Protein AF-A0A9D4TCF1-F1 (afdb_monomer)

pLDDT: mean 75.02, std 16.44, range [30.17, 95.12]

Organism: Rhipicephalus sanguineus (NCBI:txid34632)

Sequence (375 aa):
MTIYSMIVPYLGSAVRVVVVMHNGASGPFVGMFLLAFLFPWANSKGVVAGTLLTTALQFWQMFGKIYYGIRAPMMPVSTDYCPANSTMTIDAMRTSSSAAHSNADVFPLYRFSSNWGVLASAGLTILIGLVVSLLTVLMALGVAQGIYVSCRKRHGHDVSREAFLGDRSLGVLPLAVSVLVSTASPLGLVALTAHFYAYGLHLAWNVLITVAAVRLVVYCVVPVFYRLGVTSVFEASNVKGFPRPAGPTRIFVLINSAVTGPFVGLLVLAILFPFANSKGAGAATCLTIAFQLWHMIGRLRSGILPHRMPVTLDYCPDNTTAGFDTTEYPSNTTDSAGSEDVFMLYRLSSFWSSFFSVIVTIAVGVVISLLTGIP

Radius of gyration: 33.6 Å; Cα contacts (8 Å, |Δi|>4): 240; chains: 1; bounding box: 92×65×85 Å

InterPro domains:
  IPR001734 Sodium/solute symporter [PF00474] (164-231)
  IPR001734 Sodium/solute symporter [PS50283] (128-235)
  IPR038377 Sodium/glucose symporter superfamily [G3DSA:1.20.1730.10] (1-152)
  IPR038377 Sodium/glucose symporter superfamily [G3DSA:1.20.1730.10] (157-237)
  IPR038377 Sodium/glucose symporter superfamily [G3DSA:1.20.1730.10] (242-375)
  IPR051163 Sodium:Solute Symporter (SSF) [PTHR42985] (137-235)

Structure (mmCIF, N/CA/C/O backbone):
data_AF-A0A9D4TCF1-F1
#
_entry.id   AF-A0A9D4TCF1-F1
#
loop_
_atom_site.group_PDB
_atom_site.id
_atom_site.type_symbol
_atom_site.label_atom_id
_atom_site.label_alt_id
_atom_site.label_comp_id
_atom_site.label_asym_id
_atom_site.label_entity_id
_atom_site.label_seq_id
_atom_site.pdbx_PDB_ins_code
_atom_site.Cartn_x
_atom_site.Cartn_y
_atom_site.Cartn_z
_atom_site.occupancy
_atom_site.B_iso_or_equiv
_atom_site.auth_seq_id
_atom_site.auth_comp_id
_atom_site.auth_asym_id
_atom_site.auth_atom_id
_atom_site.pdbx_PDB_model_num
ATOM 1 N N . MET A 1 1 ? 23.920 -36.101 -27.771 1.00 52.91 1 MET A N 1
ATOM 2 C CA . MET A 1 1 ? 24.819 -34.938 -27.573 1.00 52.91 1 MET A CA 1
ATOM 3 C C . MET A 1 1 ? 25.843 -34.773 -28.699 1.00 52.91 1 MET A C 1
ATOM 5 O O . MET A 1 1 ? 26.143 -33.641 -29.042 1.00 52.91 1 MET A O 1
ATOM 9 N N . THR A 1 2 ? 26.315 -35.852 -29.334 1.00 55.84 2 THR A N 1
ATOM 10 C CA . THR A 1 2 ? 27.349 -35.826 -30.393 1.00 55.84 2 THR A CA 1
ATOM 11 C C . THR A 1 2 ? 26.882 -35.285 -31.754 1.00 55.84 2 THR A C 1
ATOM 13 O O . THR A 1 2 ? 27.617 -34.554 -32.406 1.00 55.84 2 THR A O 1
ATOM 16 N N . ILE A 1 3 ? 25.644 -35.569 -32.176 1.00 69.19 3 ILE A N 1
ATOM 17 C CA . ILE A 1 3 ? 25.080 -34.997 -33.419 1.00 69.19 3 ILE A CA 1
ATOM 18 C C . ILE A 1 3 ? 24.843 -33.486 -33.266 1.00 69.19 3 ILE A C 1
ATOM 20 O O . ILE A 1 3 ? 25.121 -32.709 -34.171 1.00 69.19 3 ILE A O 1
ATOM 24 N N . TYR A 1 4 ? 24.395 -33.050 -32.083 1.00 66.38 4 TYR A N 1
ATOM 25 C CA . TYR A 1 4 ? 24.134 -31.639 -31.791 1.00 66.38 4 TYR A CA 1
ATOM 26 C C . TYR A 1 4 ? 25.411 -30.794 -31.898 1.00 66.38 4 TYR A C 1
ATOM 28 O O . TYR A 1 4 ? 25.401 -29.762 -32.561 1.00 66.38 4 TYR A O 1
ATOM 36 N N . SER A 1 5 ? 26.537 -31.262 -31.344 1.00 59.66 5 SER A N 1
ATOM 37 C CA . SER A 1 5 ? 27.819 -30.546 -31.433 1.00 59.66 5 SER A CA 1
ATOM 38 C C . SER A 1 5 ? 28.342 -30.384 -32.864 1.00 59.66 5 SER A C 1
ATOM 40 O O . SER A 1 5 ? 29.052 -29.420 -33.126 1.00 59.66 5 SER A O 1
ATOM 42 N N . MET A 1 6 ? 27.975 -31.277 -33.792 1.00 66.25 6 MET A N 1
ATOM 43 C CA . MET A 1 6 ? 28.372 -31.163 -35.202 1.00 66.25 6 MET A CA 1
ATOM 44 C C . MET A 1 6 ? 27.511 -30.178 -36.003 1.00 66.25 6 MET A C 1
ATOM 46 O O . MET A 1 6 ? 28.000 -29.591 -36.963 1.00 66.25 6 MET A O 1
ATOM 50 N N . ILE A 1 7 ? 26.254 -29.955 -35.604 1.00 69.12 7 ILE A N 1
ATOM 51 C CA . ILE A 1 7 ? 25.318 -29.058 -36.308 1.00 69.12 7 ILE A CA 1
ATOM 52 C C . ILE A 1 7 ? 25.405 -27.614 -35.770 1.00 69.12 7 ILE A C 1
ATOM 54 O O . ILE A 1 7 ? 25.230 -26.657 -36.522 1.00 69.12 7 ILE A O 1
ATOM 58 N N . VAL A 1 8 ? 25.736 -27.433 -34.485 1.00 67.00 8 VAL A N 1
ATOM 59 C CA . VAL A 1 8 ? 25.892 -26.120 -33.821 1.00 67.00 8 VAL A CA 1
ATOM 60 C C . VAL A 1 8 ? 26.743 -25.093 -34.596 1.00 67.00 8 VAL A C 1
ATOM 62 O O . VAL A 1 8 ? 26.286 -23.951 -34.693 1.00 67.00 8 VAL A O 1
ATOM 65 N N . PRO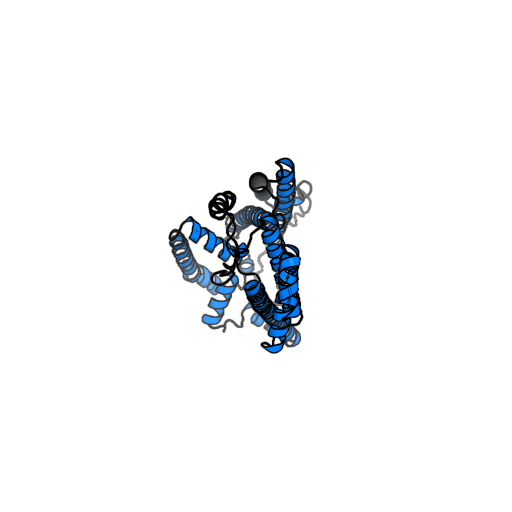 A 1 9 ? 27.913 -25.426 -35.183 1.00 62.22 9 PRO A N 1
ATOM 66 C CA . PRO A 1 9 ? 28.699 -24.445 -35.939 1.00 62.22 9 PRO A CA 1
ATOM 67 C C . PRO A 1 9 ? 28.007 -23.940 -37.219 1.00 62.22 9 PRO A C 1
ATOM 69 O O . PRO A 1 9 ? 28.259 -22.808 -37.624 1.00 62.22 9 PRO A O 1
ATOM 72 N N . TYR A 1 10 ? 27.091 -24.713 -37.816 1.00 63.66 10 TYR A N 1
ATOM 73 C CA . TYR A 1 10 ? 26.345 -24.314 -39.020 1.00 63.66 10 TYR A CA 1
ATOM 74 C C . TYR A 1 10 ? 25.129 -23.427 -38.717 1.00 63.66 10 TYR A C 1
ATOM 76 O O . TYR A 1 10 ? 24.671 -22.683 -39.580 1.00 63.66 10 TYR A O 1
ATOM 84 N N . LEU A 1 11 ? 24.601 -23.487 -37.491 1.00 65.31 11 LEU A N 1
ATOM 85 C CA . LEU A 1 11 ? 23.388 -22.765 -37.089 1.00 65.31 11 LEU A CA 1
ATOM 86 C C . LEU A 1 11 ? 23.661 -21.359 -36.514 1.00 65.31 11 LEU A C 1
ATOM 88 O O . LEU A 1 11 ? 22.718 -20.593 -36.299 1.00 65.31 11 LEU A O 1
ATOM 92 N N . GLY A 1 12 ? 24.924 -21.001 -36.258 1.00 68.25 12 GLY A N 1
ATOM 93 C CA . GLY A 1 12 ? 25.353 -19.638 -35.920 1.00 68.25 12 GLY A CA 1
ATOM 94 C C . GLY A 1 12 ? 24.509 -18.944 -34.837 1.00 68.25 12 GLY A C 1
ATOM 95 O O . GLY A 1 12 ? 24.405 -19.403 -33.698 1.00 68.25 12 GLY A O 1
ATOM 96 N N . SER A 1 13 ? 23.901 -17.804 -35.183 1.00 67.56 13 SER A N 1
ATOM 97 C CA . SER A 1 13 ? 23.072 -16.987 -34.281 1.00 67.56 13 SER A CA 1
ATOM 98 C C . SER A 1 13 ? 21.701 -17.597 -33.954 1.00 67.56 13 SER A C 1
ATOM 100 O O . SER A 1 13 ? 21.123 -17.244 -32.923 1.00 67.56 13 SER A O 1
ATOM 102 N N . ALA A 1 14 ? 21.188 -18.528 -34.766 1.00 68.56 14 ALA A N 1
ATOM 103 C CA . ALA A 1 14 ? 19.855 -19.108 -34.589 1.00 68.56 14 ALA A CA 1
ATOM 104 C C . ALA A 1 14 ? 19.781 -20.026 -33.359 1.00 68.56 14 ALA A C 1
ATOM 106 O O . ALA A 1 14 ? 18.861 -19.898 -32.550 1.00 68.56 14 ALA A O 1
ATOM 107 N N . VAL A 1 15 ? 20.792 -20.880 -33.142 1.00 74.06 15 VAL A N 1
ATOM 108 C CA . VAL A 1 15 ? 20.882 -21.743 -31.941 1.00 74.06 15 VAL A CA 1
ATOM 109 C C . VAL A 1 15 ? 20.832 -20.922 -30.666 1.00 74.06 15 VAL A C 1
ATOM 111 O O . VAL A 1 15 ? 20.203 -21.311 -29.688 1.00 74.06 15 VAL A O 1
ATOM 114 N N . ARG A 1 16 ? 21.461 -19.750 -30.678 1.00 68.50 16 ARG A N 1
ATOM 115 C CA . ARG A 1 16 ? 21.486 -18.870 -29.520 1.00 68.50 16 ARG A CA 1
ATOM 116 C C . ARG A 1 16 ? 20.100 -18.353 -29.159 1.00 68.50 16 ARG A C 1
ATOM 118 O O . ARG A 1 16 ? 19.735 -18.408 -27.990 1.00 68.50 16 ARG A O 1
ATOM 125 N N . VAL A 1 17 ? 19.339 -17.878 -30.145 1.00 74.81 17 VAL A N 1
ATOM 126 C CA . VAL A 1 17 ? 17.960 -17.411 -29.934 1.00 74.81 17 VAL A CA 1
ATOM 127 C C . VAL A 1 17 ? 17.088 -18.563 -29.437 1.00 74.81 17 VAL A C 1
ATOM 129 O O . VAL A 1 17 ? 16.361 -18.393 -28.462 1.00 74.81 17 VAL A O 1
ATOM 132 N N . VAL A 1 18 ? 17.235 -19.754 -30.024 1.00 79.19 18 VAL A N 1
ATOM 133 C CA . VAL A 1 18 ? 16.489 -20.956 -29.624 1.00 79.19 18 VAL A CA 1
ATOM 134 C C . VAL A 1 18 ? 16.809 -21.380 -28.189 1.00 79.19 18 VAL A C 1
ATOM 136 O O . VAL A 1 18 ? 15.891 -21.614 -27.410 1.00 79.19 18 VAL A O 1
ATOM 139 N N . VAL A 1 19 ? 18.086 -21.436 -27.799 1.00 75.94 19 VAL A N 1
ATOM 140 C CA . VAL A 1 19 ? 18.501 -21.803 -26.431 1.00 75.94 19 VAL A CA 1
ATOM 141 C C . VAL A 1 19 ? 18.015 -20.770 -25.417 1.00 75.94 19 VAL A C 1
ATOM 143 O O . VAL A 1 19 ? 17.548 -21.131 -24.340 1.00 75.94 19 VAL A O 1
ATOM 146 N N . VAL A 1 20 ? 18.082 -19.484 -25.764 1.00 75.56 20 VAL A N 1
ATOM 147 C CA . VAL A 1 20 ? 17.571 -18.394 -24.928 1.00 75.56 20 VAL A CA 1
ATOM 148 C C . VAL A 1 20 ? 16.056 -18.532 -24.751 1.00 75.56 20 VAL A C 1
ATOM 150 O O . VAL A 1 20 ? 15.594 -18.559 -23.616 1.00 75.56 20 VAL A O 1
ATOM 153 N N . MET A 1 21 ? 15.290 -18.735 -25.825 1.00 79.25 21 MET A N 1
ATOM 154 C CA . MET A 1 21 ? 13.839 -18.951 -25.752 1.00 79.25 21 MET A CA 1
ATOM 155 C C . MET A 1 21 ? 13.463 -20.210 -24.960 1.00 79.25 21 MET A C 1
ATOM 157 O O . MET A 1 21 ? 12.585 -20.153 -24.099 1.00 79.25 21 MET A O 1
ATOM 161 N N . HIS A 1 22 ? 14.152 -21.326 -25.199 1.00 82.31 22 HIS A N 1
ATOM 162 C CA . HIS A 1 22 ? 13.901 -22.592 -24.513 1.00 82.31 22 HIS A CA 1
ATOM 163 C C . HIS A 1 22 ? 14.157 -22.484 -23.004 1.00 82.31 22 HIS A C 1
ATOM 165 O O . HIS A 1 22 ? 13.301 -22.861 -22.205 1.00 82.31 22 HIS A O 1
ATOM 171 N N . ASN A 1 23 ? 15.292 -21.899 -22.610 1.00 79.44 23 ASN A N 1
ATOM 172 C CA . ASN A 1 23 ? 15.631 -21.648 -21.206 1.00 79.44 23 ASN A CA 1
ATOM 173 C C . ASN A 1 23 ? 14.698 -20.611 -20.552 1.00 79.44 23 ASN A C 1
ATOM 175 O O . ASN A 1 23 ? 14.501 -20.622 -19.338 1.00 79.44 23 ASN A O 1
ATOM 179 N N . GLY A 1 24 ? 14.116 -19.708 -21.345 1.00 76.06 24 GLY A N 1
ATOM 180 C CA . GLY A 1 24 ? 13.077 -18.782 -20.895 1.00 76.06 24 GLY A CA 1
ATOM 181 C C . GLY A 1 24 ? 11.790 -19.476 -20.513 1.00 76.06 24 GLY A C 1
ATOM 182 O O . GLY A 1 24 ? 11.250 -19.231 -19.440 1.00 76.06 24 GLY A O 1
ATOM 183 N N . ALA A 1 25 ? 11.317 -20.361 -21.382 1.00 82.00 25 ALA A N 1
ATOM 184 C CA . ALA A 1 25 ? 10.098 -21.101 -21.124 1.00 82.00 25 ALA A CA 1
ATOM 185 C C . ALA A 1 25 ? 10.283 -22.097 -19.969 1.00 82.00 25 ALA A C 1
ATOM 187 O O . ALA A 1 25 ? 9.449 -22.135 -19.073 1.00 82.00 25 ALA A O 1
ATOM 188 N N . SER A 1 26 ? 11.372 -22.874 -19.948 1.00 87.69 26 SER A N 1
ATOM 189 C CA . SER A 1 26 ? 11.531 -23.996 -19.008 1.00 87.69 26 SER A CA 1
ATOM 190 C C . SER A 1 26 ? 11.717 -23.587 -17.541 1.00 87.69 26 SER A C 1
ATOM 192 O O . SER A 1 26 ? 11.259 -24.307 -16.655 1.00 87.69 26 SER A O 1
ATOM 194 N N . GLY A 1 27 ? 12.328 -22.434 -17.258 1.00 89.75 27 GLY A N 1
ATOM 195 C CA . GLY A 1 27 ? 12.658 -22.001 -15.894 1.00 89.75 27 GLY A CA 1
ATOM 196 C C . GLY A 1 27 ? 11.465 -21.915 -14.928 1.00 89.75 27 GLY A C 1
ATOM 197 O O . GLY A 1 27 ? 11.470 -22.599 -13.900 1.00 89.75 27 GLY A O 1
ATOM 198 N N . PRO A 1 28 ? 10.406 -21.148 -15.248 1.00 92.44 28 PRO A N 1
ATOM 199 C CA . PRO A 1 28 ? 9.201 -21.073 -14.421 1.00 92.44 28 PRO A CA 1
ATOM 200 C C . PRO A 1 28 ? 8.481 -22.415 -14.240 1.00 92.44 28 PRO A C 1
ATOM 202 O O . PRO A 1 28 ? 7.983 -22.688 -13.151 1.00 92.44 28 PRO A O 1
ATOM 205 N N . PHE A 1 29 ? 8.464 -23.285 -15.258 1.00 91.31 29 PHE A N 1
ATOM 206 C CA . PHE A 1 29 ? 7.851 -24.617 -15.143 1.00 91.31 29 PHE A CA 1
ATOM 207 C C . PHE A 1 29 ? 8.647 -25.542 -14.220 1.00 91.31 29 PHE A C 1
ATOM 209 O O . PHE A 1 29 ? 8.057 -26.243 -13.398 1.00 91.31 29 PHE A O 1
ATOM 216 N N . VAL A 1 30 ? 9.981 -25.504 -14.297 1.00 92.69 30 VAL A N 1
ATOM 217 C CA . VAL A 1 30 ? 10.845 -26.217 -13.345 1.00 92.69 30 VAL A CA 1
ATOM 218 C C . VAL A 1 30 ? 10.606 -25.692 -11.927 1.00 92.69 30 VAL A C 1
ATOM 220 O O . VAL A 1 30 ? 10.451 -26.485 -11.003 1.00 92.69 30 VAL A O 1
ATOM 223 N N . GLY A 1 31 ? 10.492 -24.372 -11.753 1.00 92.75 31 GLY A N 1
ATOM 224 C CA . GLY A 1 31 ? 10.141 -23.758 -10.469 1.00 92.75 31 GLY A CA 1
ATOM 225 C C . GLY A 1 31 ? 8.774 -24.193 -9.938 1.00 92.75 31 GLY A C 1
ATOM 226 O O . GLY A 1 31 ? 8.647 -24.483 -8.752 1.00 92.75 31 GLY A O 1
ATOM 227 N N . MET A 1 32 ? 7.769 -24.297 -10.812 1.00 93.38 32 MET A N 1
ATOM 228 C CA . MET A 1 32 ? 6.428 -24.788 -10.480 1.00 93.38 32 MET A CA 1
ATOM 229 C C . MET A 1 32 ? 6.463 -26.223 -9.949 1.00 93.38 32 MET A C 1
ATOM 231 O O . MET A 1 32 ? 5.878 -26.517 -8.907 1.00 93.38 32 MET A O 1
ATOM 235 N N . PHE A 1 33 ? 7.172 -27.105 -10.657 1.00 93.19 33 PHE A N 1
ATOM 236 C CA . PHE A 1 33 ? 7.303 -28.513 -10.295 1.00 93.19 33 PHE A CA 1
ATOM 237 C C . PHE A 1 33 ? 8.084 -28.690 -8.988 1.00 93.19 33 PHE A C 1
ATOM 239 O O . PHE A 1 33 ? 7.652 -29.422 -8.099 1.00 93.19 33 PHE A O 1
ATOM 246 N N . LEU A 1 34 ? 9.202 -27.974 -8.838 1.00 94.50 34 LEU A N 1
ATOM 247 C CA . LEU A 1 34 ? 9.999 -28.001 -7.612 1.00 94.50 34 LEU A CA 1
ATOM 248 C C . LEU A 1 34 ? 9.221 -27.461 -6.415 1.00 94.50 34 LEU A C 1
ATOM 250 O O . LEU A 1 34 ? 9.299 -28.045 -5.341 1.00 94.50 34 LEU A O 1
ATOM 254 N N . LEU A 1 35 ? 8.448 -26.388 -6.585 1.00 92.50 35 LEU A N 1
ATOM 255 C CA . LEU A 1 35 ? 7.600 -25.865 -5.519 1.00 92.50 35 LEU A CA 1
ATOM 256 C C . LEU A 1 35 ? 6.550 -26.898 -5.091 1.00 92.50 35 LEU A C 1
ATOM 258 O O . LEU A 1 35 ? 6.365 -27.094 -3.893 1.00 92.50 35 LEU A O 1
ATOM 262 N N . ALA A 1 36 ? 5.912 -27.583 -6.046 1.00 89.62 36 ALA A N 1
ATOM 263 C CA . ALA A 1 36 ? 4.925 -28.620 -5.748 1.00 89.62 36 ALA A CA 1
ATOM 264 C C . ALA A 1 36 ? 5.537 -29.825 -5.012 1.00 89.62 36 ALA A C 1
ATOM 266 O O . ALA A 1 36 ? 4.902 -30.390 -4.126 1.00 89.62 36 ALA A O 1
ATOM 267 N N . PHE A 1 37 ? 6.771 -30.203 -5.356 1.00 92.19 37 PHE A N 1
ATOM 268 C CA . PHE A 1 37 ? 7.467 -31.321 -4.720 1.00 92.19 37 PHE A CA 1
ATOM 269 C C . PHE A 1 37 ? 8.032 -30.968 -3.335 1.00 92.19 37 PHE A C 1
ATOM 271 O O . PHE A 1 37 ? 7.904 -31.749 -2.396 1.00 92.19 37 PHE A O 1
ATOM 278 N N . LEU A 1 38 ? 8.668 -29.801 -3.201 1.00 92.44 38 LEU A N 1
ATOM 279 C CA . LEU A 1 38 ? 9.378 -29.398 -1.982 1.00 92.44 38 LEU A CA 1
ATOM 280 C C . LEU A 1 38 ? 8.438 -28.858 -0.898 1.00 92.44 38 LEU A C 1
ATOM 282 O O . LEU A 1 38 ? 8.739 -28.992 0.287 1.00 92.44 38 LEU A O 1
ATOM 286 N N . PHE A 1 39 ? 7.319 -28.239 -1.284 1.00 91.44 39 PHE A N 1
ATOM 287 C CA . PHE A 1 39 ? 6.428 -27.539 -0.360 1.00 91.44 39 PHE A CA 1
ATOM 288 C C . PHE A 1 39 ? 4.972 -27.988 -0.546 1.00 91.44 39 PHE A C 1
ATOM 290 O O . PHE A 1 39 ? 4.196 -27.312 -1.225 1.00 91.44 39 PHE A O 1
ATOM 297 N N . PRO A 1 40 ? 4.551 -29.083 0.117 1.00 83.88 40 PRO A N 1
ATOM 298 C CA . PRO A 1 40 ? 3.185 -29.608 0.006 1.00 83.88 40 PRO A CA 1
ATOM 299 C C . PRO A 1 40 ? 2.114 -28.657 0.570 1.00 83.88 40 PRO A C 1
ATOM 301 O O . PRO A 1 40 ? 0.923 -28.885 0.390 1.00 83.88 40 PRO A O 1
ATOM 304 N N . TRP A 1 41 ? 2.524 -27.591 1.262 1.00 83.25 41 TRP A N 1
ATOM 305 C CA . TRP A 1 41 ? 1.639 -26.570 1.830 1.00 83.25 41 TRP A CA 1
ATOM 306 C C . TRP A 1 41 ? 1.368 -25.409 0.865 1.00 83.25 41 TRP A C 1
ATOM 308 O O . TRP A 1 41 ? 0.674 -24.456 1.223 1.00 83.25 41 TRP A O 1
ATOM 318 N N . ALA A 1 42 ? 1.951 -25.440 -0.335 1.00 87.31 42 ALA A N 1
ATOM 319 C CA . ALA A 1 42 ? 1.755 -24.387 -1.313 1.00 87.31 42 ALA A CA 1
ATOM 320 C C . ALA A 1 42 ? 0.377 -24.493 -1.986 1.00 87.31 42 ALA A C 1
ATOM 322 O O . ALA A 1 42 ? -0.052 -25.554 -2.436 1.00 87.31 42 ALA A O 1
ATOM 323 N N . ASN A 1 43 ? -0.310 -23.357 -2.086 1.00 91.50 43 ASN A N 1
ATOM 324 C CA . ASN A 1 43 ? -1.653 -23.277 -2.646 1.00 91.50 43 ASN A CA 1
ATOM 325 C C . ASN A 1 43 ? -1.610 -23.141 -4.168 1.00 91.50 43 ASN A C 1
ATOM 327 O O . ASN A 1 43 ? -0.784 -22.403 -4.709 1.00 91.50 43 ASN A O 1
ATOM 331 N N . SER A 1 44 ? -2.596 -23.726 -4.856 1.00 90.81 44 SER A N 1
ATOM 332 C CA . SER A 1 44 ? -2.746 -23.631 -6.319 1.00 90.81 44 SER A CA 1
ATOM 333 C C . SER A 1 44 ? -2.732 -22.184 -6.826 1.00 90.81 44 SER A C 1
ATOM 335 O O . SER A 1 44 ? -2.061 -21.873 -7.808 1.00 90.81 44 SER A O 1
ATOM 337 N N . LYS A 1 45 ? -3.395 -21.268 -6.107 1.00 90.06 45 LYS A N 1
ATOM 338 C CA . LYS A 1 45 ? -3.407 -19.829 -6.418 1.00 90.06 45 LYS A CA 1
ATOM 339 C C . LYS A 1 45 ? -2.011 -19.201 -6.353 1.00 90.06 45 LYS A C 1
ATOM 341 O O . LYS A 1 45 ? -1.669 -18.401 -7.219 1.00 90.06 45 LYS A O 1
ATOM 346 N N . GLY A 1 46 ? -1.209 -19.570 -5.352 1.00 91.50 46 GLY A N 1
ATOM 347 C CA . GLY A 1 46 ? 0.159 -19.075 -5.202 1.00 91.50 46 GLY A CA 1
ATOM 348 C C . GLY A 1 46 ? 1.079 -19.603 -6.294 1.00 91.50 46 GLY A C 1
ATOM 349 O O . GLY A 1 46 ? 1.845 -18.834 -6.868 1.00 91.50 46 GLY A O 1
ATOM 350 N N . VAL A 1 47 ? 0.934 -20.878 -6.657 1.00 93.69 47 VAL A N 1
ATOM 351 C CA . VAL A 1 47 ? 1.696 -21.498 -7.751 1.00 93.69 47 VAL A CA 1
ATOM 352 C C . VAL A 1 47 ? 1.400 -20.818 -9.095 1.00 93.69 47 VAL A C 1
ATOM 354 O O . VAL A 1 47 ? 2.322 -20.477 -9.838 1.00 93.69 47 VAL A O 1
ATOM 357 N N . VAL A 1 48 ? 0.124 -20.569 -9.402 1.00 93.31 48 VAL A N 1
ATOM 358 C CA . VAL A 1 48 ? -0.288 -19.895 -10.646 1.00 93.31 48 VAL A CA 1
ATOM 359 C C . VAL A 1 48 ? 0.184 -18.439 -10.672 1.00 93.31 48 VAL A C 1
ATOM 361 O O . VAL A 1 48 ? 0.746 -17.991 -11.667 1.00 93.31 48 VAL A O 1
ATOM 364 N N . ALA A 1 49 ? 0.028 -17.698 -9.573 1.00 92.62 49 ALA A N 1
ATOM 365 C CA . ALA A 1 49 ? 0.502 -16.315 -9.499 1.00 92.62 49 ALA A CA 1
ATOM 366 C C . ALA A 1 49 ? 2.033 -16.222 -9.628 1.00 92.62 49 ALA A C 1
ATOM 368 O O . ALA A 1 49 ? 2.542 -15.378 -10.366 1.00 92.62 49 ALA A O 1
ATOM 369 N N . GLY A 1 50 ? 2.761 -17.117 -8.950 1.00 92.88 50 GLY A N 1
ATOM 370 C CA . GLY A 1 50 ? 4.217 -17.199 -9.019 1.00 92.88 50 GLY A CA 1
ATOM 371 C C . GLY A 1 50 ? 4.708 -17.475 -10.433 1.00 92.88 50 GLY A C 1
ATOM 372 O O . GLY A 1 50 ? 5.561 -16.746 -10.926 1.00 92.88 50 GLY A O 1
ATOM 373 N N . THR A 1 51 ? 4.126 -18.465 -11.110 1.00 93.00 51 THR A N 1
ATOM 374 C CA . THR A 1 51 ? 4.499 -18.820 -12.491 1.00 93.00 51 THR A CA 1
ATOM 375 C C . THR A 1 51 ? 4.170 -17.724 -13.504 1.00 93.00 51 THR A C 1
ATOM 377 O O . THR A 1 51 ? 4.988 -17.437 -14.377 1.00 93.00 51 THR A O 1
ATOM 380 N N . LEU A 1 52 ? 3.018 -17.058 -13.395 1.00 93.69 52 LEU A N 1
ATOM 381 C CA . LEU A 1 52 ? 2.659 -15.950 -14.290 1.00 93.69 52 LEU A CA 1
ATOM 382 C C . LEU A 1 52 ? 3.576 -14.731 -14.106 1.00 93.69 52 LEU A C 1
ATOM 384 O O . LEU A 1 52 ? 4.023 -14.133 -15.085 1.00 93.69 52 LEU A O 1
ATOM 388 N N . LEU A 1 53 ? 3.902 -14.373 -12.861 1.00 93.44 53 LEU A N 1
ATOM 389 C CA . LEU A 1 53 ? 4.764 -13.222 -12.592 1.00 93.44 53 LEU A CA 1
ATOM 390 C C . LEU A 1 53 ? 6.211 -13.487 -13.028 1.00 93.44 53 LEU A C 1
ATOM 392 O O . LEU A 1 53 ? 6.851 -12.613 -13.617 1.00 93.44 53 LEU A O 1
ATOM 396 N N . THR A 1 54 ? 6.728 -14.697 -12.799 1.00 93.06 54 THR A N 1
ATOM 397 C CA . THR A 1 54 ? 8.085 -15.048 -13.239 1.00 93.06 54 THR A CA 1
ATOM 398 C C . THR A 1 54 ? 8.200 -15.232 -14.740 1.00 93.06 54 THR A C 1
ATOM 400 O O . THR A 1 54 ? 9.206 -14.810 -15.304 1.00 93.06 54 THR A O 1
ATOM 403 N N . THR A 1 55 ? 7.189 -15.788 -15.412 1.00 90.25 55 THR A N 1
ATOM 404 C CA . THR A 1 55 ? 7.180 -15.851 -16.884 1.00 90.25 55 THR A CA 1
ATOM 405 C C . THR A 1 55 ? 7.186 -14.453 -17.496 1.00 90.25 55 THR A C 1
ATOM 407 O O . THR A 1 55 ? 7.992 -14.204 -18.389 1.00 90.25 55 THR A O 1
ATOM 410 N N . ALA A 1 56 ? 6.386 -13.511 -16.985 1.00 91.25 56 ALA A N 1
ATOM 411 C CA . ALA A 1 56 ? 6.395 -12.122 -17.454 1.00 91.25 56 ALA A CA 1
ATOM 412 C C . ALA A 1 56 ? 7.775 -11.455 -17.287 1.00 91.25 56 ALA A C 1
ATOM 414 O O . ALA A 1 56 ? 8.297 -10.848 -18.227 1.00 91.25 56 ALA A O 1
ATOM 415 N N . LEU A 1 57 ? 8.408 -11.629 -16.121 1.00 88.38 57 LEU A N 1
ATOM 416 C CA . LEU A 1 57 ? 9.766 -11.133 -15.870 1.00 88.38 57 LEU A CA 1
ATOM 417 C C . LEU A 1 57 ? 10.806 -11.799 -16.782 1.00 88.38 57 LEU A C 1
ATOM 419 O O . LEU A 1 57 ? 11.738 -11.139 -17.244 1.00 88.38 57 LEU A O 1
ATOM 423 N N . GLN A 1 58 ? 10.637 -13.083 -17.089 1.00 87.06 58 GLN A N 1
ATOM 424 C CA . GLN A 1 58 ? 11.523 -13.807 -17.994 1.00 87.06 58 GLN A CA 1
ATOM 425 C C . GLN A 1 58 ? 11.373 -13.311 -19.436 1.00 87.06 58 GLN A C 1
ATOM 427 O O . GLN A 1 58 ? 12.379 -13.072 -20.101 1.00 87.06 58 GLN A O 1
ATOM 432 N N . PHE A 1 59 ? 10.144 -13.084 -19.908 1.00 86.25 59 PHE A N 1
ATOM 433 C CA . PHE A 1 59 ? 9.890 -12.487 -21.222 1.00 86.25 59 PHE A CA 1
ATOM 434 C C . PHE A 1 59 ? 10.523 -11.098 -21.344 1.00 86.25 59 PHE A C 1
ATOM 436 O O . PHE A 1 59 ? 11.193 -10.823 -22.342 1.00 86.25 59 PHE A O 1
ATOM 443 N N . TRP A 1 60 ? 10.399 -10.265 -20.306 1.00 87.62 60 TRP A N 1
ATOM 444 C CA . TRP A 1 60 ? 11.075 -8.968 -20.237 1.00 87.62 60 TRP A CA 1
ATOM 445 C C . TRP A 1 60 ? 12.600 -9.104 -20.371 1.00 87.62 60 TRP A C 1
ATOM 447 O O . TRP A 1 60 ? 13.227 -8.425 -21.188 1.00 87.62 60 TRP A O 1
ATOM 457 N N . GLN A 1 61 ? 13.211 -10.035 -19.630 1.00 84.25 61 GLN A N 1
ATOM 458 C CA . GLN A 1 61 ? 14.653 -10.287 -19.708 1.00 84.25 61 GLN A CA 1
ATOM 459 C C . GLN A 1 61 ? 15.104 -10.789 -21.085 1.00 84.25 61 GLN A C 1
ATOM 461 O O . GLN A 1 61 ? 16.174 -10.390 -21.556 1.00 84.25 61 GLN A O 1
ATOM 466 N N . MET A 1 62 ? 14.309 -11.640 -21.740 1.00 81.12 62 MET A N 1
ATOM 467 C CA . MET A 1 62 ? 14.611 -12.132 -23.088 1.00 81.12 62 MET A CA 1
ATOM 468 C C . MET A 1 62 ? 14.600 -11.012 -24.114 1.00 81.12 62 MET A C 1
ATOM 470 O O . MET A 1 62 ? 15.540 -10.898 -24.904 1.00 81.12 62 MET A O 1
ATOM 474 N N . PHE A 1 63 ? 13.574 -10.165 -24.068 1.00 83.56 63 PHE A N 1
ATOM 475 C CA . PHE A 1 63 ? 13.463 -9.034 -24.977 1.00 83.56 63 PHE A CA 1
ATOM 476 C C . PHE A 1 63 ? 14.638 -8.066 -24.797 1.00 83.56 63 PHE A C 1
ATOM 478 O O . PHE A 1 63 ? 15.270 -7.683 -25.778 1.00 83.56 63 PHE A O 1
ATOM 485 N N . GLY A 1 64 ? 15.023 -7.777 -23.548 1.00 81.19 64 GLY A N 1
ATOM 486 C CA . GLY A 1 64 ? 16.199 -6.956 -23.248 1.00 81.19 64 GLY A CA 1
ATOM 487 C C . GLY A 1 64 ? 17.504 -7.534 -23.813 1.00 81.19 64 GLY A C 1
ATOM 488 O O . GLY A 1 64 ? 18.272 -6.817 -24.452 1.00 81.19 64 GLY A O 1
ATOM 489 N N . LYS A 1 65 ? 17.754 -8.843 -23.663 1.00 76.56 65 LYS A N 1
ATOM 490 C CA . LYS A 1 65 ? 18.976 -9.480 -24.203 1.00 76.56 65 LYS A CA 1
ATOM 491 C C . LYS A 1 65 ? 19.052 -9.432 -25.732 1.00 76.56 65 LYS A C 1
ATOM 493 O O . LYS A 1 65 ? 20.152 -9.298 -26.271 1.00 76.56 65 LYS A O 1
ATOM 498 N N . ILE A 1 66 ? 17.910 -9.551 -26.412 1.00 77.69 66 ILE A N 1
ATOM 499 C CA . ILE A 1 66 ? 17.816 -9.461 -27.875 1.00 77.69 66 ILE A CA 1
ATOM 500 C C . ILE A 1 66 ? 18.013 -8.010 -28.329 1.00 77.69 66 ILE A C 1
ATOM 502 O O . ILE A 1 66 ? 18.828 -7.769 -29.217 1.00 77.69 66 ILE A O 1
ATOM 506 N N . TYR A 1 67 ? 17.336 -7.056 -27.684 1.00 81.81 67 TYR A N 1
ATOM 507 C CA . TYR A 1 67 ? 17.387 -5.633 -28.030 1.00 81.81 67 TYR A CA 1
ATOM 508 C C . TYR A 1 67 ? 18.800 -5.046 -27.907 1.00 81.81 67 TYR A C 1
ATOM 510 O O . TYR A 1 67 ? 19.278 -4.385 -28.824 1.00 81.81 67 TYR A O 1
ATOM 518 N N . TYR A 1 68 ? 19.511 -5.348 -26.814 1.00 77.62 68 TYR A N 1
ATOM 519 C CA . TYR A 1 68 ? 20.883 -4.867 -26.593 1.00 77.62 68 TYR A CA 1
ATOM 520 C C . TYR A 1 68 ? 21.964 -5.709 -27.297 1.00 77.62 68 TYR A C 1
ATOM 522 O O . TYR A 1 68 ? 23.151 -5.419 -27.162 1.00 77.62 68 TYR A O 1
ATOM 530 N N . GLY A 1 69 ? 21.594 -6.769 -28.027 1.00 71.62 69 GLY A N 1
ATOM 531 C CA . GLY A 1 69 ? 22.523 -7.533 -28.867 1.00 71.62 69 GLY A CA 1
ATOM 532 C C . GLY A 1 69 ? 23.705 -8.180 -28.129 1.00 71.62 69 GLY A C 1
ATOM 533 O O . GLY A 1 69 ? 24.741 -8.429 -28.745 1.00 71.62 69 GLY A O 1
ATOM 534 N N . ILE A 1 70 ? 23.578 -8.469 -26.829 1.00 70.00 70 ILE A N 1
ATOM 535 C CA . ILE A 1 70 ? 24.685 -8.923 -25.967 1.00 70.00 70 ILE A CA 1
ATOM 536 C C . ILE A 1 70 ? 25.253 -10.230 -26.514 1.00 70.00 70 ILE A C 1
ATOM 538 O O . ILE A 1 70 ? 24.542 -11.233 -26.518 1.00 70.00 70 ILE A O 1
ATOM 542 N N . ARG A 1 71 ? 26.518 -10.269 -26.956 1.00 66.12 71 ARG A N 1
ATOM 543 C CA . ARG A 1 71 ? 27.211 -11.476 -27.457 1.00 66.12 71 ARG A CA 1
ATOM 544 C C . ARG A 1 71 ? 28.083 -12.101 -26.371 1.00 66.12 71 ARG A C 1
ATOM 546 O O . ARG A 1 71 ? 28.839 -11.404 -25.710 1.00 66.12 71 ARG A O 1
ATOM 553 N N . ALA A 1 72 ? 27.946 -13.411 -26.169 1.00 64.38 72 ALA A N 1
ATOM 554 C CA . ALA A 1 72 ? 28.814 -14.145 -25.260 1.00 64.38 72 ALA A CA 1
ATOM 555 C C . ALA A 1 72 ? 30.188 -14.281 -25.932 1.00 64.38 72 ALA A C 1
ATOM 557 O O . ALA A 1 72 ? 30.223 -14.605 -27.124 1.00 64.38 72 ALA A O 1
ATOM 558 N N . PRO A 1 73 ? 31.292 -14.017 -25.213 1.00 64.94 73 PRO A N 1
ATOM 559 C CA . PRO A 1 73 ? 32.625 -14.214 -25.759 1.00 64.94 73 PRO A CA 1
ATOM 560 C C . PRO A 1 73 ? 32.797 -15.689 -26.132 1.00 64.94 73 PRO A C 1
ATOM 562 O O . PRO A 1 73 ? 32.446 -16.583 -25.360 1.00 64.94 73 PRO A O 1
ATOM 565 N N . MET A 1 74 ? 33.279 -15.936 -27.347 1.00 59.50 74 MET A N 1
ATOM 566 C CA . MET A 1 74 ? 33.577 -17.288 -27.812 1.00 59.50 74 MET A CA 1
ATOM 567 C C . MET A 1 74 ? 34.810 -17.798 -27.061 1.00 59.50 74 MET A C 1
ATOM 569 O O . MET A 1 74 ? 35.747 -17.035 -26.823 1.00 59.50 74 MET A O 1
ATOM 573 N N . MET A 1 75 ? 34.810 -19.072 -26.670 1.00 53.72 75 MET A N 1
ATOM 574 C CA . MET A 1 75 ? 36.000 -19.694 -26.086 1.00 53.72 75 MET A CA 1
ATOM 575 C C . MET A 1 75 ? 37.070 -19.840 -27.179 1.00 53.72 75 MET A C 1
ATOM 577 O O . MET A 1 75 ? 36.718 -20.224 -28.298 1.00 53.72 75 MET A O 1
ATOM 581 N N . PRO A 1 76 ? 38.349 -19.532 -26.898 1.00 59.00 76 PRO A N 1
ATOM 582 C CA . PRO A 1 76 ? 39.412 -19.712 -27.876 1.00 59.00 76 PRO A CA 1
ATOM 583 C C . PRO A 1 76 ? 39.567 -21.202 -28.191 1.00 59.00 76 PRO A C 1
ATOM 585 O O . PRO A 1 76 ? 39.693 -22.030 -27.289 1.00 59.00 76 PRO A O 1
ATOM 588 N N . VAL A 1 77 ? 39.536 -21.544 -29.476 1.00 65.44 77 VAL A N 1
ATOM 589 C CA . VAL A 1 77 ? 39.803 -22.905 -29.949 1.00 65.44 77 VAL A CA 1
ATOM 590 C C . VAL A 1 77 ? 41.312 -23.018 -30.150 1.00 65.44 77 VAL A C 1
ATOM 592 O O . VAL A 1 77 ? 41.873 -22.257 -30.934 1.00 65.44 77 VAL A O 1
ATOM 595 N N . SER A 1 78 ? 41.978 -23.922 -29.422 1.00 61.22 78 SER A N 1
ATOM 596 C CA . SER A 1 78 ? 43.405 -24.199 -29.635 1.00 61.22 78 SER A CA 1
ATOM 597 C C . SER A 1 78 ? 43.585 -24.907 -30.978 1.00 61.22 78 SER A C 1
ATOM 599 O O . SER A 1 78 ? 42.944 -25.923 -31.253 1.00 61.22 78 SER A O 1
ATOM 601 N N . THR A 1 79 ? 44.448 -24.346 -31.821 1.00 58.56 79 THR A N 1
ATOM 602 C CA . THR A 1 79 ? 44.847 -24.905 -33.120 1.00 58.56 79 THR A CA 1
ATOM 603 C C . THR A 1 79 ? 46.288 -25.414 -33.098 1.00 58.56 79 THR A C 1
ATOM 605 O O . THR A 1 79 ? 46.891 -25.566 -34.158 1.00 58.56 79 THR A O 1
ATOM 608 N N . ASP A 1 80 ? 46.843 -25.698 -31.913 1.00 61.56 80 ASP A N 1
ATOM 609 C CA . ASP A 1 80 ? 48.282 -25.944 -31.702 1.00 61.56 80 ASP A CA 1
ATOM 610 C C . ASP A 1 80 ? 48.825 -27.217 -32.389 1.00 61.56 80 ASP A C 1
ATOM 612 O O . ASP A 1 80 ? 50.026 -27.459 -32.381 1.00 61.56 80 ASP A O 1
ATOM 616 N N . TYR A 1 81 ? 47.962 -28.009 -33.037 1.00 60.22 81 TYR A N 1
ATOM 617 C CA . TYR A 1 81 ? 48.329 -29.216 -33.788 1.00 60.22 81 TYR A CA 1
ATOM 618 C C . TYR A 1 81 ? 47.648 -29.344 -35.165 1.00 60.22 81 TYR A C 1
ATOM 620 O O . TYR A 1 81 ? 47.618 -30.433 -35.739 1.00 60.22 81 TYR A O 1
ATOM 628 N N . CYS A 1 82 ? 47.109 -28.260 -35.735 1.00 67.31 82 CYS A N 1
ATOM 629 C CA . CYS A 1 82 ? 46.590 -28.297 -37.107 1.00 67.31 82 CYS A CA 1
ATOM 630 C C . CYS A 1 82 ? 47.713 -28.013 -38.124 1.00 67.31 82 CYS A C 1
ATOM 632 O O . CYS A 1 82 ? 48.262 -26.910 -38.111 1.00 67.31 82 CYS A O 1
ATOM 634 N N . PRO A 1 83 ? 48.043 -28.940 -39.045 1.00 65.94 83 PRO A N 1
ATOM 635 C CA . PRO A 1 83 ? 48.968 -28.647 -40.134 1.00 65.94 83 PRO A CA 1
ATOM 636 C C . PRO A 1 83 ? 48.291 -27.690 -41.128 1.00 65.94 83 PRO A C 1
ATOM 638 O O . PRO A 1 83 ? 47.469 -28.108 -41.941 1.00 65.94 83 PRO A O 1
ATOM 641 N N . ALA A 1 84 ? 48.610 -26.396 -41.057 1.00 61.31 84 ALA A N 1
ATOM 642 C CA . ALA A 1 84 ? 48.176 -25.398 -42.032 1.00 61.31 84 ALA A CA 1
ATOM 643 C C . ALA A 1 84 ? 49.382 -24.849 -42.809 1.00 61.31 84 ALA A C 1
ATOM 645 O O . ALA A 1 84 ? 50.385 -24.448 -42.225 1.00 61.31 84 ALA A O 1
ATOM 646 N N . ASN A 1 85 ? 49.263 -24.828 -44.138 1.00 52.44 85 ASN A N 1
ATOM 647 C CA . ASN A 1 85 ? 50.208 -24.196 -45.052 1.00 52.44 85 ASN A CA 1
ATOM 648 C C . ASN A 1 85 ? 50.002 -22.671 -44.963 1.00 52.44 85 ASN A C 1
ATOM 650 O O . ASN A 1 85 ? 48.941 -22.163 -45.329 1.00 52.44 85 ASN A O 1
ATOM 654 N N . SER A 1 86 ? 50.962 -21.944 -44.398 1.00 54.47 86 SER A N 1
ATOM 655 C CA . SER A 1 86 ? 50.800 -20.538 -44.022 1.00 54.47 86 SER A CA 1
ATOM 656 C C . SER A 1 86 ? 50.775 -19.615 -45.244 1.00 54.47 86 SER A C 1
ATOM 658 O O . SER A 1 86 ? 51.805 -19.353 -45.857 1.00 54.47 86 SER A O 1
ATOM 660 N N . THR A 1 87 ? 49.620 -19.030 -45.559 1.00 51.62 87 THR A N 1
ATOM 661 C CA . THR A 1 87 ? 49.560 -17.722 -46.232 1.00 51.62 87 THR A CA 1
ATOM 662 C C . THR A 1 87 ? 48.936 -16.742 -45.242 1.00 51.62 87 THR A C 1
ATOM 664 O O . THR A 1 87 ? 47.732 -16.764 -45.006 1.00 51.62 87 THR A O 1
ATOM 667 N N . MET A 1 88 ? 49.764 -15.929 -44.578 1.00 52.03 88 MET A N 1
ATOM 668 C CA . MET A 1 88 ? 49.284 -14.881 -43.674 1.00 52.03 88 MET A CA 1
ATOM 669 C C . MET A 1 88 ? 48.626 -13.768 -44.495 1.00 52.03 88 MET A C 1
ATOM 671 O O . MET A 1 88 ? 49.312 -12.938 -45.089 1.00 52.03 88 MET A O 1
ATOM 675 N N . THR A 1 89 ? 47.297 -13.714 -44.511 1.00 46.56 89 THR A N 1
ATOM 676 C CA . THR A 1 89 ? 46.571 -12.501 -44.898 1.00 46.56 89 THR A CA 1
ATOM 677 C C . THR A 1 89 ? 46.518 -11.555 -43.698 1.00 46.56 89 THR A C 1
ATOM 679 O O . THR A 1 89 ? 46.017 -11.914 -42.632 1.00 46.56 89 THR A O 1
ATOM 682 N N . ILE A 1 90 ? 47.031 -10.337 -43.884 1.00 51.59 90 ILE A N 1
ATOM 683 C CA . ILE A 1 90 ? 47.193 -9.250 -42.893 1.00 51.59 90 ILE A CA 1
ATOM 684 C C . ILE A 1 90 ? 45.858 -8.778 -42.258 1.00 51.59 90 ILE A C 1
ATOM 686 O O . ILE A 1 90 ? 45.851 -7.984 -41.319 1.00 51.59 90 ILE A O 1
ATOM 690 N N . ASP A 1 91 ? 44.711 -9.308 -42.681 1.00 47.25 91 ASP A N 1
ATOM 691 C CA . ASP A 1 91 ? 43.395 -8.901 -42.176 1.00 47.25 91 ASP A CA 1
ATOM 692 C C . ASP A 1 91 ? 43.047 -9.416 -40.768 1.00 47.25 91 ASP A C 1
ATOM 694 O O . ASP A 1 91 ? 42.138 -8.883 -40.132 1.00 47.25 91 ASP A O 1
ATOM 698 N N . ALA A 1 92 ? 43.803 -10.369 -40.211 1.00 48.09 92 ALA A N 1
ATOM 699 C CA . ALA A 1 92 ? 43.566 -10.862 -38.848 1.00 48.09 92 ALA A CA 1
ATOM 700 C C . ALA A 1 92 ? 43.967 -9.862 -37.740 1.00 48.09 92 ALA A C 1
ATOM 702 O O . ALA A 1 92 ? 43.598 -10.052 -36.581 1.00 48.09 92 ALA A O 1
ATOM 703 N N . MET A 1 93 ? 44.686 -8.780 -38.070 1.00 42.31 93 MET A N 1
ATOM 704 C CA . MET A 1 93 ? 45.141 -7.793 -37.080 1.00 42.31 93 MET A CA 1
ATOM 705 C C . MET A 1 93 ? 44.128 -6.662 -36.814 1.00 42.31 93 MET A C 1
ATOM 707 O O . MET A 1 93 ? 44.305 -5.904 -35.862 1.00 42.31 93 MET A O 1
ATOM 711 N N . ARG A 1 94 ? 43.043 -6.539 -37.601 1.00 39.56 94 ARG A N 1
ATOM 712 C CA . ARG A 1 94 ? 42.045 -5.454 -37.434 1.00 39.56 94 ARG A CA 1
ATOM 713 C C . ARG A 1 94 ? 40.848 -5.777 -36.534 1.00 39.56 94 ARG A C 1
ATOM 715 O O . ARG A 1 94 ? 40.082 -4.871 -36.223 1.00 39.56 94 ARG A O 1
ATOM 722 N N . THR A 1 95 ? 40.674 -7.011 -36.067 1.00 37.78 95 THR A N 1
ATOM 723 C CA . THR A 1 95 ? 39.450 -7.430 -35.342 1.00 37.78 95 THR A CA 1
ATOM 724 C C . THR A 1 95 ? 39.600 -7.585 -33.827 1.00 37.78 95 THR A C 1
ATOM 726 O O . THR A 1 95 ? 38.735 -8.174 -33.185 1.00 37.78 95 THR A O 1
ATOM 729 N N . SER A 1 96 ? 40.653 -7.023 -33.229 1.00 39.66 96 SER A N 1
ATOM 730 C CA . SER A 1 96 ? 40.959 -7.213 -31.799 1.00 39.66 96 SER A CA 1
ATOM 731 C C . SER A 1 96 ? 40.784 -5.965 -30.929 1.00 39.66 96 SER A C 1
ATOM 733 O O . SER A 1 96 ? 41.259 -5.958 -29.797 1.00 39.66 96 SER A O 1
ATOM 735 N N . SER A 1 97 ? 40.135 -4.900 -31.411 1.00 37.97 97 SER A N 1
ATOM 736 C CA . SER A 1 97 ? 40.045 -3.639 -30.648 1.00 37.97 97 SER A CA 1
ATOM 737 C C . SER A 1 97 ? 38.659 -2.991 -30.554 1.00 37.97 97 SER A C 1
ATOM 739 O O . SER A 1 97 ? 38.535 -1.959 -29.904 1.00 37.97 97 SER A O 1
ATOM 741 N N . SER A 1 98 ? 37.589 -3.592 -31.089 1.00 36.53 98 SER A N 1
ATOM 742 C CA . SER A 1 98 ? 36.240 -2.986 -31.051 1.00 36.53 98 SER A CA 1
ATOM 743 C C . SER A 1 98 ? 35.190 -3.715 -30.197 1.00 36.53 98 SER A C 1
ATOM 745 O O . SER A 1 98 ? 34.071 -3.227 -30.080 1.00 36.53 9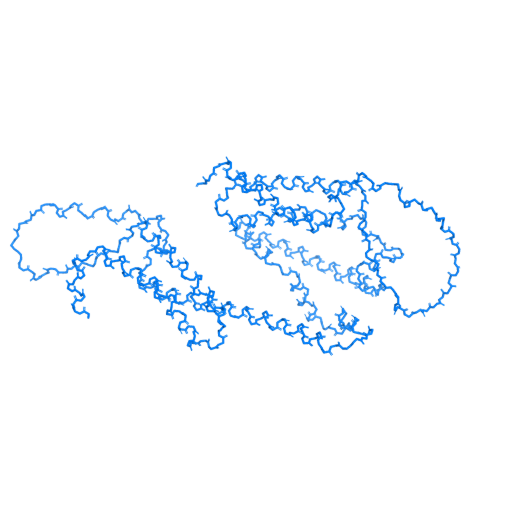8 SER A O 1
ATOM 747 N N . ALA A 1 99 ? 35.515 -4.826 -29.523 1.00 41.19 99 ALA A N 1
ATOM 748 C CA . ALA A 1 99 ? 34.539 -5.571 -28.703 1.00 41.19 99 ALA A CA 1
ATOM 749 C C . ALA A 1 99 ? 34.605 -5.295 -27.183 1.00 41.19 99 ALA A C 1
ATOM 751 O O . ALA A 1 99 ? 33.840 -5.884 -26.420 1.00 41.19 99 ALA A O 1
ATOM 752 N N . ALA A 1 100 ? 35.505 -4.418 -26.721 1.00 38.50 100 ALA A N 1
ATOM 753 C CA . ALA A 1 100 ? 35.762 -4.203 -25.291 1.00 38.50 100 ALA A CA 1
ATOM 754 C C . ALA A 1 100 ? 35.294 -2.840 -24.736 1.00 38.50 100 ALA A C 1
ATOM 756 O O . ALA A 1 100 ? 35.452 -2.591 -23.542 1.00 38.50 100 ALA A O 1
ATOM 757 N N . HIS A 1 101 ? 34.694 -1.960 -25.545 1.00 39.25 101 HIS A N 1
ATOM 758 C CA . HIS A 1 101 ? 34.283 -0.607 -25.127 1.00 39.25 101 HIS A CA 1
ATOM 759 C C . HIS A 1 101 ? 32.847 -0.256 -25.561 1.00 39.25 101 HIS A C 1
ATOM 761 O O . HIS A 1 101 ? 32.635 0.641 -26.365 1.00 39.25 101 HIS A O 1
ATOM 767 N N . SER A 1 102 ? 31.831 -0.947 -25.026 1.00 43.12 102 SER A N 1
ATOM 768 C CA . SER A 1 102 ? 30.452 -0.403 -25.001 1.00 43.12 102 SER A CA 1
ATOM 769 C C . SER A 1 102 ? 29.531 -1.054 -23.957 1.00 43.12 102 SER A C 1
ATOM 771 O O . SER A 1 102 ? 28.317 -1.094 -24.131 1.00 43.12 102 SER A O 1
ATOM 773 N N . ASN A 1 103 ? 30.070 -1.646 -22.888 1.00 51.59 103 ASN A N 1
ATOM 774 C CA . ASN A 1 103 ? 29.219 -2.389 -21.956 1.00 51.59 103 ASN A CA 1
ATOM 775 C C . ASN A 1 103 ? 28.747 -1.557 -20.755 1.00 51.59 103 ASN A C 1
ATOM 777 O O . ASN A 1 103 ? 27.786 -1.973 -20.120 1.00 51.59 103 ASN A O 1
ATOM 781 N N . ALA A 1 104 ? 29.362 -0.410 -20.442 1.00 54.66 104 ALA A N 1
ATOM 782 C CA . ALA A 1 104 ? 29.162 0.309 -19.175 1.00 54.66 104 ALA A CA 1
ATOM 783 C C . ALA A 1 104 ? 27.691 0.637 -18.826 1.00 54.66 104 ALA A C 1
ATOM 785 O O . ALA A 1 104 ? 27.349 0.581 -17.648 1.00 54.66 104 ALA A O 1
ATOM 786 N N . ASP A 1 105 ? 26.815 0.827 -19.819 1.00 60.75 105 ASP A N 1
ATOM 787 C CA . ASP A 1 105 ? 25.436 1.301 -19.601 1.00 60.75 105 ASP A CA 1
ATOM 788 C C . ASP A 1 105 ? 24.358 0.200 -19.652 1.00 60.75 105 ASP A C 1
ATOM 790 O O . ASP A 1 105 ? 23.164 0.469 -19.520 1.00 60.75 105 ASP A O 1
ATOM 794 N N . VAL A 1 106 ? 24.742 -1.067 -19.842 1.00 68.69 106 VAL A N 1
ATOM 795 C CA . VAL A 1 106 ? 23.782 -2.182 -19.918 1.00 68.69 106 VAL A CA 1
ATOM 796 C C . VAL A 1 106 ? 23.532 -2.757 -18.527 1.00 68.69 106 VAL A C 1
ATOM 798 O O . VAL A 1 106 ? 24.472 -3.213 -17.870 1.00 68.69 106 VAL A O 1
ATOM 801 N N . PHE A 1 107 ? 22.259 -2.807 -18.107 1.00 75.31 107 PHE A N 1
ATOM 802 C CA . PHE A 1 107 ? 21.865 -3.366 -16.810 1.00 75.31 107 PHE A CA 1
ATOM 803 C C . PHE A 1 107 ? 22.513 -4.746 -16.569 1.00 75.31 107 PHE A C 1
ATOM 805 O O . PHE A 1 107 ? 22.408 -5.641 -17.419 1.00 75.31 107 PHE A O 1
ATOM 812 N N . PRO A 1 108 ? 23.144 -4.968 -15.400 1.00 73.62 108 PRO A N 1
ATOM 813 C CA . PRO A 1 108 ? 23.950 -6.161 -15.132 1.00 73.62 108 PRO A CA 1
ATOM 814 C C . PRO A 1 108 ? 23.148 -7.470 -15.202 1.00 73.62 108 PRO A C 1
ATOM 816 O O . PRO A 1 108 ? 23.704 -8.508 -15.561 1.00 73.62 108 PRO A O 1
ATOM 819 N N . LEU A 1 109 ? 21.832 -7.421 -14.961 1.00 72.62 109 LEU A N 1
ATOM 820 C CA . LEU A 1 109 ? 20.923 -8.563 -15.125 1.00 72.62 109 LEU A CA 1
ATOM 821 C C . LEU A 1 109 ? 20.926 -9.145 -16.548 1.00 72.62 109 LEU A C 1
ATOM 823 O O . LEU A 1 109 ? 20.767 -10.355 -16.717 1.00 72.62 109 LEU A O 1
ATOM 827 N N . TYR A 1 110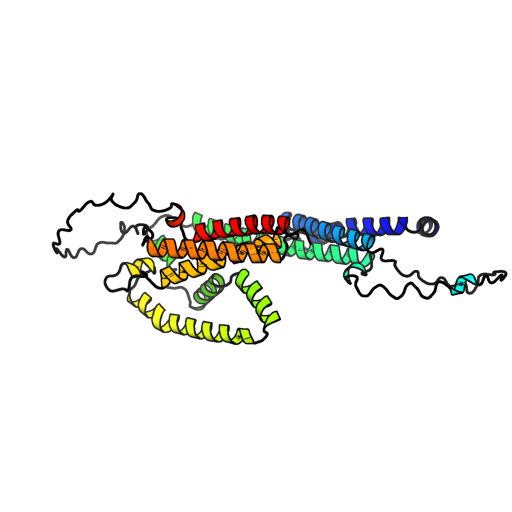 ? 21.152 -8.327 -17.579 1.00 71.75 110 TYR A N 1
ATOM 828 C CA . TYR A 1 110 ? 21.172 -8.816 -18.960 1.00 71.75 110 TYR A CA 1
ATOM 829 C C . TYR A 1 110 ? 22.471 -9.548 -19.319 1.00 71.75 110 TYR A C 1
ATOM 831 O O . TYR A 1 110 ? 22.471 -10.376 -20.231 1.00 71.75 110 TYR A O 1
ATOM 839 N N . ARG A 1 111 ? 23.561 -9.315 -18.576 1.00 67.25 111 ARG A N 1
ATOM 840 C CA . ARG A 1 111 ? 24.853 -9.999 -18.775 1.00 67.25 111 ARG A CA 1
ATOM 841 C C . ARG A 1 111 ? 24.909 -11.390 -18.145 1.00 67.25 111 ARG A C 1
ATOM 843 O O . ARG A 1 111 ? 25.849 -12.143 -18.385 1.00 67.25 111 ARG A O 1
ATOM 850 N N . PHE A 1 112 ? 23.911 -11.736 -17.340 1.00 74.62 112 PHE A N 1
ATOM 851 C CA . PHE A 1 112 ? 23.854 -13.009 -16.642 1.00 74.62 112 PHE A CA 1
ATOM 852 C C . PHE A 1 112 ? 23.710 -14.183 -17.624 1.00 74.62 112 PHE A C 1
ATOM 854 O O . PHE A 1 112 ? 22.908 -14.126 -18.568 1.00 74.62 112 PHE A O 1
ATOM 861 N N . SER A 1 113 ? 24.487 -15.251 -17.401 1.00 74.81 113 SER A N 1
ATOM 862 C CA . SER A 1 113 ? 24.497 -16.449 -18.254 1.00 74.81 113 SER A CA 1
ATOM 863 C C . SER A 1 113 ? 23.085 -17.008 -18.449 1.00 74.81 113 SER A C 1
ATOM 865 O O . SER A 1 113 ? 22.293 -17.074 -17.507 1.00 74.81 113 SER A O 1
ATOM 867 N N . SER A 1 114 ? 22.757 -17.435 -19.674 1.00 70.25 114 SER A N 1
ATOM 868 C CA . SER A 1 114 ? 21.430 -17.976 -20.002 1.00 70.25 114 SER A CA 1
ATOM 869 C C . SER A 1 114 ? 21.065 -19.201 -19.166 1.00 70.25 114 SER A C 1
ATOM 871 O O . SER A 1 114 ? 19.890 -19.399 -18.876 1.00 70.25 114 SER A O 1
ATOM 873 N N . ASN A 1 115 ? 22.055 -19.994 -18.748 1.00 75.44 115 ASN A N 1
ATOM 874 C CA . ASN A 1 115 ? 21.823 -21.223 -17.986 1.00 75.44 115 ASN A CA 1
ATOM 875 C C . ASN A 1 115 ? 21.483 -20.922 -16.523 1.00 75.44 115 ASN A C 1
ATOM 877 O O . ASN A 1 115 ? 20.596 -21.546 -15.949 1.00 75.44 115 ASN A O 1
ATOM 881 N N . TRP A 1 116 ? 22.123 -19.909 -15.935 1.00 80.94 116 TRP A N 1
ATOM 882 C CA . TRP A 1 116 ? 21.773 -19.458 -14.588 1.00 80.94 116 TRP A CA 1
ATOM 883 C C . TRP A 1 116 ? 20.417 -18.740 -14.553 1.00 80.94 116 TRP A C 1
ATOM 885 O O . TRP A 1 116 ? 19.777 -18.703 -13.507 1.00 80.94 116 TRP A O 1
ATOM 895 N N . GLY A 1 117 ? 19.936 -18.229 -15.692 1.00 81.62 117 GLY A N 1
ATOM 896 C CA . GLY A 1 117 ? 18.580 -17.691 -15.822 1.00 81.62 117 GLY A CA 1
ATOM 897 C C . GLY A 1 117 ? 17.481 -18.722 -15.533 1.00 81.62 117 GLY A C 1
ATOM 898 O O . GLY A 1 117 ? 16.452 -18.364 -14.964 1.00 81.62 117 GLY A O 1
ATOM 899 N N . VAL A 1 118 ? 17.705 -20.003 -15.852 1.00 86.50 118 VAL A N 1
ATOM 900 C CA . VAL A 1 118 ? 16.764 -21.097 -15.534 1.00 86.50 118 VAL A CA 1
ATOM 901 C C . VAL A 1 118 ? 16.689 -21.309 -14.021 1.00 86.50 118 VAL A C 1
ATOM 903 O O . VAL A 1 118 ? 15.604 -21.359 -13.453 1.00 86.50 118 VAL A O 1
ATOM 906 N N . LEU A 1 119 ? 17.844 -21.360 -13.350 1.00 89.31 119 LEU A N 1
ATOM 907 C CA . LEU A 1 119 ? 17.912 -21.527 -11.898 1.00 89.31 119 LEU A CA 1
ATOM 908 C C . LEU A 1 119 ? 17.327 -20.316 -11.155 1.00 89.31 119 LEU A C 1
ATOM 910 O O . LEU A 1 119 ? 16.565 -20.479 -10.205 1.00 89.31 119 LEU A O 1
ATOM 914 N N . ALA A 1 120 ? 17.645 -19.102 -11.611 1.00 88.75 120 ALA A N 1
ATOM 915 C CA . ALA A 1 120 ? 17.141 -17.867 -11.019 1.00 88.75 120 ALA A CA 1
ATOM 916 C C . ALA A 1 120 ? 15.615 -17.745 -11.158 1.00 88.75 120 ALA A C 1
ATOM 918 O O . ALA A 1 120 ? 14.939 -17.412 -10.189 1.00 88.75 120 ALA A O 1
ATOM 919 N N . SER A 1 121 ? 15.059 -18.056 -12.333 1.00 89.81 121 SER A N 1
ATOM 920 C CA . SER A 1 121 ? 13.605 -18.031 -12.556 1.00 89.81 121 SER A CA 1
ATOM 921 C C . SER A 1 121 ? 12.874 -19.144 -11.800 1.00 89.81 121 SER A C 1
ATOM 923 O O . SER A 1 121 ? 11.797 -18.893 -11.255 1.00 89.81 121 SER A O 1
ATOM 925 N N . ALA A 1 122 ? 13.466 -20.336 -11.677 1.00 92.38 122 ALA A N 1
ATOM 926 C CA . ALA A 1 122 ? 12.929 -21.399 -10.831 1.00 92.38 122 ALA A CA 1
ATOM 927 C C . ALA A 1 122 ? 12.893 -20.975 -9.352 1.00 92.38 122 ALA A C 1
ATOM 929 O O . ALA A 1 122 ? 11.844 -21.059 -8.714 1.00 92.38 122 ALA A O 1
ATOM 930 N N . GLY A 1 123 ? 13.999 -20.432 -8.830 1.00 93.75 123 GLY A N 1
ATOM 931 C CA . GLY A 1 123 ? 14.078 -19.913 -7.461 1.00 93.75 123 GLY A CA 1
ATOM 932 C C . GLY A 1 123 ? 13.105 -18.761 -7.201 1.00 93.75 123 GLY A C 1
ATOM 933 O O . GLY A 1 123 ? 12.428 -18.739 -6.174 1.00 93.75 123 GLY A O 1
ATOM 934 N N . LEU A 1 124 ? 12.960 -17.844 -8.160 1.00 92.69 124 LEU A N 1
ATOM 935 C CA . LEU A 1 124 ? 12.008 -16.737 -8.076 1.00 92.69 124 LEU A CA 1
ATOM 936 C C . LEU A 1 124 ? 10.554 -17.236 -8.064 1.00 92.69 124 LEU A C 1
ATOM 938 O O . LEU A 1 124 ? 9.731 -16.713 -7.316 1.00 92.69 124 LEU A O 1
ATOM 942 N N . THR A 1 125 ? 10.246 -18.277 -8.843 1.00 94.44 125 THR A N 1
ATOM 943 C CA . THR A 1 125 ? 8.907 -18.888 -8.881 1.00 94.44 125 THR A CA 1
ATOM 944 C C . THR A 1 125 ? 8.584 -19.549 -7.547 1.00 94.44 125 THR A C 1
ATOM 946 O O . THR A 1 125 ? 7.475 -19.384 -7.040 1.00 94.44 125 THR A O 1
ATOM 949 N N . ILE A 1 126 ? 9.566 -20.232 -6.946 1.00 95.12 126 ILE A N 1
ATOM 950 C CA . ILE A 1 126 ? 9.429 -20.827 -5.613 1.00 95.12 126 ILE A CA 1
ATOM 951 C C . ILE A 1 126 ? 9.172 -19.734 -4.569 1.00 95.12 126 ILE A C 1
ATOM 953 O O . ILE A 1 126 ? 8.222 -19.829 -3.794 1.00 95.12 126 ILE A O 1
ATOM 957 N N . LEU A 1 127 ? 9.973 -18.665 -4.578 1.00 94.94 127 LEU A N 1
ATOM 958 C CA . LEU A 1 127 ? 9.854 -17.568 -3.619 1.00 94.94 127 LEU A CA 1
ATOM 959 C C . LEU A 1 127 ? 8.485 -16.881 -3.702 1.00 94.94 127 LEU A C 1
ATOM 961 O O . LEU A 1 127 ? 7.778 -16.787 -2.700 1.00 94.94 127 LEU A O 1
ATOM 965 N N . ILE A 1 128 ? 8.092 -16.427 -4.895 1.00 94.75 128 ILE A N 1
ATOM 966 C CA . ILE A 1 128 ? 6.814 -15.731 -5.095 1.00 94.75 128 ILE A CA 1
ATOM 967 C C . ILE A 1 128 ? 5.649 -16.677 -4.788 1.00 94.75 128 ILE A C 1
ATOM 969 O O . ILE A 1 128 ? 4.702 -16.286 -4.105 1.00 94.75 128 ILE A O 1
ATOM 973 N N . GLY A 1 129 ? 5.729 -17.932 -5.239 1.00 93.75 129 GLY A N 1
ATOM 974 C CA . GLY A 1 129 ? 4.684 -18.923 -5.006 1.00 93.75 129 GLY A CA 1
ATOM 975 C C . GLY A 1 129 ? 4.467 -19.233 -3.524 1.00 93.75 129 GLY A C 1
ATOM 976 O O . GLY A 1 129 ? 3.315 -19.329 -3.087 1.00 93.75 129 GLY A O 1
ATOM 977 N N . LEU A 1 130 ? 5.539 -19.318 -2.730 1.00 93.81 130 LEU A N 1
ATOM 978 C CA . LEU A 1 130 ? 5.457 -19.492 -1.277 1.00 93.81 130 LEU A CA 1
ATOM 979 C C . LEU A 1 130 ? 4.880 -18.265 -0.575 1.00 93.81 130 LEU A C 1
ATOM 981 O O . LEU A 1 130 ? 3.991 -18.413 0.262 1.00 93.81 130 LEU A O 1
ATOM 985 N N . VAL A 1 131 ? 5.328 -17.061 -0.941 1.00 94.50 131 VAL A N 1
ATOM 986 C CA . VAL A 1 131 ? 4.826 -15.810 -0.352 1.00 94.50 131 VAL A CA 1
ATOM 987 C C . VAL A 1 131 ? 3.326 -15.661 -0.601 1.00 94.50 131 VAL A C 1
ATOM 989 O O . VAL A 1 131 ? 2.564 -15.442 0.340 1.00 94.50 131 VAL A O 1
ATOM 992 N N . VAL A 1 132 ? 2.872 -15.840 -1.846 1.00 93.31 132 VAL A N 1
ATOM 993 C CA . VAL A 1 132 ? 1.443 -15.733 -2.178 1.00 93.31 132 VAL A CA 1
ATOM 994 C C . VAL A 1 132 ? 0.638 -16.839 -1.491 1.00 93.31 132 VAL A C 1
ATOM 996 O O . VAL A 1 132 ? -0.443 -16.570 -0.967 1.00 93.31 132 VAL A O 1
ATOM 999 N N . SER A 1 133 ? 1.162 -18.066 -1.423 1.00 93.06 133 SER A N 1
ATOM 1000 C CA . SER A 1 133 ? 0.498 -19.159 -0.700 1.00 93.06 133 SER A CA 1
ATOM 1001 C C . SER A 1 133 ? 0.326 -18.828 0.782 1.00 93.06 133 SER A C 1
ATOM 1003 O O . SER A 1 133 ? -0.789 -18.914 1.295 1.00 93.06 133 SER A O 1
ATOM 1005 N N . LEU A 1 134 ? 1.380 -18.354 1.445 1.00 92.69 134 LEU A N 1
ATOM 1006 C CA . LEU A 1 134 ? 1.348 -17.974 2.856 1.00 92.69 134 LEU A CA 1
ATOM 1007 C C . LEU A 1 134 ? 0.353 -16.836 3.114 1.00 92.69 134 LEU A C 1
ATOM 1009 O O . LEU A 1 134 ? -0.464 -16.933 4.029 1.00 92.69 134 LEU A O 1
ATOM 1013 N N . LEU A 1 135 ? 0.339 -15.807 2.263 1.00 90.31 135 LEU A N 1
ATOM 1014 C CA . LEU A 1 135 ? -0.633 -14.714 2.359 1.00 90.31 135 LEU A CA 1
ATOM 1015 C C . LEU A 1 135 ? -2.076 -15.213 2.214 1.00 90.31 135 LEU A C 1
ATOM 1017 O O . LEU A 1 135 ? -2.941 -14.830 2.999 1.00 90.31 135 LEU A O 1
ATOM 1021 N N . THR A 1 136 ? -2.350 -16.099 1.253 1.00 90.12 136 THR A N 1
ATOM 1022 C CA . THR A 1 136 ? -3.707 -16.647 1.082 1.00 90.12 136 THR A CA 1
ATOM 1023 C C . THR A 1 136 ? -4.167 -17.476 2.281 1.00 90.12 136 THR A C 1
ATOM 1025 O O . THR A 1 136 ? -5.335 -17.382 2.655 1.00 90.12 136 THR A O 1
ATOM 1028 N N . VAL A 1 137 ? -3.267 -18.236 2.916 1.00 90.06 137 VAL A N 1
ATOM 1029 C CA . VAL A 1 137 ? -3.578 -18.991 4.141 1.00 90.06 137 VAL A CA 1
ATOM 1030 C C . VAL A 1 137 ? -3.867 -18.046 5.305 1.00 90.06 137 VAL A C 1
ATOM 1032 O O . VAL A 1 137 ? -4.880 -18.216 5.977 1.00 90.06 137 VAL A O 1
ATOM 1035 N N . LEU A 1 138 ? -3.040 -17.017 5.515 1.00 88.81 138 LEU A N 1
ATOM 1036 C CA . LEU A 1 138 ? -3.257 -16.031 6.581 1.00 88.81 138 LEU A CA 1
ATOM 1037 C C . LEU A 1 138 ? -4.604 -15.312 6.435 1.00 88.81 138 LEU A C 1
ATOM 1039 O O . LEU A 1 138 ? -5.335 -15.162 7.413 1.00 88.81 138 LEU A O 1
ATOM 1043 N N . MET A 1 139 ? -4.968 -14.927 5.209 1.00 88.81 139 MET A N 1
ATOM 1044 C CA . MET A 1 139 ? -6.266 -14.305 4.932 1.00 88.81 139 MET A CA 1
ATOM 1045 C C . MET A 1 139 ? -7.425 -15.272 5.199 1.00 88.81 139 MET A C 1
ATOM 1047 O O . MET A 1 139 ? -8.416 -14.884 5.814 1.00 88.81 139 MET A O 1
ATOM 1051 N N . ALA A 1 140 ? -7.299 -16.538 4.787 1.00 89.25 140 ALA A N 1
ATOM 1052 C CA . ALA A 1 140 ? -8.317 -17.554 5.045 1.00 89.25 140 ALA A CA 1
ATOM 1053 C C . ALA A 1 140 ? -8.504 -17.815 6.547 1.00 89.25 140 ALA A C 1
ATOM 1055 O O . ALA A 1 140 ? -9.641 -17.908 7.004 1.00 89.25 140 ALA A O 1
ATOM 1056 N N . LEU A 1 141 ? -7.416 -17.868 7.323 1.00 91.00 141 LEU A N 1
ATOM 1057 C CA . LEU A 1 141 ? -7.468 -18.000 8.781 1.00 91.00 141 LEU A CA 1
ATOM 1058 C C . LEU A 1 141 ? -8.139 -16.789 9.440 1.00 91.00 141 LEU A C 1
ATOM 1060 O O . LEU A 1 141 ? -8.978 -16.972 10.318 1.00 91.00 141 LEU A O 1
ATOM 1064 N N . GLY A 1 142 ? -7.835 -15.568 8.988 1.00 89.19 142 GLY A N 1
ATOM 1065 C CA . GLY A 1 142 ? -8.484 -14.354 9.493 1.00 89.19 142 GLY A CA 1
ATOM 1066 C C . GLY A 1 142 ? -9.993 -14.341 9.232 1.00 89.19 142 GLY A C 1
ATOM 1067 O O . GLY A 1 142 ? -10.784 -14.063 10.134 1.00 89.19 142 GLY A O 1
ATOM 1068 N N . VAL A 1 143 ? -10.408 -14.720 8.020 1.00 90.94 143 VAL A N 1
ATOM 1069 C CA . VAL A 1 143 ? -11.831 -14.858 7.668 1.00 90.94 143 VAL A CA 1
ATOM 1070 C C . VAL A 1 143 ? -12.489 -15.974 8.481 1.00 90.94 143 VAL A C 1
ATOM 1072 O O . VAL A 1 143 ? -13.573 -15.773 9.023 1.00 90.94 143 VAL A O 1
ATOM 1075 N N . ALA A 1 144 ? -11.829 -17.125 8.620 1.00 89.94 144 ALA A N 1
ATOM 1076 C CA . ALA A 1 144 ? -12.333 -18.244 9.408 1.00 89.94 144 ALA A CA 1
ATOM 1077 C C . ALA A 1 144 ? -12.506 -17.867 10.884 1.00 89.94 144 ALA A C 1
ATOM 1079 O O . ALA A 1 144 ? -13.535 -18.197 11.464 1.00 89.94 144 ALA A O 1
ATOM 1080 N N . GLN A 1 145 ? -11.563 -17.128 11.479 1.00 87.00 145 GLN A N 1
ATOM 1081 C CA . GLN A 1 145 ? -11.693 -16.611 12.843 1.00 87.00 145 GLN A CA 1
ATOM 1082 C C . GLN A 1 145 ? -12.885 -15.650 12.964 1.00 87.00 145 GLN A C 1
ATOM 1084 O O . GLN A 1 145 ? -13.658 -15.759 13.916 1.00 87.00 145 GLN A O 1
ATOM 1089 N N . GLY A 1 146 ? -13.077 -14.755 11.989 1.00 83.56 146 GLY A N 1
ATOM 1090 C CA . GLY A 1 146 ? -14.229 -13.849 11.949 1.00 83.56 146 GLY A CA 1
ATOM 1091 C C . GLY A 1 146 ? -15.567 -14.592 11.878 1.00 83.56 146 GLY A C 1
ATOM 1092 O O . GLY A 1 146 ? -16.462 -14.336 12.685 1.00 83.56 146 GLY A O 1
ATOM 1093 N N . ILE A 1 147 ? -15.686 -15.564 10.969 1.00 87.19 147 ILE A N 1
ATOM 1094 C CA . ILE A 1 147 ? -16.893 -16.392 10.814 1.00 87.19 147 ILE A CA 1
ATOM 1095 C C . ILE A 1 147 ? -17.121 -17.252 12.060 1.00 87.19 147 ILE A C 1
ATOM 1097 O O . ILE A 1 147 ? -18.239 -17.314 12.562 1.00 87.19 147 ILE A O 1
ATOM 1101 N N . TYR A 1 148 ? -16.074 -17.875 12.602 1.00 87.44 148 TYR A N 1
ATOM 1102 C CA . TYR A 1 148 ? -16.154 -18.707 13.802 1.00 87.44 148 TYR A CA 1
ATOM 1103 C C . TYR A 1 148 ? -16.719 -17.935 14.998 1.00 87.44 148 TYR A C 1
ATOM 1105 O O . TYR A 1 148 ? -17.643 -18.408 15.663 1.00 87.44 148 TYR A O 1
ATOM 1113 N N . VAL A 1 149 ? -16.205 -16.725 15.248 1.00 79.88 149 VAL A N 1
ATOM 1114 C CA . VAL A 1 149 ? -16.710 -15.852 16.318 1.00 79.88 149 VAL A CA 1
ATOM 1115 C C . VAL A 1 149 ? -18.146 -15.408 16.023 1.00 79.88 149 VAL A C 1
ATOM 1117 O O . VAL A 1 149 ? -18.978 -15.418 16.932 1.00 79.88 149 VAL A O 1
ATOM 1120 N N . SER A 1 150 ? -18.460 -15.087 14.764 1.00 79.62 150 SER A N 1
ATOM 1121 C CA . SER A 1 150 ? -19.805 -14.664 14.359 1.00 79.62 150 SER A CA 1
ATOM 1122 C C . SER A 1 150 ? -20.856 -15.771 14.488 1.00 79.62 150 SER A C 1
ATOM 1124 O O . SER A 1 150 ? -21.987 -15.479 14.859 1.00 79.62 150 SER A O 1
ATOM 1126 N N . CYS A 1 151 ? -20.515 -17.029 14.199 1.00 80.62 151 CYS A N 1
ATOM 1127 C CA . CYS A 1 151 ? -21.447 -18.156 14.301 1.00 80.62 151 CYS A CA 1
ATOM 1128 C C . CYS A 1 151 ? -21.614 -18.663 15.741 1.00 80.62 151 CYS A C 1
ATOM 1130 O O . CYS A 1 151 ? -22.638 -19.266 16.058 1.00 80.62 151 CYS A O 1
ATOM 1132 N N . ARG A 1 152 ? -20.623 -18.449 16.618 1.00 76.69 152 ARG A N 1
ATOM 1133 C CA . ARG A 1 152 ? -20.638 -18.980 17.991 1.00 76.69 152 ARG A CA 1
ATOM 1134 C C . ARG A 1 152 ? -21.336 -18.058 19.004 1.00 76.69 152 ARG A C 1
ATOM 1136 O O . ARG A 1 152 ? -21.777 -18.553 20.041 1.00 76.69 152 ARG A O 1
ATOM 1143 N N . LYS A 1 153 ? -21.470 -16.749 18.746 1.00 65.06 153 LYS A N 1
ATOM 1144 C CA . LYS A 1 153 ? -22.124 -15.810 19.683 1.00 65.06 153 LYS A CA 1
ATOM 1145 C C . LYS A 1 153 ? -23.635 -15.678 19.419 1.00 65.06 153 LYS A C 1
ATOM 1147 O O . LYS A 1 153 ? -24.058 -15.187 18.379 1.00 65.06 153 LYS A O 1
ATOM 1152 N N . ARG A 1 154 ? -24.449 -16.106 20.397 1.00 57.44 154 ARG A N 1
ATOM 1153 C CA . ARG A 1 154 ? -25.920 -15.967 20.434 1.00 57.44 154 ARG A CA 1
ATOM 1154 C C . ARG A 1 154 ? -26.301 -14.594 21.018 1.00 57.44 154 ARG A C 1
ATOM 1156 O O . ARG A 1 154 ? -25.670 -14.136 21.963 1.00 57.44 154 ARG A O 1
ATOM 1163 N N . HIS A 1 155 ? -27.312 -13.956 20.427 1.00 55.25 155 HIS A N 1
ATOM 1164 C CA . HIS A 1 155 ? -27.812 -12.596 20.699 1.00 55.25 155 HIS A CA 1
ATOM 1165 C C . HIS A 1 155 ? -28.081 -12.314 22.199 1.00 55.25 155 HIS A C 1
ATOM 1167 O O . HIS A 1 155 ? -28.897 -13.004 22.808 1.00 55.25 155 HIS A O 1
ATOM 1173 N N . GLY A 1 156 ? -27.441 -11.284 22.773 1.00 60.09 156 GLY A N 1
ATOM 1174 C CA . GLY A 1 156 ? -27.681 -10.785 24.139 1.00 60.09 156 GLY A CA 1
ATOM 1175 C C . GLY A 1 156 ? -26.886 -9.502 24.458 1.00 60.09 156 GLY A C 1
ATOM 1176 O O . GLY A 1 156 ? -25.830 -9.278 23.875 1.00 60.09 156 GLY A O 1
ATOM 1177 N N . HIS A 1 157 ? -27.390 -8.657 25.368 1.00 53.47 157 HIS A N 1
ATOM 1178 C CA . HIS A 1 157 ? -26.860 -7.319 25.712 1.00 53.47 157 HIS A CA 1
ATOM 1179 C C . HIS A 1 157 ? -25.388 -7.312 26.195 1.00 53.47 157 HIS A C 1
ATOM 1181 O O . HIS A 1 157 ? -24.647 -6.369 25.910 1.00 53.47 157 HIS A O 1
ATOM 1187 N N . ASP A 1 158 ? -24.921 -8.390 26.832 1.00 61.88 158 ASP A N 1
ATOM 1188 C CA . ASP A 1 158 ? -23.529 -8.520 27.298 1.00 61.88 158 ASP A CA 1
ATOM 1189 C C . ASP A 1 158 ? -22.520 -8.697 26.148 1.00 61.88 158 ASP A C 1
ATOM 1191 O O . ASP A 1 158 ? -21.351 -8.316 26.261 1.00 61.88 158 ASP A O 1
ATOM 1195 N N . VAL A 1 159 ? -22.981 -9.164 24.979 1.00 67.00 159 VAL A N 1
ATOM 1196 C CA . VAL A 1 159 ? -22.130 -9.417 23.806 1.00 67.00 159 VAL A CA 1
ATOM 1197 C C . VAL A 1 159 ? -21.460 -8.143 23.296 1.00 67.00 159 VAL A C 1
ATOM 1199 O O . VAL A 1 159 ? -20.291 -8.198 22.913 1.00 67.00 159 VAL A O 1
ATOM 1202 N N . SER A 1 160 ? -22.160 -7.007 23.306 1.00 64.25 160 SER A N 1
ATOM 1203 C CA . SER A 1 160 ? -21.632 -5.731 22.807 1.00 64.25 160 SER A CA 1
ATOM 1204 C C . SER A 1 160 ? -20.536 -5.183 23.719 1.00 64.25 160 SER A C 1
ATOM 1206 O O . SER A 1 160 ? -19.492 -4.747 23.237 1.00 64.25 160 SER A O 1
ATOM 1208 N N . ARG A 1 161 ? -20.725 -5.249 25.043 1.00 64.88 161 ARG A N 1
ATOM 1209 C CA . ARG A 1 161 ? -19.712 -4.796 26.010 1.00 64.88 161 ARG A CA 1
ATOM 1210 C C . ARG A 1 161 ? -18.460 -5.660 25.948 1.00 64.88 161 ARG A C 1
ATOM 1212 O O . ARG A 1 161 ? -17.361 -5.118 25.882 1.00 64.88 161 ARG A O 1
ATOM 1219 N N . GLU A 1 162 ? -18.608 -6.977 25.868 1.00 70.38 162 GLU A N 1
ATOM 1220 C CA . GLU A 1 162 ? -17.471 -7.880 25.673 1.00 70.38 162 GLU A CA 1
ATOM 1221 C C . GLU A 1 162 ? -16.774 -7.676 24.321 1.00 70.38 162 GLU A C 1
ATOM 1223 O O . GLU A 1 162 ? -15.549 -7.722 24.253 1.00 70.38 162 GLU A O 1
ATOM 1228 N N . ALA A 1 163 ? -17.528 -7.448 23.241 1.00 69.69 163 ALA A N 1
ATOM 1229 C CA . ALA A 1 163 ? -16.964 -7.281 21.902 1.00 69.69 163 ALA A CA 1
ATOM 1230 C C . ALA A 1 163 ? -16.214 -5.951 21.732 1.00 69.69 163 ALA A C 1
ATOM 1232 O O . ALA A 1 163 ? -15.164 -5.929 21.092 1.00 69.69 163 ALA A O 1
ATOM 1233 N N . PHE A 1 164 ? -16.725 -4.854 22.302 1.00 70.00 164 PHE A N 1
ATOM 1234 C CA . PHE A 1 164 ? -16.107 -3.529 22.174 1.00 70.00 164 PHE A CA 1
ATOM 1235 C C . PHE A 1 164 ? -15.062 -3.231 23.253 1.00 70.00 164 PHE A C 1
ATOM 1237 O O . PHE A 1 164 ? -14.090 -2.533 22.973 1.00 70.00 164 PHE A O 1
ATOM 1244 N N . LEU A 1 165 ? -15.250 -3.725 24.481 1.00 69.56 165 LEU A N 1
ATOM 1245 C CA . LEU A 1 165 ? -14.397 -3.377 25.625 1.00 69.56 165 LEU A CA 1
ATOM 1246 C C . LEU A 1 165 ? -13.511 -4.534 26.094 1.00 69.56 165 LEU A C 1
ATOM 1248 O O . LEU A 1 165 ? -12.661 -4.308 26.957 1.00 69.56 165 LEU A O 1
ATOM 1252 N N . GLY A 1 166 ? -13.706 -5.756 25.583 1.00 70.94 166 GLY A N 1
ATOM 1253 C CA . GLY A 1 166 ? -12.973 -6.937 26.050 1.00 70.94 166 GLY A CA 1
ATOM 1254 C C . GLY A 1 166 ? -13.089 -7.125 27.563 1.00 70.94 166 GLY A C 1
ATOM 1255 O O . GLY A 1 166 ? -12.087 -7.396 28.218 1.00 70.94 166 GLY A O 1
ATOM 1256 N N . ASP A 1 167 ? -14.273 -6.837 28.120 1.00 70.38 167 ASP A N 1
ATOM 1257 C CA . ASP A 1 167 ? -14.579 -6.868 29.561 1.00 70.38 167 ASP A CA 1
ATOM 1258 C C . ASP A 1 167 ? -13.631 -6.020 30.444 1.00 70.38 167 ASP A C 1
ATOM 1260 O O . ASP A 1 167 ? -13.522 -6.213 31.650 1.00 70.38 167 ASP A O 1
ATOM 1264 N N . ARG A 1 168 ? -12.887 -5.073 29.841 1.00 73.94 168 ARG A N 1
ATOM 1265 C CA . ARG A 1 168 ? -11.803 -4.298 30.483 1.00 73.94 168 ARG A CA 1
ATOM 1266 C C . ARG A 1 168 ? -10.726 -5.162 31.168 1.00 73.94 168 ARG A C 1
ATOM 1268 O O . ARG A 1 168 ? -9.925 -4.633 31.935 1.00 73.94 168 ARG A O 1
ATOM 1275 N N . SER A 1 169 ? -10.671 -6.458 30.863 1.00 80.06 169 SER A N 1
ATOM 1276 C CA . SER A 1 169 ? -9.751 -7.430 31.466 1.00 80.06 169 SER A CA 1
ATOM 1277 C C . SER A 1 169 ? -8.531 -7.728 30.587 1.00 80.06 169 SER A C 1
ATOM 1279 O O . SER A 1 169 ? -7.624 -8.452 31.000 1.00 80.06 169 SER A O 1
ATOM 1281 N N . LEU A 1 170 ? -8.476 -7.152 29.379 1.00 79.38 170 LEU A N 1
ATOM 1282 C CA . LEU A 1 170 ? -7.351 -7.314 28.461 1.00 79.38 170 LEU A CA 1
ATOM 1283 C C . LEU A 1 170 ? -6.040 -6.834 29.101 1.00 79.38 170 LEU A C 1
ATOM 1285 O O . LEU A 1 170 ? -5.917 -5.693 29.545 1.00 79.38 170 LEU A O 1
ATOM 1289 N N . GLY A 1 171 ? -5.035 -7.711 29.097 1.00 81.94 171 GLY A N 1
ATOM 1290 C CA . GLY A 1 171 ? -3.696 -7.380 29.573 1.00 81.94 171 GLY A CA 1
ATOM 1291 C C . GLY A 1 171 ? -3.049 -6.245 28.770 1.00 81.94 171 GLY A C 1
ATOM 1292 O O . GLY A 1 171 ? -3.350 -6.021 27.596 1.00 81.94 171 GLY A O 1
ATOM 1293 N N . VAL A 1 172 ? -2.092 -5.557 29.396 1.00 83.50 172 VAL A N 1
ATOM 1294 C CA . VAL A 1 172 ? -1.391 -4.399 28.808 1.00 83.50 172 VAL A CA 1
ATOM 1295 C C . VAL A 1 172 ? -0.677 -4.757 27.498 1.00 83.50 172 VAL A C 1
ATOM 1297 O O . VAL A 1 172 ? -0.674 -3.964 26.560 1.00 83.50 172 VAL A O 1
ATOM 1300 N N . LEU A 1 173 ? -0.103 -5.962 27.411 1.00 85.69 173 LEU A N 1
ATOM 1301 C CA . LEU A 1 173 ? 0.648 -6.418 26.237 1.00 85.69 173 LEU A CA 1
ATOM 1302 C C . LEU A 1 173 ? -0.241 -6.583 24.983 1.00 85.69 173 LEU A C 1
ATOM 1304 O O . LEU A 1 173 ? 0.055 -5.930 23.982 1.00 85.69 173 LEU A O 1
ATOM 1308 N N . PRO A 1 174 ? -1.346 -7.363 25.003 1.00 85.50 174 PRO A N 1
ATOM 1309 C CA . PRO A 1 174 ? -2.290 -7.425 23.882 1.00 85.50 174 PRO A CA 1
ATOM 1310 C C . PRO A 1 174 ? -2.825 -6.057 23.444 1.00 85.50 174 PRO A C 1
ATOM 1312 O O . PRO A 1 174 ? -2.973 -5.799 22.248 1.00 85.50 174 PRO A O 1
ATOM 1315 N N . LEU A 1 175 ? -3.083 -5.165 24.405 1.00 83.94 175 LEU A N 1
ATOM 1316 C CA . LEU A 1 175 ? -3.613 -3.834 24.127 1.00 83.94 175 LEU A CA 1
ATOM 1317 C C . LEU A 1 175 ? -2.577 -2.948 23.418 1.00 83.94 175 LEU A C 1
ATOM 1319 O O . LEU A 1 175 ? -2.897 -2.302 22.421 1.00 83.94 175 LEU A O 1
ATOM 1323 N N . ALA A 1 176 ? -1.320 -2.982 23.867 1.00 83.00 176 ALA A N 1
ATOM 1324 C CA . ALA A 1 176 ? -0.220 -2.281 23.210 1.00 83.00 176 ALA A CA 1
ATOM 1325 C C . ALA A 1 176 ? 0.012 -2.793 21.780 1.00 83.00 176 ALA A C 1
ATOM 1327 O O . ALA A 1 176 ? 0.154 -1.993 20.855 1.00 83.00 176 ALA A O 1
ATOM 1328 N N . VAL A 1 177 ? -0.013 -4.115 21.579 1.00 85.44 177 VAL A N 1
ATOM 1329 C CA . VAL A 1 177 ? 0.148 -4.724 20.249 1.00 85.44 177 VAL A CA 1
ATOM 1330 C C . VAL A 1 177 ? -0.986 -4.308 19.310 1.00 85.44 177 VAL A C 1
ATOM 1332 O O . VAL A 1 177 ? -0.714 -3.935 18.174 1.00 85.44 177 VAL A O 1
ATOM 1335 N N . SER A 1 178 ? -2.238 -4.284 19.775 1.00 86.06 178 SER A N 1
ATOM 1336 C CA . SER A 1 178 ? -3.380 -3.838 18.960 1.00 86.06 178 SER A CA 1
ATOM 1337 C C . SER A 1 178 ? -3.238 -2.382 18.490 1.00 86.06 178 SER A C 1
ATOM 1339 O O . SER A 1 178 ? -3.474 -2.073 17.319 1.00 86.06 178 SER A O 1
ATOM 1341 N N . VAL A 1 179 ? -2.772 -1.486 19.368 1.00 82.19 179 VAL A N 1
ATOM 1342 C CA . VAL A 1 179 ? -2.521 -0.074 19.022 1.00 82.19 179 VAL A CA 1
ATOM 1343 C C . VAL A 1 179 ? -1.353 0.066 18.038 1.00 82.19 179 VAL A C 1
ATOM 1345 O O . VAL A 1 179 ? -1.443 0.840 17.081 1.00 82.19 179 VAL A O 1
ATOM 1348 N N . LEU A 1 180 ? -0.276 -0.705 18.218 1.00 79.81 180 LEU A N 1
ATOM 1349 C CA . LEU A 1 180 ? 0.853 -0.727 17.279 1.00 79.81 180 LEU A CA 1
ATOM 1350 C C . LEU A 1 180 ? 0.428 -1.228 15.894 1.00 79.81 180 LEU A C 1
ATOM 1352 O O . LEU A 1 180 ? 0.757 -0.608 14.887 1.00 79.81 180 LEU A O 1
ATOM 1356 N N . VAL A 1 181 ? -0.360 -2.303 15.832 1.00 80.44 181 VAL A N 1
ATOM 1357 C CA . VAL A 1 181 ? -0.885 -2.839 14.567 1.00 80.44 181 VAL A CA 1
ATOM 1358 C C . VAL A 1 181 ? -1.832 -1.840 13.898 1.00 80.44 181 VAL A C 1
ATOM 1360 O O . VAL A 1 181 ? -1.739 -1.629 12.694 1.00 80.44 181 VAL A O 1
ATOM 1363 N N . SER A 1 182 ? -2.688 -1.159 14.665 1.00 82.12 182 SER A N 1
ATOM 1364 C CA . SER A 1 182 ? -3.635 -0.165 14.132 1.00 82.12 182 SER A CA 1
ATOM 1365 C C . SER A 1 182 ? -2.955 1.087 13.562 1.00 82.12 182 SER A C 1
ATOM 1367 O O . SER A 1 182 ? -3.524 1.768 12.712 1.00 82.12 182 SER A O 1
ATOM 1369 N N . THR A 1 183 ? -1.749 1.411 14.031 1.00 79.12 183 THR A N 1
ATOM 1370 C CA . THR A 1 183 ? -0.962 2.560 13.549 1.00 79.12 183 THR A CA 1
ATOM 1371 C C . THR A 1 183 ? 0.008 2.191 12.425 1.00 79.12 183 THR A C 1
ATOM 1373 O O . THR A 1 183 ? 0.466 3.072 11.693 1.00 79.12 183 THR A O 1
ATOM 1376 N N . ALA A 1 184 ? 0.293 0.900 12.236 1.00 77.25 184 ALA A N 1
ATOM 1377 C CA . ALA A 1 184 ? 1.151 0.406 11.170 1.00 77.25 184 ALA A CA 1
ATOM 1378 C C . ALA A 1 184 ? 0.433 0.470 9.810 1.00 77.25 184 ALA A C 1
ATOM 1380 O O . ALA A 1 184 ? -0.401 -0.366 9.475 1.00 77.25 184 ALA A O 1
ATOM 1381 N N . SER A 1 185 ? 0.790 1.466 8.996 1.00 80.06 185 SER A N 1
ATOM 1382 C CA . SER A 1 185 ? 0.303 1.609 7.620 1.00 80.06 185 SER A CA 1
ATOM 1383 C C . SER A 1 185 ? 1.411 1.297 6.603 1.00 80.06 185 SER A C 1
ATOM 1385 O O . SER A 1 185 ? 2.530 1.795 6.770 1.00 80.06 185 SER A O 1
ATOM 1387 N N . PRO A 1 186 ? 1.122 0.564 5.504 1.00 73.25 186 PRO A N 1
ATOM 1388 C CA . PRO A 1 186 ? 2.077 0.334 4.414 1.00 73.25 186 PRO A CA 1
ATOM 1389 C C . PRO A 1 186 ? 2.647 1.632 3.830 1.00 73.25 186 PRO A C 1
ATOM 1391 O O . PRO A 1 186 ? 3.821 1.701 3.471 1.00 73.25 186 PRO A O 1
ATOM 1394 N N . LEU A 1 187 ? 1.829 2.689 3.792 1.00 71.88 187 LEU A N 1
ATOM 1395 C CA . LEU A 1 187 ? 2.231 4.004 3.297 1.00 71.88 187 LEU A CA 1
ATOM 1396 C C . LEU A 1 187 ? 3.308 4.638 4.189 1.00 71.88 187 LEU A C 1
ATOM 1398 O O . LEU A 1 187 ? 4.257 5.239 3.690 1.00 71.88 187 LEU A O 1
ATOM 1402 N N . GLY A 1 188 ? 3.188 4.453 5.508 1.00 78.81 188 GLY A N 1
ATOM 1403 C CA . GLY A 1 188 ? 4.175 4.921 6.477 1.00 78.81 188 GLY A CA 1
ATOM 1404 C C . GLY A 1 188 ? 5.527 4.236 6.297 1.00 78.81 188 GLY A C 1
ATOM 1405 O O . GLY A 1 188 ? 6.557 4.889 6.419 1.00 78.81 188 GLY A O 1
ATOM 1406 N N . LEU A 1 189 ? 5.535 2.951 5.930 1.00 79.50 189 LEU A N 1
ATOM 1407 C CA . LEU A 1 189 ? 6.766 2.188 5.722 1.00 79.50 189 LEU A CA 1
ATOM 1408 C C . LEU A 1 189 ? 7.517 2.640 4.462 1.00 79.50 189 LEU A C 1
ATOM 1410 O O . LEU A 1 189 ? 8.720 2.894 4.520 1.00 79.50 189 LEU A O 1
ATOM 1414 N N . VAL A 1 190 ? 6.805 2.829 3.346 1.00 81.25 190 VAL A N 1
ATOM 1415 C CA . VAL A 1 190 ? 7.398 3.375 2.111 1.00 81.25 190 VAL A CA 1
ATOM 1416 C C . VAL A 1 190 ? 7.941 4.784 2.358 1.00 81.25 190 VAL A C 1
ATOM 1418 O O . VAL A 1 190 ? 9.100 5.060 2.043 1.00 81.25 190 VAL A O 1
ATOM 1421 N N . ALA A 1 191 ? 7.151 5.653 2.994 1.00 78.44 191 ALA A N 1
ATOM 1422 C CA . ALA A 1 191 ? 7.575 7.013 3.317 1.00 78.44 191 ALA A CA 1
ATOM 1423 C C . ALA A 1 191 ? 8.816 7.033 4.225 1.00 78.44 191 ALA A C 1
ATOM 1425 O O . ALA A 1 191 ? 9.738 7.814 3.992 1.00 78.44 191 ALA A O 1
ATOM 1426 N N . LEU A 1 192 ? 8.875 6.141 5.217 1.00 78.56 192 LEU A N 1
ATOM 1427 C CA . LEU A 1 192 ? 10.005 6.019 6.135 1.00 78.56 192 LEU A CA 1
ATOM 1428 C C . LEU A 1 192 ? 11.290 5.618 5.405 1.00 78.56 192 LEU A C 1
ATOM 1430 O O . LEU A 1 192 ? 12.324 6.246 5.623 1.00 78.56 192 LEU A O 1
ATOM 1434 N N . THR A 1 193 ? 11.225 4.634 4.503 1.00 82.31 193 THR A N 1
ATOM 1435 C CA . THR A 1 193 ? 12.396 4.219 3.708 1.00 82.31 193 THR A CA 1
ATOM 1436 C C . THR A 1 193 ? 12.892 5.322 2.771 1.00 82.31 193 THR A C 1
ATOM 1438 O O . THR A 1 193 ? 14.095 5.572 2.707 1.00 82.31 193 THR A O 1
ATOM 1441 N N . ALA A 1 194 ? 11.982 6.046 2.112 1.00 82.12 194 ALA A N 1
ATOM 1442 C CA . ALA A 1 194 ? 12.337 7.168 1.245 1.00 82.12 194 ALA A CA 1
ATOM 1443 C C . ALA A 1 194 ? 12.975 8.327 2.030 1.00 82.12 194 ALA A C 1
ATOM 1445 O O . ALA A 1 194 ? 13.954 8.923 1.580 1.00 82.12 194 ALA A O 1
ATOM 1446 N N . HIS A 1 195 ? 12.458 8.629 3.224 1.00 82.00 195 HIS A N 1
ATOM 1447 C CA . HIS A 1 195 ? 12.991 9.702 4.061 1.00 82.00 195 HIS A CA 1
ATOM 1448 C C . HIS A 1 195 ? 14.370 9.355 4.632 1.00 82.00 195 HIS A C 1
ATOM 1450 O O . HIS A 1 195 ? 15.259 10.204 4.632 1.00 82.00 195 HIS A O 1
ATOM 1456 N N . PHE A 1 196 ? 14.573 8.099 5.050 1.00 85.50 196 PHE A N 1
ATOM 1457 C CA . PHE A 1 196 ? 15.887 7.604 5.470 1.00 85.50 196 PHE A CA 1
ATOM 1458 C C . PHE A 1 196 ? 16.916 7.698 4.343 1.00 85.50 196 PHE A C 1
ATOM 1460 O O . PHE A 1 196 ? 18.049 8.107 4.585 1.00 85.50 196 PHE A O 1
ATOM 1467 N N . TYR A 1 197 ? 16.514 7.353 3.118 1.00 85.44 197 TYR A N 1
ATOM 1468 C CA . TYR A 1 197 ? 17.386 7.436 1.951 1.00 85.44 197 TYR A CA 1
ATOM 1469 C C . TYR A 1 197 ? 17.795 8.882 1.630 1.00 85.44 197 TYR A C 1
ATOM 1471 O O . TYR A 1 197 ? 18.959 9.137 1.339 1.00 85.44 197 TYR A O 1
ATOM 1479 N N . ALA A 1 198 ? 16.859 9.833 1.705 1.00 87.38 198 ALA A N 1
ATOM 1480 C CA . ALA A 1 198 ? 17.113 11.224 1.326 1.00 87.38 198 ALA A CA 1
ATOM 1481 C C . ALA A 1 198 ? 17.787 12.068 2.426 1.00 87.38 198 ALA A C 1
ATOM 1483 O O . ALA A 1 198 ? 18.629 12.907 2.118 1.00 87.38 198 ALA A O 1
ATOM 1484 N N . TYR A 1 199 ? 17.416 11.871 3.695 1.00 83.94 199 TYR A N 1
ATOM 1485 C CA . TYR A 1 199 ? 17.791 12.768 4.801 1.00 83.94 199 TYR A CA 1
ATOM 1486 C C . TYR A 1 199 ? 18.543 12.070 5.947 1.00 83.94 199 TYR A C 1
ATOM 1488 O O . TYR A 1 199 ? 18.925 12.721 6.924 1.00 83.94 199 TYR A O 1
ATOM 1496 N N . GLY A 1 200 ? 18.769 10.755 5.861 1.00 84.44 200 GLY A N 1
ATOM 1497 C CA . GLY A 1 200 ? 19.509 9.995 6.869 1.00 84.44 200 GLY A CA 1
ATOM 1498 C C . GLY A 1 200 ? 18.867 10.045 8.263 1.00 84.44 200 GLY A C 1
ATOM 1499 O O . GLY A 1 200 ? 17.671 9.806 8.429 1.00 84.44 200 GLY A O 1
ATOM 1500 N N . LEU A 1 201 ? 19.672 10.358 9.287 1.00 80.56 201 LEU A N 1
ATOM 1501 C CA . LEU A 1 201 ? 19.296 10.290 10.711 1.00 80.56 201 LEU A CA 1
ATOM 1502 C C . LEU A 1 201 ? 18.232 11.324 11.143 1.00 80.56 201 LEU A C 1
ATOM 1504 O O . LEU A 1 201 ? 17.715 11.238 12.256 1.00 80.56 201 LEU A O 1
ATOM 1508 N N . HIS A 1 202 ? 17.866 12.289 10.292 1.00 82.50 202 HIS A N 1
ATOM 1509 C CA . HIS A 1 202 ? 16.910 13.352 10.640 1.00 82.50 202 HIS A CA 1
ATOM 1510 C C . HIS A 1 202 ? 15.519 12.816 11.058 1.00 82.50 202 HIS A C 1
ATOM 1512 O O . HIS A 1 202 ? 14.773 13.483 11.777 1.00 82.50 202 HIS A O 1
ATOM 1518 N N . LEU A 1 203 ? 15.186 11.569 10.702 1.00 73.50 203 LEU A N 1
ATOM 1519 C CA . LEU A 1 203 ? 13.971 10.882 11.153 1.00 73.50 203 LEU A CA 1
ATOM 1520 C C . LEU A 1 203 ? 13.901 10.680 12.683 1.00 73.50 203 LEU A C 1
ATOM 1522 O O . LEU A 1 203 ? 12.802 10.578 13.233 1.00 73.50 203 LEU A O 1
ATOM 1526 N N . ALA A 1 204 ? 15.038 10.659 13.389 1.00 77.88 204 ALA A N 1
ATOM 1527 C CA . ALA A 1 204 ? 15.076 10.482 14.845 1.00 77.88 204 ALA A CA 1
ATOM 1528 C C . ALA A 1 204 ? 14.234 11.535 15.594 1.00 77.88 204 ALA A C 1
ATOM 1530 O O . ALA A 1 204 ? 13.654 11.239 16.639 1.00 77.88 204 ALA A O 1
ATOM 1531 N N . TRP A 1 205 ? 14.078 12.733 15.020 1.00 81.62 205 TRP A N 1
ATOM 1532 C CA . TRP A 1 205 ? 13.225 13.784 15.577 1.00 81.62 205 TRP A CA 1
ATOM 1533 C C . TRP A 1 205 ? 11.743 13.377 15.658 1.00 81.62 205 TRP A C 1
ATOM 1535 O O . TRP A 1 205 ? 11.063 13.669 16.641 1.00 81.62 205 TRP A O 1
ATOM 1545 N N . ASN A 1 206 ? 11.244 12.627 14.670 1.00 79.31 206 ASN A N 1
ATOM 1546 C CA . ASN A 1 206 ? 9.865 12.130 14.665 1.00 79.31 206 ASN A CA 1
ATOM 1547 C C . ASN A 1 206 ? 9.643 11.068 15.762 1.00 79.31 206 ASN A C 1
ATOM 1549 O O . ASN A 1 206 ? 8.596 11.028 16.411 1.00 79.31 206 ASN A O 1
ATOM 1553 N N . VAL A 1 207 ? 10.660 10.248 16.045 1.00 81.31 207 VAL A N 1
ATOM 1554 C CA . VAL A 1 207 ? 10.613 9.272 17.147 1.00 81.31 207 VAL A CA 1
ATOM 1555 C C . VAL A 1 207 ? 10.483 9.982 18.501 1.00 81.31 207 VAL A C 1
ATOM 1557 O O . VAL A 1 207 ? 9.677 9.582 19.335 1.00 81.31 207 VAL A O 1
ATOM 1560 N N . LEU A 1 208 ? 11.198 11.089 18.711 1.00 82.50 208 LEU A N 1
ATOM 1561 C CA . LEU A 1 208 ? 11.093 11.865 19.954 1.00 82.50 208 LEU A CA 1
ATOM 1562 C C . LEU A 1 208 ? 9.698 12.484 20.140 1.00 82.50 208 LEU A C 1
ATOM 1564 O O . LEU A 1 208 ? 9.122 12.397 21.227 1.00 82.50 208 LEU A O 1
ATOM 1568 N N . ILE A 1 209 ? 9.126 13.058 19.075 1.00 86.19 209 ILE A N 1
ATOM 1569 C CA . ILE A 1 209 ? 7.776 13.644 19.109 1.00 86.19 209 ILE A CA 1
ATOM 1570 C C . ILE A 1 209 ? 6.720 12.570 19.383 1.00 86.19 209 ILE A C 1
ATOM 1572 O O . ILE A 1 209 ? 5.822 12.785 20.197 1.00 86.19 209 ILE A O 1
ATOM 1576 N N . THR A 1 210 ? 6.821 11.406 18.740 1.00 83.06 210 THR A N 1
ATOM 1577 C CA . THR A 1 210 ? 5.866 10.306 18.951 1.00 83.06 210 THR A CA 1
ATOM 1578 C C . THR A 1 210 ? 5.937 9.755 20.375 1.00 83.06 210 THR A C 1
ATOM 1580 O O . THR A 1 210 ? 4.889 9.561 20.992 1.00 83.06 210 THR A O 1
ATOM 1583 N N . VAL A 1 211 ? 7.133 9.598 20.955 1.00 86.88 211 VAL A N 1
ATOM 1584 C CA . VAL A 1 211 ? 7.297 9.208 22.369 1.00 86.88 211 VAL A CA 1
ATOM 1585 C C . VAL A 1 211 ? 6.665 10.241 23.309 1.00 86.88 211 VAL A C 1
ATOM 1587 O O . VAL A 1 211 ? 5.920 9.869 24.221 1.00 86.88 211 VAL A O 1
ATOM 1590 N N . ALA A 1 212 ? 6.894 11.536 23.073 1.00 88.19 212 ALA A N 1
ATOM 1591 C CA . ALA A 1 212 ? 6.286 12.607 23.865 1.00 88.19 212 ALA A CA 1
ATOM 1592 C C . ALA A 1 212 ? 4.750 12.628 23.740 1.00 88.19 212 ALA A C 1
ATOM 1594 O O . ALA A 1 212 ? 4.044 12.756 24.743 1.00 88.19 212 ALA A O 1
ATOM 1595 N N . ALA A 1 213 ? 4.219 12.438 22.530 1.00 86.94 213 ALA A N 1
ATOM 1596 C CA . ALA A 1 213 ? 2.782 12.386 22.272 1.00 86.94 213 ALA A CA 1
ATOM 1597 C C . ALA A 1 213 ? 2.114 11.189 22.967 1.00 86.94 213 ALA A C 1
ATOM 1599 O O . ALA A 1 213 ? 1.089 11.359 23.627 1.00 86.94 213 ALA A O 1
ATOM 1600 N N . VAL A 1 214 ? 2.714 9.994 22.896 1.00 86.56 214 VAL A N 1
ATOM 1601 C CA . VAL A 1 214 ? 2.225 8.808 23.623 1.00 86.56 214 VAL A CA 1
ATOM 1602 C C . VAL A 1 214 ? 2.214 9.073 25.127 1.00 86.56 214 VAL A C 1
ATOM 1604 O O . VAL A 1 214 ? 1.249 8.725 25.811 1.00 86.56 214 VAL A O 1
ATOM 1607 N N . ARG A 1 215 ? 3.239 9.755 25.652 1.00 87.62 215 ARG A N 1
ATOM 1608 C CA . ARG A 1 215 ? 3.300 10.125 27.069 1.00 87.62 215 ARG A CA 1
ATOM 1609 C C . ARG A 1 215 ? 2.160 11.051 27.483 1.00 87.62 215 ARG A C 1
ATOM 1611 O O . ARG A 1 215 ? 1.533 10.813 28.516 1.00 87.62 215 ARG A O 1
ATOM 1618 N N . LEU A 1 216 ? 1.871 12.057 26.663 1.00 88.81 216 LEU A N 1
ATOM 1619 C CA . LEU A 1 216 ? 0.756 12.981 26.864 1.00 88.81 216 LEU A CA 1
ATOM 1620 C C . LEU A 1 216 ? -0.594 12.257 26.811 1.00 88.81 216 LEU A C 1
ATOM 1622 O O . LEU A 1 216 ? -1.462 12.506 27.646 1.00 88.81 216 LEU A O 1
ATOM 1626 N N . VAL A 1 217 ? -0.770 11.315 25.883 1.00 86.69 217 VAL A N 1
ATOM 1627 C CA . VAL A 1 217 ? -2.005 10.527 25.793 1.00 86.69 217 VAL A CA 1
ATOM 1628 C C . VAL A 1 217 ? -2.205 9.678 27.049 1.00 86.69 217 VAL A C 1
ATOM 1630 O O . VAL A 1 217 ? -3.280 9.721 27.642 1.00 86.69 217 VAL A O 1
ATOM 1633 N N . VAL A 1 218 ? -1.177 8.961 27.507 1.00 86.94 218 VAL A N 1
ATOM 1634 C CA . VAL A 1 218 ? -1.281 8.076 28.681 1.00 86.94 218 VAL A CA 1
ATOM 1635 C C . VAL A 1 218 ? -1.538 8.846 29.977 1.00 86.94 218 VAL A C 1
ATOM 1637 O O . VAL A 1 218 ? -2.260 8.344 30.835 1.00 86.94 218 VAL A O 1
ATOM 1640 N N . TYR A 1 219 ? -0.978 10.048 30.137 1.00 91.44 219 TYR A N 1
ATOM 1641 C CA . TYR A 1 219 ? -1.114 10.801 31.388 1.00 91.44 219 TYR A CA 1
ATOM 1642 C C . TYR A 1 219 ? -2.213 11.849 31.420 1.00 91.44 219 TYR A C 1
ATOM 1644 O O . TYR A 1 219 ? -2.758 12.105 32.490 1.00 91.44 219 TYR A O 1
ATOM 1652 N N . CYS A 1 220 ? -2.548 12.459 30.291 1.00 88.31 220 CYS A N 1
ATOM 1653 C CA . CYS A 1 220 ? -3.593 13.475 30.252 1.00 88.31 220 CYS A CA 1
ATOM 1654 C C . CYS A 1 220 ? -4.888 12.893 29.695 1.00 88.31 220 CYS A C 1
ATOM 1656 O O . CYS A 1 220 ? -5.943 13.037 30.304 1.00 88.31 220 CYS A O 1
ATOM 1658 N N . VAL A 1 221 ? -4.819 12.212 28.551 1.00 83.38 221 VAL A N 1
ATOM 1659 C CA . VAL A 1 221 ? -6.016 11.822 27.797 1.00 83.38 221 VAL A CA 1
ATOM 1660 C C . VAL A 1 221 ? -6.684 10.588 28.411 1.00 83.38 221 VAL A C 1
ATOM 1662 O O . VAL A 1 221 ? -7.859 10.643 28.766 1.00 83.38 221 VAL A O 1
ATOM 1665 N N . VAL A 1 222 ? -5.946 9.491 28.600 1.00 85.69 222 VAL A N 1
ATOM 1666 C CA . VAL A 1 222 ? -6.494 8.222 29.118 1.00 85.69 222 VAL A CA 1
ATOM 1667 C C . VAL A 1 222 ? -7.163 8.381 30.492 1.00 85.69 222 VAL A C 1
ATOM 1669 O O . VAL A 1 222 ? -8.289 7.903 30.640 1.00 85.69 222 VAL A O 1
ATOM 1672 N N . PRO A 1 223 ? -6.574 9.079 31.485 1.00 86.31 223 PRO A N 1
ATOM 1673 C CA . PRO A 1 223 ? -7.206 9.229 32.793 1.00 86.31 223 PRO A CA 1
ATOM 1674 C C . PRO A 1 223 ? -8.506 10.027 32.723 1.00 86.31 223 PRO A C 1
ATOM 1676 O O . PRO A 1 223 ? -9.455 9.690 33.423 1.00 86.31 223 PRO A O 1
ATOM 1679 N N . VAL A 1 224 ? -8.586 11.037 31.852 1.00 84.44 224 VAL A N 1
ATOM 1680 C CA . VAL A 1 224 ? -9.817 11.812 31.642 1.00 84.44 224 VAL A CA 1
ATOM 1681 C C . VAL A 1 224 ? -10.923 10.910 31.096 1.00 84.44 224 VAL A C 1
ATOM 1683 O O . VAL A 1 224 ? -11.995 10.836 31.692 1.00 84.44 224 VAL A O 1
ATOM 1686 N N . PHE A 1 225 ? -10.656 10.150 30.030 1.00 81.19 225 PHE A N 1
ATOM 1687 C CA . PHE A 1 225 ? -11.646 9.224 29.465 1.00 81.19 225 PHE A CA 1
ATOM 1688 C C . PHE A 1 225 ? -12.066 8.131 30.458 1.00 81.19 225 PHE A C 1
ATOM 1690 O O . PHE A 1 225 ? -13.251 7.814 30.555 1.00 81.19 225 PHE A O 1
ATOM 1697 N N . TYR A 1 226 ? -11.127 7.610 31.251 1.00 82.25 226 TYR A N 1
ATOM 1698 C CA . TYR A 1 226 ? -11.425 6.588 32.255 1.00 82.25 226 TYR A CA 1
ATOM 1699 C C . TYR A 1 226 ? -12.298 7.124 33.401 1.00 82.25 226 TYR A C 1
ATOM 1701 O O . TYR A 1 226 ? -13.204 6.429 33.857 1.00 82.25 226 TYR A O 1
ATOM 1709 N N . ARG A 1 227 ? -12.074 8.372 33.846 1.00 81.62 227 ARG A N 1
ATOM 1710 C CA . ARG A 1 227 ? -12.888 9.034 34.885 1.00 81.62 227 ARG A CA 1
ATOM 1711 C C . ARG A 1 227 ? -14.301 9.362 34.408 1.00 81.62 227 ARG A C 1
ATOM 1713 O O . ARG A 1 227 ? -15.223 9.302 35.211 1.00 81.62 227 ARG A O 1
ATOM 1720 N N . LEU A 1 228 ? -14.466 9.694 33.126 1.00 78.19 228 LEU A N 1
ATOM 1721 C CA . LEU A 1 228 ? -15.777 9.980 32.537 1.00 78.19 228 LEU A CA 1
ATOM 1722 C C . LEU A 1 228 ? -16.603 8.709 32.268 1.00 78.19 228 LEU A C 1
ATOM 1724 O O . LEU A 1 228 ? -17.803 8.815 32.047 1.00 78.19 228 LEU A O 1
ATOM 1728 N N . GLY A 1 229 ? -15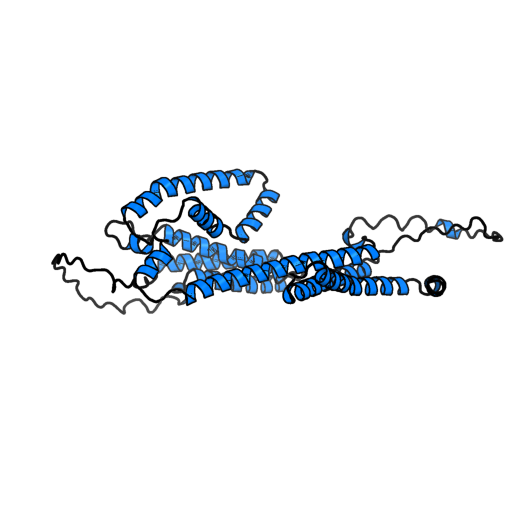.990 7.519 32.265 1.00 75.00 229 GLY A N 1
ATOM 1729 C CA . GLY A 1 229 ? -16.690 6.247 32.043 1.00 75.00 229 GLY A CA 1
ATOM 1730 C C . GLY A 1 229 ? -17.241 6.045 30.624 1.00 75.00 229 GLY A C 1
ATOM 1731 O O . GLY A 1 229 ? -17.883 5.028 30.369 1.00 75.00 229 GLY A O 1
ATOM 1732 N N . VAL A 1 230 ? -16.962 6.976 29.709 1.00 74.38 230 VAL A N 1
ATOM 1733 C CA . VAL A 1 230 ? -17.441 6.981 28.322 1.00 74.38 230 VAL A CA 1
ATOM 1734 C C . VAL A 1 230 ? -16.653 6.000 27.456 1.00 74.38 230 VAL A C 1
ATOM 1736 O O . VAL A 1 230 ? -15.430 5.881 27.559 1.00 74.38 230 VAL A O 1
ATOM 1739 N N . THR A 1 231 ? -17.362 5.289 26.587 1.00 67.38 231 THR A N 1
ATOM 1740 C CA . THR A 1 231 ? -16.800 4.213 25.751 1.00 67.38 231 THR A CA 1
ATOM 1741 C C . THR A 1 231 ? -16.346 4.704 24.382 1.00 67.38 231 THR A C 1
ATOM 1743 O O . THR A 1 231 ? -15.545 4.053 23.713 1.00 67.38 231 THR A O 1
ATOM 1746 N N . SER A 1 232 ? -16.814 5.885 23.972 1.00 73.00 232 SER A N 1
ATOM 1747 C CA . SER A 1 232 ? -16.438 6.511 22.710 1.00 73.00 232 SER A CA 1
ATOM 1748 C C . SER A 1 232 ? -16.180 8.009 22.867 1.00 73.00 232 SER A C 1
ATOM 1750 O O . SER A 1 232 ? -16.785 8.698 23.689 1.00 73.00 232 SER A O 1
ATOM 1752 N N . VAL A 1 233 ? -15.305 8.549 22.014 1.00 72.38 233 VAL A N 1
ATOM 1753 C CA . VAL A 1 233 ? -15.065 10.002 21.915 1.00 72.38 233 VAL A CA 1
ATOM 1754 C C . VAL A 1 233 ? -16.350 10.754 21.544 1.00 72.38 233 VAL A C 1
ATOM 1756 O O . VAL A 1 233 ? -16.553 11.898 21.950 1.00 72.38 233 VAL A O 1
ATOM 1759 N N . PHE A 1 234 ? -17.244 10.108 20.793 1.00 68.88 234 PHE A N 1
ATOM 1760 C CA . PHE A 1 234 ? -18.527 10.684 20.407 1.00 68.88 234 PHE A CA 1
ATOM 1761 C C . PHE A 1 234 ? -19.471 10.828 21.605 1.00 68.88 234 PHE A C 1
ATOM 1763 O O . PHE A 1 234 ? -20.078 11.887 21.758 1.00 68.88 234 PHE A O 1
ATOM 1770 N N . GLU A 1 235 ? -19.520 9.832 22.489 1.00 69.81 235 GLU A N 1
ATOM 1771 C CA . GLU A 1 235 ? -20.260 9.882 23.755 1.00 69.81 235 GLU A CA 1
ATOM 1772 C C . GLU A 1 235 ? -19.704 10.971 24.683 1.00 69.81 235 GLU A C 1
ATOM 1774 O O . GLU A 1 235 ? -20.464 11.800 25.181 1.00 69.81 235 GLU A O 1
ATOM 1779 N N . ALA A 1 236 ? -18.373 11.069 24.798 1.00 68.06 236 ALA A N 1
ATOM 1780 C CA . ALA A 1 236 ? -17.707 12.136 25.553 1.00 68.06 236 ALA A CA 1
ATOM 1781 C C . ALA A 1 236 ? -18.139 13.538 25.091 1.00 68.06 236 ALA A C 1
ATOM 1783 O O . ALA A 1 236 ? -18.350 14.437 25.900 1.00 68.06 236 ALA A O 1
ATOM 1784 N N . SER A 1 237 ? -18.333 13.722 23.783 1.00 63.72 237 SER A N 1
ATOM 1785 C CA . SER A 1 237 ? -18.740 15.011 23.214 1.00 63.72 237 SER A CA 1
ATOM 1786 C C . SER A 1 237 ? -20.198 15.412 23.482 1.00 63.72 237 SER A C 1
ATOM 1788 O O . SER A 1 237 ? -20.563 16.554 23.190 1.00 63.72 237 SER A O 1
ATOM 1790 N N . ASN A 1 238 ? -21.026 14.493 23.988 1.00 65.19 238 ASN A N 1
ATOM 1791 C CA . ASN A 1 238 ? -22.410 14.758 24.390 1.00 65.19 238 ASN A CA 1
ATOM 1792 C C . ASN A 1 238 ? -22.526 15.135 25.880 1.00 65.19 238 ASN A C 1
ATOM 1794 O O . ASN A 1 238 ? -23.569 15.640 26.294 1.00 65.19 238 ASN A O 1
ATOM 1798 N N . VAL A 1 239 ? -21.475 14.928 26.683 1.00 67.94 239 VAL A N 1
ATOM 1799 C CA . VAL A 1 239 ? -21.474 15.241 28.119 1.00 67.94 239 VAL A CA 1
ATOM 1800 C C . VAL A 1 239 ? -21.459 16.759 28.334 1.00 67.94 239 VAL A C 1
ATOM 1802 O O . VAL A 1 239 ? -20.631 17.481 27.770 1.00 67.94 239 VAL A O 1
ATOM 1805 N N . LYS A 1 240 ? -22.379 17.260 29.171 1.00 62.50 240 LYS A N 1
ATOM 1806 C CA . LYS A 1 240 ? -22.451 18.681 29.551 1.00 62.50 240 LYS A CA 1
ATOM 1807 C C . LYS A 1 240 ? -21.125 19.104 30.207 1.00 62.50 240 LYS A C 1
ATOM 1809 O O . LYS A 1 240 ? -20.708 18.508 31.191 1.00 62.50 240 LYS A O 1
ATOM 1814 N N . GLY A 1 241 ? -20.463 20.122 29.648 1.00 66.50 241 GLY A N 1
ATOM 1815 C CA . GLY A 1 241 ? -19.171 20.641 30.127 1.00 66.50 241 GLY A CA 1
ATOM 1816 C C . GLY A 1 241 ? -17.934 20.145 29.363 1.00 66.50 241 GLY A C 1
ATOM 1817 O O . GLY A 1 241 ? -16.864 20.730 29.519 1.00 66.50 241 GLY A O 1
ATOM 1818 N N . PHE A 1 242 ? -18.055 19.136 28.492 1.00 61.97 242 PHE A N 1
ATOM 1819 C CA . PHE A 1 242 ? -16.945 18.730 27.625 1.00 61.97 242 PHE A CA 1
ATOM 1820 C C . PHE A 1 242 ? -16.803 19.709 26.443 1.00 61.97 242 PHE A C 1
ATOM 1822 O O . PHE A 1 242 ? -17.807 20.015 25.784 1.00 61.97 242 PHE A O 1
ATOM 1829 N N . PRO A 1 243 ? -15.590 20.214 26.129 1.00 62.50 243 PRO A N 1
ATOM 1830 C CA . PRO A 1 243 ? -15.389 21.063 24.964 1.00 62.50 243 PRO A CA 1
ATOM 1831 C C . PRO A 1 243 ? -15.776 20.273 23.713 1.00 62.50 243 PRO A C 1
ATOM 1833 O O . PRO A 1 243 ? -15.171 19.254 23.376 1.00 62.50 243 PRO A O 1
ATOM 1836 N N . ARG A 1 244 ? -16.832 20.727 23.028 1.00 60.47 244 ARG A N 1
ATOM 1837 C CA . ARG A 1 244 ? -17.292 20.089 21.792 1.00 60.47 244 ARG A CA 1
ATOM 1838 C C . ARG A 1 244 ? -16.111 20.028 20.812 1.00 60.47 244 ARG A C 1
ATOM 1840 O O . ARG A 1 244 ? -15.368 21.008 20.727 1.00 60.47 244 ARG A O 1
ATOM 184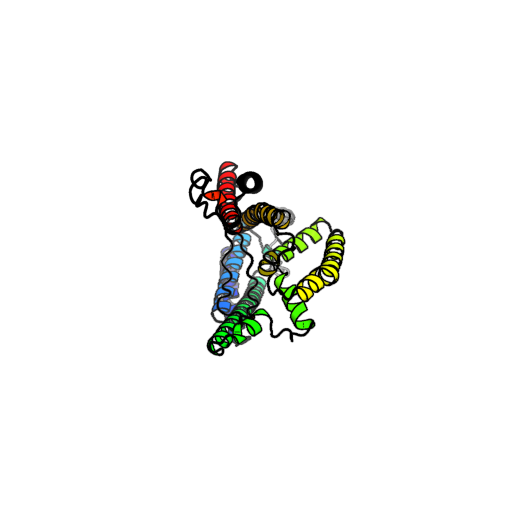7 N N . PRO A 1 245 ? -15.958 18.957 20.009 1.00 57.81 245 PRO A N 1
ATOM 1848 C CA . PRO A 1 245 ? -14.908 18.834 18.983 1.00 57.81 245 PRO A CA 1
ATOM 1849 C C . PRO A 1 245 ? -15.075 19.833 17.812 1.00 57.81 245 PRO A C 1
ATOM 1851 O O . PRO A 1 245 ? -14.682 19.575 16.680 1.00 57.81 245 PRO A O 1
ATOM 1854 N N . ALA A 1 246 ? -15.696 20.984 18.061 1.00 56.81 246 ALA A N 1
ATOM 1855 C CA . ALA A 1 246 ? -16.292 21.883 17.090 1.00 56.81 246 ALA A CA 1
ATOM 1856 C C . ALA A 1 246 ? -15.282 22.710 16.277 1.00 56.81 246 ALA A C 1
ATOM 1858 O O . ALA A 1 246 ? -15.686 23.344 15.307 1.00 56.81 246 ALA A O 1
ATOM 1859 N N . GLY A 1 247 ? -13.987 22.679 16.606 1.00 66.19 247 GLY A N 1
ATOM 1860 C CA . GLY A 1 247 ? -12.973 23.480 15.912 1.00 66.19 247 GLY A CA 1
ATOM 1861 C C . GLY A 1 247 ? -11.764 22.667 15.452 1.00 66.19 247 GLY A C 1
ATOM 1862 O O . GLY A 1 247 ? -11.707 22.253 14.293 1.00 66.19 247 GLY A O 1
ATOM 1863 N N . PRO A 1 248 ? -10.787 22.422 16.340 1.00 69.94 248 PRO A N 1
ATOM 1864 C CA . PRO A 1 248 ? -9.447 21.999 15.936 1.00 69.94 248 PRO A CA 1
ATOM 1865 C C . PRO A 1 248 ? -9.402 20.589 15.342 1.00 69.94 248 PRO A C 1
ATOM 1867 O O . PRO A 1 248 ? -8.748 20.377 14.327 1.00 69.94 248 PRO A O 1
ATOM 1870 N N . THR A 1 249 ? -10.136 19.628 15.904 1.00 71.06 249 THR A N 1
ATOM 1871 C CA . THR A 1 249 ? -10.186 18.250 15.383 1.00 71.06 249 THR A CA 1
ATOM 1872 C C . THR A 1 249 ? -10.880 18.178 14.026 1.00 71.06 249 THR A C 1
ATOM 1874 O O . THR A 1 249 ? -10.407 17.487 13.126 1.00 71.06 249 THR A O 1
ATOM 1877 N N . ARG A 1 250 ? -11.963 18.940 13.838 1.00 70.81 250 ARG A N 1
ATOM 1878 C CA . ARG A 1 250 ? -12.661 19.053 12.550 1.00 70.81 250 ARG A CA 1
ATOM 1879 C C . ARG A 1 250 ? -11.753 19.659 11.478 1.00 70.81 250 ARG A C 1
ATOM 1881 O O . ARG A 1 250 ? -11.677 19.117 10.379 1.00 70.81 250 ARG A O 1
ATOM 1888 N N . ILE A 1 251 ? -11.037 20.735 11.807 1.00 76.62 251 ILE A N 1
ATOM 1889 C CA . ILE A 1 251 ? -10.069 21.374 10.904 1.00 76.62 251 ILE A CA 1
ATOM 1890 C C . ILE A 1 251 ? -8.924 20.407 10.576 1.00 76.62 251 ILE A C 1
ATOM 1892 O O . ILE A 1 251 ? -8.593 20.231 9.408 1.00 76.62 251 ILE A O 1
ATOM 1896 N N . PHE A 1 252 ? -8.376 19.713 11.573 1.00 80.69 252 PHE A N 1
ATOM 1897 C CA . PHE A 1 252 ? -7.306 18.732 11.383 1.00 80.69 252 PHE A CA 1
ATOM 1898 C C . PHE A 1 252 ? -7.702 17.589 10.435 1.00 80.69 252 PHE A C 1
ATOM 1900 O O . PHE A 1 252 ? -6.936 17.233 9.538 1.00 80.69 252 PHE A O 1
ATOM 1907 N N . VAL A 1 253 ? -8.904 17.026 10.593 1.00 77.00 253 VAL A N 1
ATOM 1908 C CA . VAL A 1 253 ? -9.404 15.956 9.710 1.00 77.00 253 VAL A CA 1
ATOM 1909 C C . VAL A 1 253 ? -9.608 16.469 8.284 1.00 77.00 253 VAL A C 1
ATOM 1911 O O . VAL A 1 253 ? -9.276 15.763 7.330 1.00 77.00 253 VAL A O 1
ATOM 1914 N N . LEU A 1 254 ? -10.111 17.697 8.129 1.00 78.88 254 LEU A N 1
ATOM 1915 C CA . LEU A 1 254 ? -10.286 18.334 6.824 1.00 78.88 254 LEU A CA 1
ATOM 1916 C C . LEU A 1 254 ? -8.943 18.575 6.118 1.00 78.88 254 LEU A C 1
ATOM 1918 O O . LEU A 1 254 ? -8.827 18.241 4.941 1.00 78.88 254 LEU A O 1
ATOM 1922 N N . ILE A 1 255 ? -7.930 19.075 6.833 1.00 83.25 255 ILE A N 1
ATOM 1923 C CA . ILE A 1 255 ? -6.583 19.309 6.284 1.00 83.25 255 ILE A CA 1
ATOM 1924 C C . ILE A 1 255 ? -5.946 17.990 5.846 1.00 83.25 255 ILE A C 1
ATOM 1926 O O . ILE A 1 255 ? -5.496 17.880 4.707 1.00 83.25 255 ILE A O 1
ATOM 1930 N N . ASN A 1 256 ? -5.950 16.968 6.708 1.00 81.06 256 ASN A N 1
ATOM 1931 C CA . ASN A 1 256 ? -5.393 15.664 6.340 1.00 81.06 256 ASN A CA 1
ATOM 1932 C C . ASN A 1 256 ? -6.114 15.075 5.127 1.00 81.06 256 ASN A C 1
ATOM 1934 O O . ASN A 1 256 ? -5.469 14.648 4.177 1.00 81.06 256 ASN A O 1
ATOM 1938 N N . SER A 1 257 ? -7.448 15.130 5.099 1.00 78.31 257 SER A N 1
ATOM 1939 C CA . SER A 1 257 ? -8.223 14.631 3.955 1.00 78.31 257 SER A CA 1
ATOM 1940 C C . SER A 1 257 ? -7.904 15.380 2.657 1.00 78.31 257 SER A C 1
ATOM 1942 O O . SER A 1 257 ? -7.931 14.769 1.586 1.00 78.31 257 SER A O 1
ATOM 1944 N N . ALA A 1 258 ? -7.602 16.682 2.748 1.00 83.88 258 ALA A N 1
ATOM 1945 C CA . ALA A 1 258 ? -7.296 17.521 1.596 1.00 83.88 258 ALA A CA 1
ATOM 1946 C C . ALA A 1 258 ? -5.925 17.224 0.977 1.00 83.88 258 ALA A C 1
ATOM 1948 O O . ALA A 1 258 ? -5.755 17.344 -0.233 1.00 83.88 258 ALA A O 1
ATOM 1949 N N . VAL A 1 259 ? -4.966 16.815 1.806 1.00 85.69 259 VAL A N 1
ATOM 1950 C CA . VAL A 1 259 ? -3.595 16.520 1.385 1.00 85.69 259 VAL A CA 1
ATOM 1951 C C . VAL A 1 259 ? -3.455 15.047 1.000 1.00 85.69 259 VAL A C 1
ATOM 1953 O O . VAL A 1 259 ? -2.923 14.730 -0.058 1.00 85.69 259 VAL A O 1
ATOM 1956 N N . THR A 1 260 ? -3.978 14.122 1.806 1.00 85.50 260 THR A N 1
ATOM 1957 C CA . THR A 1 260 ? -3.780 12.681 1.591 1.00 85.50 260 THR A CA 1
ATOM 1958 C C . THR A 1 260 ? -4.361 12.186 0.262 1.00 85.50 260 THR A C 1
ATOM 1960 O O . THR A 1 260 ? -3.716 11.377 -0.399 1.00 85.50 260 THR A O 1
ATOM 1963 N N . GLY A 1 261 ? -5.530 12.678 -0.167 1.00 88.06 261 GLY A N 1
ATOM 1964 C CA . GLY A 1 261 ? -6.174 12.255 -1.422 1.00 88.06 261 GLY A CA 1
ATOM 1965 C C . GLY A 1 261 ? -5.289 12.455 -2.665 1.00 88.06 261 GLY A C 1
ATOM 1966 O O . GLY A 1 261 ? -4.954 11.468 -3.321 1.00 88.06 261 GLY A O 1
ATOM 1967 N N . PRO A 1 262 ? -4.834 13.688 -2.957 1.00 91.56 262 PRO A N 1
ATOM 1968 C CA . PRO A 1 262 ? -3.950 13.968 -4.089 1.00 91.56 262 PRO A CA 1
ATOM 1969 C C . PRO A 1 262 ? -2.635 13.181 -4.075 1.00 91.56 262 PRO A C 1
ATOM 1971 O O . PRO A 1 262 ? -2.192 12.699 -5.116 1.00 91.56 262 PRO A O 1
ATOM 1974 N N . PHE A 1 263 ? -2.012 13.000 -2.905 1.00 88.50 263 PHE A N 1
ATOM 1975 C CA . PHE A 1 263 ? -0.763 12.235 -2.798 1.00 88.50 263 PHE A CA 1
ATOM 1976 C C . PHE A 1 263 ? -0.967 10.739 -3.052 1.00 88.50 263 PHE A C 1
ATOM 1978 O O . PHE A 1 263 ? -0.148 10.113 -3.727 1.00 88.50 263 PHE A O 1
ATOM 1985 N N . VAL A 1 264 ? -2.076 10.168 -2.573 1.00 87.56 264 VAL A N 1
ATOM 1986 C CA . VAL A 1 264 ? -2.458 8.793 -2.924 1.00 87.56 264 VAL A CA 1
ATOM 1987 C C . VAL A 1 264 ? -2.749 8.696 -4.424 1.00 87.56 264 VAL A C 1
ATOM 1989 O O . VAL A 1 264 ? -2.289 7.756 -5.067 1.00 87.56 264 VAL A O 1
ATOM 1992 N N . GLY A 1 265 ? -3.425 9.688 -5.009 1.00 89.56 265 GLY A N 1
ATOM 1993 C CA . GLY A 1 265 ? -3.656 9.776 -6.453 1.00 89.56 265 GLY A CA 1
ATOM 1994 C C . GLY A 1 265 ? -2.369 9.794 -7.274 1.00 89.56 265 GLY A C 1
ATOM 1995 O O . GLY A 1 265 ? -2.269 9.060 -8.254 1.00 89.56 265 GLY A O 1
ATOM 1996 N N . LEU A 1 266 ? -1.357 10.554 -6.848 1.00 91.12 266 LEU A N 1
ATOM 1997 C CA . LEU A 1 266 ? -0.035 10.572 -7.484 1.00 91.12 266 LEU A CA 1
ATOM 1998 C C . LEU A 1 266 ? 0.664 9.218 -7.402 1.00 91.12 266 LEU A C 1
ATOM 2000 O O . LEU A 1 266 ? 1.238 8.770 -8.392 1.00 91.12 266 LEU A O 1
ATOM 2004 N N . LEU A 1 267 ? 0.608 8.560 -6.243 1.00 87.94 267 LEU A N 1
ATOM 2005 C CA . LEU A 1 267 ? 1.206 7.238 -6.071 1.00 87.94 267 LEU A CA 1
ATOM 2006 C C . LEU A 1 267 ? 0.545 6.214 -7.002 1.00 87.94 267 LEU A C 1
ATOM 2008 O O . LEU A 1 267 ? 1.233 5.449 -7.674 1.00 87.94 267 LEU A O 1
ATOM 2012 N N . VAL A 1 268 ? -0.787 6.219 -7.068 1.00 90.12 268 VAL A N 1
ATOM 2013 C CA . VAL A 1 268 ? -1.551 5.318 -7.940 1.00 90.12 268 VAL A CA 1
ATOM 2014 C C . VAL A 1 268 ? -1.272 5.631 -9.413 1.00 90.12 268 VAL A C 1
ATOM 2016 O O . VAL A 1 268 ? -1.036 4.706 -10.185 1.00 90.12 268 VAL A O 1
ATOM 2019 N N . LEU A 1 269 ? -1.209 6.907 -9.803 1.00 90.44 269 LEU A N 1
ATOM 2020 C CA . LEU A 1 269 ? -0.831 7.326 -11.157 1.00 90.44 269 LEU A CA 1
ATOM 2021 C C . LEU A 1 269 ? 0.555 6.786 -11.547 1.00 90.44 269 LEU A C 1
ATOM 2023 O O . LEU A 1 269 ? 0.697 6.224 -12.631 1.00 90.44 269 LEU A O 1
ATOM 2027 N N . ALA A 1 270 ? 1.543 6.900 -10.653 1.00 87.38 270 ALA A N 1
ATOM 2028 C CA . ALA A 1 270 ? 2.905 6.424 -10.891 1.00 87.38 270 ALA A CA 1
ATOM 2029 C C . ALA A 1 270 ? 2.991 4.898 -11.072 1.00 87.38 270 ALA A C 1
ATOM 2031 O O . ALA A 1 270 ? 3.831 4.417 -11.828 1.00 87.38 270 ALA A O 1
ATOM 2032 N N . ILE A 1 271 ? 2.126 4.135 -10.395 1.00 87.12 271 ILE A N 1
ATOM 2033 C CA . ILE A 1 271 ? 2.100 2.668 -10.491 1.00 87.12 271 ILE A CA 1
ATOM 2034 C C . ILE A 1 271 ? 1.319 2.199 -11.727 1.00 87.12 271 ILE A C 1
ATOM 2036 O O . ILE A 1 271 ? 1.762 1.282 -12.414 1.00 87.12 271 ILE A O 1
ATOM 2040 N N . LEU A 1 272 ? 0.150 2.789 -12.004 1.00 88.25 272 LEU A N 1
ATOM 2041 C CA . LEU A 1 272 ? -0.743 2.323 -13.074 1.00 88.25 272 LEU A CA 1
ATOM 2042 C C . LEU A 1 272 ? -0.319 2.805 -14.466 1.00 88.25 272 LEU A C 1
ATOM 2044 O O . LEU A 1 272 ? -0.574 2.111 -15.449 1.00 88.25 272 LEU A O 1
ATOM 2048 N N . PHE A 1 273 ? 0.303 3.981 -14.563 1.00 89.00 273 PHE A N 1
ATOM 2049 C CA . PHE A 1 273 ? 0.594 4.632 -15.837 1.00 89.00 273 PHE A CA 1
ATOM 2050 C C . PHE A 1 273 ? 2.083 4.991 -15.921 1.00 89.00 273 PHE A C 1
ATOM 2052 O O . PHE A 1 273 ? 2.454 6.142 -15.700 1.00 89.00 273 PHE A O 1
ATOM 2059 N N . PRO A 1 274 ? 2.961 4.036 -16.282 1.00 83.94 274 PRO A N 1
ATOM 2060 C CA . PRO A 1 274 ? 4.407 4.273 -16.360 1.00 83.94 274 PRO A CA 1
ATOM 2061 C C . PRO A 1 274 ? 4.808 5.283 -17.449 1.00 83.94 274 PRO A C 1
ATOM 2063 O O . PRO A 1 274 ? 5.925 5.786 -17.432 1.00 83.94 274 PRO A O 1
ATOM 2066 N N . PHE A 1 275 ? 3.905 5.605 -18.382 1.00 83.50 275 PHE A N 1
ATOM 2067 C CA . PHE A 1 275 ? 4.101 6.669 -19.371 1.00 83.50 275 PHE A CA 1
ATOM 2068 C C . PHE A 1 275 ? 3.814 8.077 -18.816 1.00 83.50 275 PHE A C 1
ATOM 2070 O O . PHE A 1 275 ? 4.014 9.069 -19.518 1.00 83.50 275 PHE A O 1
ATOM 2077 N N . ALA A 1 276 ? 3.296 8.193 -17.586 1.00 86.25 276 ALA A N 1
ATOM 2078 C CA . ALA A 1 276 ? 2.929 9.474 -17.002 1.00 86.25 276 ALA A CA 1
ATOM 2079 C C . ALA A 1 276 ? 4.175 10.306 -16.667 1.00 86.25 276 ALA A C 1
ATOM 2081 O O . ALA A 1 276 ? 4.962 9.981 -15.781 1.00 86.25 276 ALA A O 1
ATOM 2082 N N . ASN A 1 277 ? 4.322 11.429 -17.369 1.00 89.31 277 ASN A N 1
ATOM 2083 C CA . ASN A 1 277 ? 5.434 12.350 -17.177 1.00 89.31 277 ASN A CA 1
ATOM 2084 C C . ASN A 1 277 ? 5.430 13.084 -15.828 1.00 89.31 277 ASN A C 1
ATOM 2086 O O . ASN A 1 277 ? 4.376 13.468 -15.317 1.00 89.31 277 ASN A O 1
ATOM 2090 N N . SER A 1 278 ? 6.627 13.382 -15.306 1.00 89.62 278 SER A N 1
ATOM 2091 C CA . SER A 1 278 ? 6.823 14.082 -14.022 1.00 89.62 278 SER A CA 1
ATOM 2092 C C . SER A 1 278 ? 6.182 15.474 -13.990 1.00 89.62 278 SER A C 1
ATOM 2094 O O . SER A 1 278 ? 5.613 15.871 -12.973 1.00 89.62 278 SER A O 1
ATOM 2096 N N . LYS A 1 279 ? 6.202 16.191 -15.124 1.00 88.00 279 LYS A N 1
ATOM 2097 C CA . LYS A 1 279 ? 5.532 17.492 -15.293 1.00 88.00 279 LYS A CA 1
ATOM 2098 C C . LYS A 1 279 ? 4.012 17.373 -15.139 1.00 88.00 279 LYS A C 1
ATOM 2100 O O . LYS A 1 279 ? 3.409 18.186 -14.442 1.00 88.00 279 LYS A O 1
ATOM 2105 N N . GLY A 1 280 ? 3.406 16.347 -15.743 1.00 89.44 280 GLY A N 1
ATOM 2106 C CA . GLY A 1 280 ? 1.966 16.090 -15.658 1.00 89.44 280 GLY A CA 1
ATOM 2107 C C . GLY A 1 280 ? 1.527 15.638 -14.269 1.00 89.44 280 GLY A C 1
ATOM 2108 O O . GLY A 1 280 ? 0.567 16.185 -13.726 1.00 89.44 280 GLY A O 1
ATOM 2109 N N . ALA A 1 281 ? 2.282 14.733 -13.641 1.00 90.31 281 ALA A N 1
ATOM 2110 C CA . ALA A 1 281 ? 2.021 14.285 -12.273 1.00 90.31 281 ALA A CA 1
ATOM 2111 C C . ALA A 1 281 ? 2.124 15.436 -11.247 1.00 90.31 281 ALA A C 1
ATOM 2113 O O . ALA A 1 281 ? 1.251 15.597 -10.388 1.00 90.31 281 ALA A O 1
ATOM 2114 N N . GLY A 1 282 ? 3.157 16.281 -11.363 1.00 90.25 282 GLY A N 1
ATOM 2115 C CA . GLY A 1 282 ? 3.331 17.464 -10.515 1.00 90.25 282 GLY A CA 1
ATOM 2116 C C . GLY A 1 282 ? 2.231 18.514 -10.708 1.00 90.25 282 GLY A C 1
ATOM 2117 O O . GLY A 1 282 ? 1.654 19.001 -9.740 1.00 90.25 282 GLY A O 1
ATOM 2118 N N . ALA A 1 283 ? 1.875 18.832 -11.955 1.00 92.06 283 ALA A N 1
ATOM 2119 C CA . ALA A 1 283 ? 0.810 19.795 -12.233 1.00 92.06 283 ALA A CA 1
ATOM 2120 C C . ALA A 1 283 ? -0.562 19.309 -11.728 1.00 92.06 283 ALA A C 1
ATOM 2122 O O . ALA A 1 283 ? -1.288 20.069 -11.084 1.00 92.06 283 ALA A O 1
ATOM 2123 N N . ALA A 1 284 ? -0.901 18.037 -11.961 1.00 93.31 284 ALA A N 1
ATOM 2124 C CA . ALA A 1 284 ? -2.171 17.457 -11.530 1.00 93.31 284 ALA A CA 1
ATOM 2125 C C . ALA A 1 284 ? -2.324 17.456 -10.004 1.00 93.31 284 ALA A C 1
ATOM 2127 O O . ALA A 1 284 ? -3.394 17.784 -9.487 1.00 93.31 284 ALA A O 1
ATOM 2128 N N . THR A 1 285 ? -1.259 17.133 -9.266 1.00 93.00 285 THR A N 1
ATOM 2129 C CA . THR A 1 285 ? -1.278 17.190 -7.796 1.00 93.00 285 THR A CA 1
ATOM 2130 C C . THR A 1 285 ? -1.456 18.599 -7.261 1.00 93.00 285 THR A C 1
ATOM 2132 O O . THR A 1 285 ? -2.313 18.811 -6.406 1.00 93.00 285 THR A O 1
ATOM 2135 N N . CYS A 1 286 ? -0.732 19.581 -7.793 1.00 93.44 286 CYS A N 1
ATOM 2136 C CA . CYS A 1 286 ? -0.903 20.977 -7.391 1.00 93.44 286 CYS A CA 1
ATOM 2137 C C . CYS A 1 286 ? -2.331 21.484 -7.653 1.00 93.44 286 CYS A C 1
ATOM 2139 O O . CYS A 1 286 ? -2.941 22.089 -6.770 1.00 93.44 286 CYS A O 1
ATOM 2141 N N . LEU A 1 287 ? -2.892 21.196 -8.835 1.00 92.88 287 LEU A N 1
ATOM 2142 C CA . LEU A 1 287 ? -4.257 21.597 -9.194 1.00 92.88 287 LEU A CA 1
ATOM 2143 C C . LEU A 1 287 ? -5.308 20.931 -8.300 1.00 92.88 287 LEU A C 1
ATOM 2145 O O . LEU A 1 287 ? -6.246 21.587 -7.846 1.00 92.88 287 LEU A O 1
ATOM 2149 N N . THR A 1 288 ? -5.140 19.641 -8.010 1.00 92.00 288 THR A N 1
ATOM 2150 C CA . THR A 1 288 ? -6.077 18.907 -7.149 1.00 92.00 288 THR A CA 1
ATOM 2151 C C . THR A 1 288 ? -5.986 19.335 -5.693 1.00 92.00 288 THR A C 1
ATOM 2153 O O . THR A 1 288 ? -7.029 19.509 -5.073 1.00 92.00 288 THR A O 1
ATOM 2156 N N . ILE A 1 289 ? -4.793 19.616 -5.160 1.00 91.56 289 ILE A N 1
ATOM 2157 C CA . ILE A 1 289 ? -4.636 20.203 -3.819 1.00 91.56 289 ILE A CA 1
ATOM 2158 C C . ILE A 1 289 ? -5.305 21.582 -3.752 1.00 91.56 289 ILE A C 1
ATOM 2160 O O . ILE A 1 289 ? -6.044 21.848 -2.807 1.00 91.56 289 ILE A O 1
ATOM 2164 N N . ALA A 1 290 ? -5.110 22.448 -4.753 1.00 91.50 290 ALA A N 1
ATOM 2165 C CA . ALA A 1 290 ? -5.739 23.771 -4.784 1.00 91.50 290 ALA A CA 1
ATOM 2166 C C . ALA A 1 290 ? -7.275 23.681 -4.805 1.00 91.50 290 ALA A C 1
ATOM 2168 O O . ALA A 1 290 ? -7.952 24.362 -4.030 1.00 91.50 290 ALA A O 1
ATOM 2169 N N . PHE A 1 291 ? -7.825 22.786 -5.631 1.00 88.25 291 PHE A N 1
ATOM 2170 C CA . PHE A 1 291 ? -9.261 22.509 -5.669 1.00 88.25 291 PHE A CA 1
ATOM 2171 C C . PHE A 1 291 ? -9.781 21.968 -4.327 1.00 88.25 291 PHE A C 1
ATOM 2173 O O . PHE A 1 291 ? -10.840 22.372 -3.845 1.00 88.25 291 PHE A O 1
ATOM 2180 N N . GLN A 1 292 ? -9.012 21.094 -3.682 1.00 88.25 292 GLN A N 1
ATOM 2181 C CA . GLN A 1 292 ? -9.382 20.474 -2.416 1.00 88.25 292 GLN A CA 1
ATOM 2182 C C . GLN A 1 292 ? -9.310 21.455 -1.234 1.00 88.25 292 GLN A C 1
ATOM 2184 O O . GLN A 1 292 ? -10.157 21.414 -0.339 1.00 88.25 292 GLN A O 1
ATOM 2189 N N . LEU A 1 293 ? -8.347 22.379 -1.251 1.00 87.75 293 LEU A N 1
ATOM 2190 C CA . LEU A 1 293 ? -8.254 23.490 -0.302 1.00 87.75 293 LEU A CA 1
ATOM 2191 C C . LEU A 1 293 ? -9.418 24.467 -0.481 1.00 87.75 293 LEU A C 1
ATOM 2193 O O . LEU A 1 293 ? -10.043 24.855 0.507 1.00 87.75 293 LEU A O 1
ATOM 2197 N N . TRP A 1 294 ? -9.767 24.807 -1.725 1.00 87.38 294 TRP A N 1
ATOM 2198 C CA . TRP A 1 294 ? -10.958 25.603 -2.025 1.00 87.38 294 TRP A CA 1
ATOM 2199 C C . TRP A 1 294 ? -12.229 24.939 -1.476 1.00 87.38 294 TRP A C 1
ATOM 2201 O O . TRP A 1 294 ? -13.021 25.579 -0.778 1.00 87.38 294 TRP A O 1
ATOM 2211 N N . HIS A 1 295 ? -12.391 23.633 -1.707 1.00 84.50 295 HIS A N 1
ATOM 2212 C CA . HIS A 1 295 ? -13.521 22.860 -1.188 1.00 84.50 295 HIS A CA 1
ATOM 2213 C C . HIS A 1 295 ? -13.566 22.843 0.345 1.00 84.50 295 HIS A C 1
ATOM 2215 O O . HIS A 1 295 ? -14.626 23.077 0.931 1.00 84.50 295 HIS A O 1
ATOM 2221 N N . MET A 1 296 ? -12.422 22.646 1.008 1.00 82.44 296 MET A N 1
ATOM 2222 C CA . MET A 1 296 ? -12.307 22.713 2.468 1.00 82.44 296 MET A CA 1
ATOM 2223 C C . MET A 1 296 ? -12.754 24.078 3.013 1.00 82.44 296 MET A C 1
ATOM 2225 O O . MET A 1 296 ? -13.526 24.127 3.975 1.00 82.44 296 MET A O 1
ATOM 2229 N N . ILE A 1 297 ? -12.294 25.176 2.408 1.00 84.88 297 ILE A N 1
ATOM 2230 C CA . ILE A 1 297 ? -12.665 26.542 2.810 1.00 84.88 297 ILE A CA 1
ATOM 2231 C C . ILE A 1 297 ? -14.172 26.753 2.624 1.00 84.88 297 ILE A C 1
ATOM 2233 O O . ILE A 1 297 ? -14.826 27.300 3.514 1.00 84.88 297 ILE A O 1
ATOM 2237 N N . GLY A 1 298 ? -14.742 26.252 1.524 1.00 80.50 298 GLY A N 1
ATOM 2238 C CA . GLY A 1 298 ? -16.186 26.258 1.278 1.00 80.50 298 GLY A CA 1
ATOM 2239 C C . GLY A 1 298 ? -16.983 25.534 2.367 1.00 80.50 298 GLY A C 1
ATOM 2240 O O . GLY A 1 298 ? -17.977 26.069 2.855 1.00 80.50 298 GLY A O 1
ATOM 2241 N N . ARG A 1 299 ? -16.510 24.368 2.831 1.00 77.81 299 ARG A N 1
ATOM 2242 C CA . ARG A 1 299 ? -17.128 23.609 3.942 1.00 77.81 299 ARG A CA 1
ATOM 2243 C C . ARG A 1 299 ? -17.005 24.300 5.297 1.00 77.81 299 ARG A C 1
ATOM 2245 O O . ARG A 1 299 ? -17.874 24.129 6.153 1.00 77.81 299 ARG A O 1
ATOM 2252 N N . LEU A 1 300 ? -15.923 25.046 5.516 1.00 78.00 300 LEU A N 1
ATOM 2253 C CA . LEU A 1 300 ? -15.738 25.816 6.743 1.00 78.00 300 LEU A CA 1
ATOM 2254 C C . LEU A 1 300 ? -16.676 27.030 6.770 1.00 78.00 300 LEU A C 1
ATOM 2256 O O . LEU A 1 300 ? -17.304 27.280 7.796 1.00 78.00 300 LEU A O 1
ATOM 2260 N N . ARG A 1 301 ? -16.821 27.728 5.634 1.00 80.62 301 ARG A N 1
ATOM 2261 C CA . ARG A 1 301 ? -17.711 28.893 5.484 1.00 80.62 301 ARG A CA 1
ATOM 2262 C C . ARG A 1 301 ? -19.191 28.536 5.567 1.00 80.62 301 ARG A C 1
ATOM 2264 O O . ARG A 1 301 ? -19.950 29.278 6.172 1.00 80.62 301 ARG A O 1
ATOM 2271 N N . SER A 1 302 ? -19.596 27.405 4.994 1.00 73.25 302 SER A N 1
ATOM 2272 C CA . SER A 1 302 ? -20.995 26.963 5.016 1.00 73.25 302 SER A CA 1
ATOM 2273 C C . SER A 1 302 ? -21.447 26.413 6.370 1.00 73.25 302 SER A C 1
ATOM 2275 O O . SER A 1 302 ? -22.623 26.115 6.544 1.00 73.25 302 SER A O 1
ATOM 2277 N N . GLY A 1 303 ? -20.535 26.246 7.336 1.00 67.75 303 GLY A N 1
ATOM 2278 C CA . GLY A 1 303 ? -20.888 25.872 8.706 1.00 67.75 303 GLY A CA 1
ATOM 2279 C C . GLY A 1 303 ? -21.502 24.476 8.866 1.00 67.75 303 GLY A C 1
ATOM 2280 O O . GLY A 1 303 ? -21.899 24.127 9.973 1.00 67.75 303 GLY A O 1
ATOM 2281 N N . ILE A 1 304 ? -21.540 23.653 7.809 1.00 64.88 304 ILE A N 1
ATOM 2282 C CA . ILE A 1 304 ? -22.269 22.377 7.794 1.00 64.88 304 ILE A CA 1
ATOM 2283 C C . ILE A 1 304 ? -21.667 21.432 8.834 1.00 64.88 304 ILE A C 1
ATOM 2285 O O . ILE A 1 304 ? -20.537 20.940 8.689 1.00 64.88 304 ILE A O 1
ATOM 2289 N N . LEU A 1 305 ? -22.429 21.184 9.896 1.00 63.84 305 LEU A N 1
ATOM 2290 C CA . LEU A 1 305 ? -22.076 20.211 10.912 1.00 63.84 305 LEU A CA 1
ATOM 2291 C C . LEU A 1 305 ? -22.483 18.822 10.402 1.00 63.84 305 LEU A C 1
ATOM 2293 O O . LEU A 1 305 ? -23.613 18.665 9.937 1.00 63.84 305 LEU A O 1
ATOM 2297 N N . PRO A 1 306 ? -21.593 17.813 10.443 1.00 63.22 306 PRO A N 1
ATOM 2298 C CA . PRO A 1 306 ? -21.982 16.461 10.074 1.00 63.22 306 PRO A CA 1
ATOM 2299 C C . PRO A 1 306 ? -23.146 16.018 10.960 1.00 63.22 306 PRO A C 1
ATOM 2301 O O . PRO A 1 306 ? -23.097 16.182 12.182 1.00 63.22 306 PRO A O 1
ATOM 2304 N N . HIS A 1 307 ? -24.188 15.471 10.333 1.00 56.34 307 HIS A N 1
ATOM 2305 C CA . HIS A 1 307 ? -25.309 14.897 11.059 1.00 56.34 307 HIS A CA 1
ATOM 2306 C C . HIS A 1 307 ? -24.773 13.775 11.953 1.00 56.34 307 HIS A C 1
ATOM 2308 O O . HIS A 1 307 ? -24.094 12.860 11.477 1.00 56.34 307 HIS A O 1
ATOM 2314 N N . ARG A 1 308 ? -24.997 13.890 13.266 1.00 57.16 308 ARG A N 1
ATOM 2315 C CA . ARG A 1 308 ? -24.611 12.840 14.209 1.00 57.16 308 ARG A CA 1
ATOM 2316 C C . ARG A 1 308 ? -25.539 11.663 13.961 1.00 57.16 308 ARG A C 1
ATOM 2318 O O . ARG A 1 308 ? -26.750 11.843 13.942 1.00 57.16 308 ARG A O 1
ATOM 2325 N N . MET A 1 309 ? -24.977 10.474 13.779 1.00 50.50 309 MET A N 1
ATOM 2326 C CA . MET A 1 309 ? -25.798 9.269 13.815 1.00 50.50 309 MET A CA 1
ATOM 2327 C C . MET A 1 309 ? -26.397 9.169 15.223 1.00 50.50 309 MET A C 1
ATOM 2329 O O . MET A 1 309 ? -25.646 9.347 16.192 1.00 50.50 309 MET A O 1
ATOM 2333 N N . PRO A 1 310 ? -27.717 8.955 15.358 1.00 50.91 310 PRO A N 1
ATOM 2334 C CA . PRO A 1 310 ? -28.320 8.784 16.666 1.00 50.91 310 PRO A CA 1
ATOM 2335 C C . PRO A 1 310 ? -27.685 7.562 17.328 1.00 50.91 310 PRO A C 1
ATOM 2337 O O . PRO A 1 310 ? -27.651 6.473 16.758 1.00 50.91 310 PRO A O 1
ATOM 2340 N N . VAL A 1 311 ? -27.133 7.761 18.521 1.00 56.97 311 VAL A N 1
ATOM 2341 C CA . VAL A 1 311 ? -26.734 6.654 19.387 1.00 56.97 311 VAL A CA 1
ATOM 2342 C C . VAL A 1 311 ? -28.000 6.185 20.093 1.00 56.97 311 VAL A C 1
ATOM 2344 O O . VAL A 1 311 ? -28.592 6.933 20.866 1.00 56.97 311 VAL A O 1
ATOM 2347 N N . THR A 1 312 ? -28.470 4.986 19.762 1.00 52.03 312 THR A N 1
ATOM 2348 C CA . THR A 1 312 ? -29.651 4.386 20.393 1.00 52.03 312 THR A CA 1
ATOM 2349 C C . THR A 1 312 ? -29.355 4.140 21.870 1.00 52.03 312 THR A C 1
ATOM 2351 O O . THR A 1 312 ? -28.463 3.355 22.196 1.00 52.03 312 THR A O 1
ATOM 2354 N N . LEU A 1 313 ? -30.090 4.818 22.753 1.00 53.16 313 LEU A N 1
ATOM 2355 C CA . LEU A 1 313 ? -30.061 4.616 24.208 1.00 53.16 313 LEU A CA 1
ATOM 2356 C C . LEU A 1 313 ? -31.209 3.716 24.693 1.00 53.16 313 LEU A C 1
ATOM 2358 O O . LEU A 1 313 ? -31.355 3.526 25.895 1.00 53.16 313 LEU A O 1
ATOM 2362 N N . ASP A 1 314 ? -31.966 3.110 23.771 1.00 51.56 314 ASP A N 1
ATOM 2363 C CA . ASP A 1 314 ? -33.196 2.341 24.033 1.00 51.56 314 ASP A CA 1
ATOM 2364 C C . ASP A 1 314 ? -33.016 1.119 24.962 1.00 51.56 314 ASP A C 1
ATOM 2366 O O . ASP A 1 314 ? -33.991 0.479 25.336 1.00 51.56 314 ASP A O 1
ATOM 2370 N N . TYR A 1 315 ? -31.779 0.789 25.350 1.00 49.84 315 TYR A N 1
ATOM 2371 C CA . TYR A 1 315 ? -31.443 -0.339 26.225 1.00 49.84 315 TYR A CA 1
ATOM 2372 C C . TYR A 1 315 ? -30.604 0.035 27.461 1.00 49.84 315 TYR A C 1
ATOM 2374 O O . TYR A 1 315 ? -30.070 -0.852 28.131 1.00 49.84 315 TYR A O 1
ATOM 2382 N N . CYS A 1 316 ? -30.474 1.319 27.808 1.00 55.47 316 CYS A N 1
ATOM 2383 C CA . CYS A 1 316 ? -29.870 1.693 29.089 1.00 55.47 316 CYS A CA 1
ATOM 2384 C C . CYS A 1 316 ? -30.879 1.504 30.239 1.00 55.47 316 CYS A C 1
ATOM 2386 O O . CYS A 1 316 ? -32.009 1.967 30.118 1.00 55.47 316 CYS A O 1
ATOM 2388 N N . PRO A 1 317 ? -30.505 0.848 31.358 1.00 56.53 317 PRO A N 1
ATOM 2389 C CA . PRO A 1 317 ? -31.385 0.742 32.515 1.00 56.53 317 PRO A CA 1
ATOM 2390 C C . PRO A 1 317 ? -31.634 2.138 33.092 1.00 56.53 317 PRO A C 1
ATOM 2392 O O . PRO A 1 317 ? -30.704 2.793 33.567 1.00 56.53 317 PRO A O 1
ATOM 2395 N N . ASP A 1 318 ? -32.887 2.582 33.033 1.00 51.34 318 ASP A N 1
ATOM 2396 C CA . ASP A 1 318 ? -33.346 3.800 33.687 1.00 51.34 318 ASP A CA 1
ATOM 2397 C C . ASP A 1 318 ? -33.076 3.699 35.191 1.00 51.34 318 ASP A C 1
ATOM 2399 O O . ASP A 1 318 ? -33.637 2.851 35.884 1.00 51.34 318 ASP A O 1
ATOM 2403 N N . ASN A 1 319 ? -32.243 4.594 35.720 1.00 42.62 319 ASN A N 1
ATOM 2404 C CA . ASN A 1 319 ? -32.407 5.025 37.101 1.00 42.62 319 ASN A CA 1
ATOM 2405 C C . ASN A 1 319 ? -33.063 6.399 37.039 1.00 42.62 319 ASN A C 1
ATOM 2407 O O . ASN A 1 319 ? -32.400 7.426 36.888 1.00 42.62 319 ASN A O 1
ATOM 2411 N N . THR A 1 320 ? -34.391 6.387 37.034 1.00 47.88 320 THR A N 1
ATOM 2412 C CA . THR A 1 320 ? -35.237 7.568 36.927 1.00 47.88 320 THR A CA 1
ATOM 2413 C C . THR A 1 320 ? -35.077 8.426 38.182 1.00 47.88 320 THR A C 1
ATOM 2415 O O . THR A 1 320 ? -35.824 8.294 39.146 1.00 47.88 320 THR A O 1
ATOM 2418 N N . THR A 1 321 ? -34.137 9.366 38.185 1.00 41.19 321 THR A N 1
ATOM 2419 C CA . THR A 1 321 ? -34.374 10.630 38.885 1.00 41.19 321 THR A CA 1
ATOM 2420 C C . THR A 1 321 ? -35.084 11.539 37.900 1.00 41.19 321 THR A C 1
ATOM 2422 O O . THR A 1 321 ? -34.468 12.174 37.046 1.00 41.19 321 THR A O 1
ATOM 2425 N N . ALA A 1 322 ? -36.413 11.561 38.004 1.00 46.66 322 ALA A N 1
ATOM 2426 C CA . ALA A 1 322 ? -37.252 12.584 37.405 1.00 46.66 322 ALA A CA 1
ATOM 2427 C C . ALA A 1 322 ? -36.863 13.950 37.998 1.00 46.66 322 ALA A C 1
ATOM 2429 O O . ALA A 1 322 ? -37.467 14.439 38.948 1.00 46.66 322 ALA A O 1
ATOM 2430 N N . GLY A 1 323 ? -35.810 14.550 37.448 1.00 37.28 323 GLY A N 1
ATOM 2431 C CA . GLY A 1 323 ? -35.571 15.979 37.522 1.00 37.28 323 GLY A CA 1
ATOM 2432 C C . GLY A 1 323 ? -36.503 16.640 36.523 1.00 37.28 323 GLY A C 1
ATOM 2433 O O . GLY A 1 323 ? -36.140 16.838 35.366 1.00 37.28 323 GLY A O 1
ATOM 2434 N N . PHE A 1 324 ? -37.728 16.907 36.967 1.00 45.31 324 PHE A N 1
ATOM 2435 C CA . PHE A 1 324 ? -38.567 17.935 36.376 1.00 45.31 324 PHE A CA 1
ATOM 2436 C C . PHE A 1 324 ? -37.755 19.232 36.371 1.00 45.31 324 PHE A C 1
ATOM 2438 O O . PHE A 1 324 ? -37.449 19.760 37.435 1.00 45.31 324 PHE A O 1
ATOM 2445 N N . ASP A 1 325 ? -37.384 19.717 35.191 1.00 31.72 325 ASP A N 1
ATOM 2446 C CA . ASP A 1 325 ? -37.153 21.143 35.018 1.00 31.72 325 ASP A CA 1
ATOM 2447 C C . ASP A 1 325 ? -37.627 21.567 33.631 1.00 31.72 325 ASP A C 1
ATOM 2449 O O . ASP A 1 325 ? -37.064 21.239 32.582 1.00 31.72 325 ASP A O 1
ATOM 2453 N N . THR A 1 326 ? -38.752 22.265 33.679 1.00 44.53 326 THR A N 1
ATOM 2454 C CA . THR A 1 326 ? -39.402 23.007 32.614 1.00 44.53 326 THR A CA 1
ATOM 2455 C C . THR A 1 326 ? -38.427 23.975 31.962 1.00 44.53 326 THR A C 1
ATOM 2457 O O . THR A 1 326 ? -38.148 25.043 32.496 1.00 44.53 326 THR A O 1
ATOM 2460 N N . THR A 1 327 ? -37.978 23.653 30.756 1.00 34.22 327 THR A N 1
ATOM 2461 C CA . THR A 1 327 ? -37.813 24.681 29.728 1.00 34.22 327 THR A CA 1
ATOM 2462 C C . THR A 1 327 ? -38.479 24.168 28.466 1.00 34.22 327 THR A C 1
ATOM 2464 O O . THR A 1 327 ? -37.938 23.372 27.704 1.00 34.22 327 THR A O 1
ATOM 2467 N N . GLU A 1 328 ? -39.732 24.584 28.338 1.00 32.16 328 GLU A N 1
ATOM 2468 C CA . GLU A 1 328 ? -40.398 24.926 27.091 1.00 32.16 328 GLU A CA 1
ATOM 2469 C C . GLU A 1 328 ? -39.361 25.365 26.041 1.00 32.16 328 GLU A C 1
ATOM 2471 O O . GLU A 1 328 ? -38.903 26.505 26.012 1.00 32.16 328 GLU A O 1
ATOM 2476 N N . TYR A 1 329 ? -38.912 24.419 25.216 1.00 30.36 329 TYR A N 1
ATOM 2477 C CA . TYR A 1 329 ? -38.218 24.749 23.984 1.00 30.36 329 TYR A CA 1
ATOM 2478 C C . TYR A 1 329 ? -39.322 25.136 23.006 1.00 30.36 329 TYR A C 1
ATOM 2480 O O . TYR A 1 329 ? -40.164 24.283 22.706 1.00 30.36 329 TYR A O 1
ATOM 2488 N N . PRO A 1 330 ? -39.369 26.384 22.513 1.00 32.44 330 PRO A N 1
ATOM 2489 C CA . PRO A 1 330 ? -40.285 26.704 21.444 1.00 32.44 330 PRO A CA 1
ATOM 2490 C C . PRO A 1 330 ? -39.923 25.788 20.279 1.00 32.44 330 PRO A C 1
ATOM 2492 O O . PRO A 1 330 ? -38.787 25.775 19.794 1.00 32.44 330 PRO A O 1
ATOM 2495 N N . SER A 1 331 ? -40.905 25.009 19.846 1.00 31.61 331 SER A N 1
ATOM 2496 C CA . SER A 1 331 ? -40.963 24.367 18.544 1.00 31.61 331 SER A CA 1
ATOM 2497 C C . SER A 1 331 ? -41.043 25.444 17.461 1.00 31.61 331 SER A C 1
ATOM 2499 O O . SER A 1 331 ? -41.995 25.517 16.690 1.00 31.61 331 SER A O 1
ATOM 2501 N N . ASN A 1 332 ? -40.000 26.271 17.360 1.00 30.17 332 ASN A N 1
ATOM 2502 C CA . ASN A 1 332 ? -39.682 26.952 16.122 1.00 30.17 332 ASN A CA 1
ATOM 2503 C C . ASN A 1 332 ? -39.127 25.885 15.187 1.00 30.17 332 ASN A C 1
ATOM 2505 O O . ASN A 1 332 ? -37.923 25.669 15.061 1.00 30.17 332 ASN A O 1
ATOM 2509 N N . THR A 1 333 ? -40.065 25.199 14.546 1.00 36.94 333 THR A N 1
ATOM 2510 C CA . THR A 1 333 ? -39.886 24.602 13.234 1.00 36.94 333 THR A CA 1
ATOM 2511 C C . THR A 1 333 ? -39.482 25.718 12.269 1.00 36.94 333 THR A C 1
ATOM 2513 O O . THR A 1 333 ? -40.281 26.276 11.532 1.00 36.94 333 THR A O 1
ATOM 2516 N N . THR A 1 334 ? -38.198 26.059 12.290 1.00 32.31 334 THR A N 1
ATOM 2517 C CA . THR A 1 334 ? -37.479 26.521 11.102 1.00 32.31 334 THR A CA 1
ATOM 2518 C C . THR A 1 334 ? -36.582 25.388 10.613 1.00 32.31 334 THR A C 1
ATOM 2520 O O . THR A 1 334 ? -35.420 25.588 10.274 1.00 32.31 334 THR A O 1
ATOM 2523 N N . ASP A 1 335 ? -37.119 24.168 10.599 1.00 35.88 335 ASP A N 1
ATOM 2524 C CA . ASP A 1 335 ? -36.747 23.217 9.564 1.00 35.88 335 ASP A CA 1
ATOM 2525 C C . ASP A 1 335 ? -37.326 23.775 8.261 1.00 35.88 335 ASP A C 1
ATOM 2527 O O . ASP A 1 335 ? -38.541 23.919 8.144 1.00 35.88 335 ASP A O 1
ATOM 2531 N N . SER A 1 336 ? -36.455 24.079 7.294 1.00 38.38 336 SER A N 1
ATOM 2532 C CA . SER A 1 336 ? -36.753 24.621 5.947 1.00 38.38 336 SER A CA 1
ATOM 2533 C C . SER A 1 336 ? -36.583 26.139 5.752 1.00 38.38 336 SER A C 1
ATOM 2535 O O . SER A 1 336 ? -37.442 26.796 5.178 1.00 38.38 336 SER A O 1
ATOM 2537 N N . ALA A 1 337 ? -35.442 26.714 6.145 1.00 33.56 337 ALA A N 1
ATOM 2538 C CA . ALA A 1 337 ? -34.979 27.984 5.565 1.00 33.56 337 ALA A CA 1
ATOM 2539 C C . ALA A 1 337 ? -33.440 28.051 5.561 1.00 33.56 337 ALA A C 1
ATOM 2541 O O . ALA A 1 337 ? -32.820 28.537 6.501 1.00 33.56 337 ALA A O 1
ATOM 2542 N N . GLY A 1 338 ? -32.810 27.505 4.515 1.00 36.75 338 GLY A N 1
ATOM 2543 C CA . GLY A 1 338 ? -31.355 27.600 4.306 1.00 36.75 338 GLY A CA 1
ATOM 2544 C C . GLY A 1 338 ? -30.692 26.375 3.670 1.00 36.75 338 GLY A C 1
ATOM 2545 O O . GLY A 1 338 ? -29.474 26.346 3.509 1.00 36.75 338 GLY A O 1
ATOM 2546 N N . SER A 1 339 ? -31.460 25.342 3.314 1.00 41.47 339 SER A N 1
ATOM 2547 C CA . SER A 1 339 ? -30.935 24.110 2.714 1.00 41.47 339 SER A CA 1
ATOM 2548 C C . SER A 1 339 ? -30.870 24.110 1.185 1.00 41.47 339 SER A C 1
ATOM 2550 O O . SER A 1 339 ? -30.468 23.084 0.638 1.00 41.47 339 SER A O 1
ATOM 2552 N N . GLU A 1 340 ? -31.260 25.197 0.512 1.00 47.25 340 GLU A N 1
ATOM 2553 C CA . GLU A 1 340 ? -31.454 25.200 -0.948 1.00 47.25 340 GLU A CA 1
ATOM 2554 C C . GLU A 1 340 ? -30.236 25.658 -1.771 1.00 47.25 340 GLU A C 1
ATOM 2556 O O . GLU A 1 340 ? -30.083 25.191 -2.891 1.00 47.25 340 GLU A O 1
ATOM 2561 N N . ASP A 1 341 ? -29.275 26.403 -1.207 1.00 51.94 341 ASP A N 1
ATOM 2562 C CA . ASP A 1 341 ? -28.159 26.969 -2.001 1.00 51.94 341 ASP A CA 1
ATOM 2563 C C . ASP A 1 341 ? -26.766 26.444 -1.620 1.00 51.94 341 ASP A C 1
ATOM 2565 O O . ASP A 1 341 ? -25.735 27.088 -1.834 1.00 51.94 341 ASP A O 1
ATOM 2569 N N . VAL A 1 342 ? -26.687 25.256 -1.021 1.00 60.31 342 VAL A N 1
ATOM 2570 C CA . VAL A 1 342 ? -25.394 24.664 -0.659 1.00 60.31 342 VAL A CA 1
ATOM 2571 C C . VAL A 1 342 ? -24.992 23.639 -1.710 1.00 60.31 342 VAL A C 1
ATOM 2573 O O . VAL A 1 342 ? -25.585 22.565 -1.794 1.00 60.31 342 VAL A O 1
ATOM 2576 N N . PHE A 1 343 ? -23.934 23.954 -2.470 1.00 70.19 343 PHE A N 1
ATOM 2577 C CA . PHE A 1 343 ? -23.302 23.054 -3.443 1.00 70.19 343 PHE A CA 1
ATOM 2578 C C . PHE A 1 343 ? -23.229 21.617 -2.903 1.00 70.19 343 PHE A C 1
ATOM 2580 O O . PHE A 1 343 ? -22.646 21.367 -1.843 1.00 70.19 343 PHE A O 1
ATOM 2587 N N . MET A 1 344 ? -23.791 20.666 -3.655 1.00 68.75 344 MET A N 1
ATOM 2588 C CA . MET A 1 344 ? -23.956 19.261 -3.252 1.00 68.75 344 MET A CA 1
ATOM 2589 C C . MET A 1 344 ? -22.643 18.617 -2.772 1.00 68.75 344 MET A C 1
ATOM 2591 O O . MET A 1 344 ? -22.633 17.820 -1.832 1.00 68.75 344 MET A O 1
ATOM 2595 N N . LEU A 1 345 ? -21.512 19.038 -3.349 1.00 68.50 345 LEU A N 1
ATOM 2596 C CA . LEU A 1 345 ? -20.170 18.602 -2.965 1.00 68.50 345 LEU A CA 1
ATOM 2597 C C . LEU A 1 345 ? -19.820 18.892 -1.495 1.00 68.50 345 LEU A C 1
ATOM 2599 O O . LEU A 1 345 ? -19.011 18.167 -0.919 1.00 68.50 345 LEU A O 1
ATOM 2603 N N . TYR A 1 346 ? -20.377 19.933 -0.870 1.00 72.75 346 TYR A N 1
ATOM 2604 C CA . TYR A 1 346 ? -20.056 20.301 0.516 1.00 72.75 346 TYR A CA 1
ATOM 2605 C C . TYR A 1 346 ? -20.723 19.397 1.5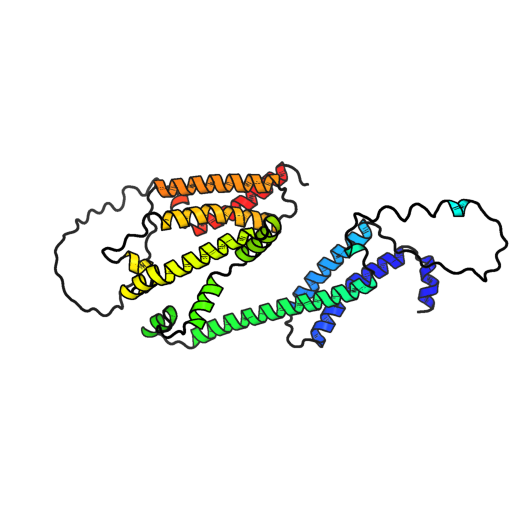58 1.00 72.75 346 TYR A C 1
ATOM 2607 O O . TYR A 1 346 ? -20.227 19.299 2.685 1.00 72.75 346 TYR A O 1
ATOM 2615 N N . ARG A 1 347 ? -21.804 18.705 1.176 1.00 69.31 347 ARG A N 1
ATOM 2616 C CA . ARG A 1 347 ? -22.524 17.742 2.026 1.00 69.31 347 ARG A CA 1
ATOM 2617 C C . ARG A 1 34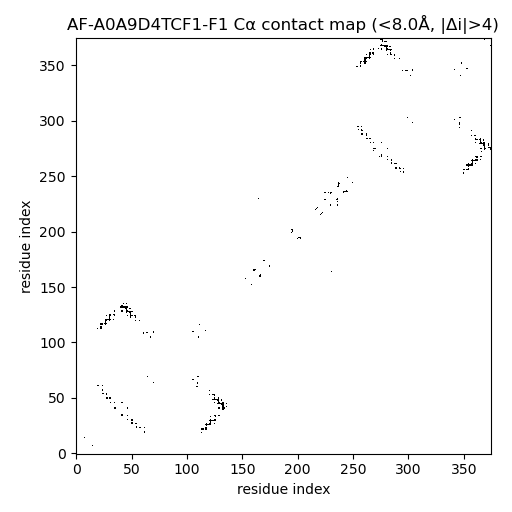7 ? -21.841 16.376 2.102 1.00 69.31 347 ARG A C 1
ATOM 2619 O O . ARG A 1 347 ? -2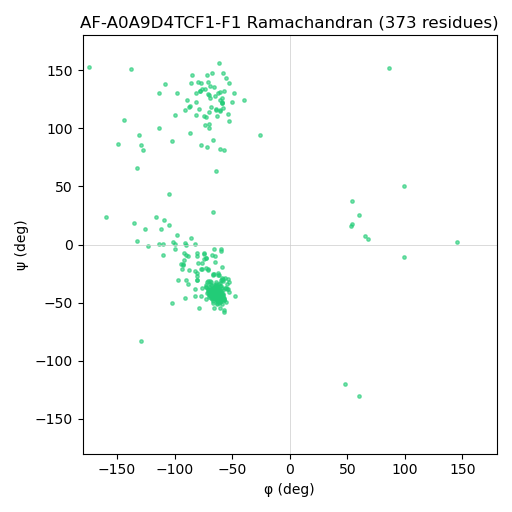2.140 15.582 2.990 1.00 69.31 347 ARG A O 1
ATOM 2626 N N . LEU A 1 348 ? -20.923 16.099 1.184 1.00 71.81 348 LEU A N 1
ATOM 2627 C CA . LEU A 1 348 ? -20.266 14.808 1.065 1.00 71.81 348 LEU A CA 1
ATOM 2628 C C . LEU A 1 348 ? -19.261 14.570 2.212 1.00 71.81 348 LEU A C 1
ATOM 2630 O O . LEU A 1 348 ? -18.598 15.493 2.697 1.00 71.81 348 LEU A O 1
ATOM 2634 N N . SER A 1 349 ? -19.130 13.315 2.652 1.00 75.25 349 SER A N 1
ATOM 2635 C CA . SER A 1 349 ? -18.156 12.929 3.682 1.00 75.25 349 SER A CA 1
ATOM 2636 C C . SER A 1 349 ? -16.723 13.278 3.262 1.00 75.25 349 SER A C 1
ATOM 2638 O O . SER A 1 349 ? -16.371 13.203 2.084 1.00 75.25 349 SER A O 1
ATOM 2640 N N . SER A 1 350 ? -15.872 13.615 4.240 1.00 73.69 350 SER A N 1
ATOM 2641 C CA . SER A 1 350 ? -14.456 13.933 3.997 1.00 73.69 350 SER A CA 1
ATOM 2642 C C . SER A 1 350 ? -13.728 12.801 3.263 1.00 73.69 350 SER A C 1
ATOM 2644 O O . SER A 1 350 ? -12.948 13.058 2.355 1.00 73.69 350 SER A O 1
ATOM 2646 N N . PHE A 1 351 ? -14.066 11.550 3.586 1.00 78.19 351 PHE A N 1
ATOM 2647 C CA . PHE A 1 351 ? -13.478 10.363 2.960 1.00 78.19 351 PHE A CA 1
ATOM 2648 C C . PHE A 1 351 ? -13.858 10.205 1.488 1.00 78.19 351 PHE A C 1
ATOM 2650 O O . PHE A 1 351 ? -13.008 9.920 0.650 1.00 78.19 351 PHE A O 1
ATOM 2657 N N . TRP A 1 352 ? -15.130 10.433 1.162 1.00 82.12 352 TRP A N 1
ATOM 2658 C CA . TRP A 1 352 ? -15.601 10.399 -0.221 1.00 82.12 352 TRP A CA 1
ATOM 2659 C C . TRP A 1 352 ? -14.958 11.507 -1.052 1.00 82.12 352 TRP A C 1
ATOM 2661 O O . TRP A 1 352 ? -14.598 11.291 -2.204 1.00 82.12 352 TRP A O 1
ATOM 2671 N N . SER A 1 353 ? -14.744 12.676 -0.449 1.00 82.12 353 SER A N 1
ATOM 2672 C CA . SER A 1 353 ? -14.014 13.762 -1.095 1.00 82.12 353 SER A CA 1
ATOM 2673 C C . SER A 1 353 ? -12.563 13.372 -1.412 1.00 82.12 353 SER A C 1
ATOM 2675 O O . SER A 1 353 ? -12.107 13.609 -2.528 1.00 82.12 353 SER A O 1
ATOM 2677 N N . SER A 1 354 ? -11.869 12.681 -0.499 1.00 84.69 354 SER A N 1
ATOM 2678 C CA . SER A 1 354 ? -10.529 12.137 -0.769 1.00 84.69 354 SER A CA 1
ATOM 2679 C C . SER A 1 354 ? -10.527 11.083 -1.882 1.00 84.69 354 SER A C 1
ATOM 2681 O O . SER A 1 354 ? -9.614 11.080 -2.702 1.00 84.69 354 SER A O 1
ATOM 2683 N N . PHE A 1 355 ? -11.547 10.223 -1.960 1.00 86.00 355 PHE A N 1
ATOM 2684 C CA . PHE A 1 355 ? -11.677 9.240 -3.043 1.00 86.00 355 PHE A CA 1
ATOM 2685 C C . PHE A 1 355 ? -11.847 9.906 -4.415 1.00 86.00 355 PHE A C 1
ATOM 2687 O O . PHE A 1 355 ? -11.144 9.565 -5.365 1.00 86.00 355 PHE A O 1
ATOM 2694 N N . PHE A 1 356 ? -12.723 10.909 -4.513 1.00 87.81 356 PHE A N 1
ATOM 2695 C CA . PHE A 1 356 ? -12.869 11.687 -5.744 1.00 87.81 356 PHE A CA 1
ATOM 2696 C C . PHE A 1 356 ? -11.582 12.430 -6.104 1.00 87.81 356 PHE A C 1
ATOM 2698 O O . PHE A 1 356 ? -11.209 12.460 -7.273 1.00 87.81 356 PHE A O 1
ATOM 2705 N N . SER A 1 357 ? -10.868 12.957 -5.109 1.00 89.06 357 SER A N 1
ATOM 2706 C CA . SER A 1 357 ? -9.573 13.605 -5.313 1.00 89.06 357 SER A CA 1
ATOM 2707 C C . SER A 1 357 ? -8.560 12.666 -5.978 1.00 89.06 357 SER A C 1
ATOM 2709 O O . SER A 1 357 ? -7.966 13.046 -6.980 1.00 89.06 357 SER A O 1
ATOM 2711 N N . VAL A 1 358 ? -8.452 11.410 -5.522 1.00 92.12 358 VAL A N 1
ATOM 2712 C CA . VAL A 1 358 ? -7.593 10.381 -6.146 1.00 92.12 358 VAL A CA 1
ATOM 2713 C C . VAL A 1 358 ? -7.929 10.194 -7.628 1.00 92.12 358 VAL A C 1
ATOM 2715 O O . VAL A 1 358 ? -7.033 10.232 -8.471 1.00 92.12 358 VAL A O 1
ATOM 2718 N N . ILE A 1 359 ? -9.214 10.028 -7.959 1.00 93.00 359 ILE A N 1
ATOM 2719 C CA . ILE A 1 359 ? -9.668 9.828 -9.345 1.00 93.00 359 ILE A CA 1
ATOM 2720 C C . ILE A 1 359 ? -9.326 11.045 -10.207 1.00 93.00 359 ILE A C 1
ATOM 2722 O O . ILE A 1 359 ? -8.802 10.890 -11.311 1.00 93.00 359 ILE A O 1
ATOM 2726 N N . VAL A 1 360 ? -9.588 12.253 -9.703 1.00 92.25 360 VAL A N 1
ATOM 2727 C CA . VAL A 1 360 ? -9.300 13.497 -10.425 1.00 92.25 360 VAL A CA 1
ATOM 2728 C C . VAL A 1 360 ? -7.795 13.663 -10.630 1.00 92.25 360 VAL A C 1
ATOM 2730 O O . VAL A 1 360 ? -7.381 14.001 -11.735 1.00 92.25 360 VAL A O 1
ATOM 2733 N N . THR A 1 361 ? -6.960 13.375 -9.627 1.00 94.38 361 THR A N 1
ATOM 2734 C CA . THR A 1 361 ? -5.497 13.452 -9.767 1.00 94.38 361 THR A CA 1
ATOM 2735 C C . THR A 1 361 ? -4.989 12.486 -10.835 1.00 94.38 361 THR A C 1
ATOM 2737 O O . THR A 1 361 ? -4.136 12.871 -11.632 1.00 94.38 361 THR A O 1
ATOM 2740 N N . ILE A 1 362 ? -5.534 11.267 -10.905 1.00 94.62 362 ILE A N 1
ATOM 2741 C CA . ILE A 1 362 ? -5.166 10.291 -11.940 1.00 94.62 362 ILE A CA 1
ATOM 2742 C C . ILE A 1 362 ? -5.612 10.783 -13.321 1.00 94.62 362 ILE A C 1
ATOM 2744 O O . ILE A 1 362 ? -4.801 10.831 -14.241 1.00 94.62 362 ILE A O 1
ATOM 2748 N N . ALA A 1 363 ? -6.876 11.187 -13.470 1.00 94.25 363 ALA A N 1
ATOM 2749 C CA . ALA A 1 363 ? -7.423 11.625 -14.752 1.00 94.25 363 ALA A CA 1
ATOM 2750 C C . ALA A 1 363 ? -6.697 12.866 -15.295 1.00 94.25 363 ALA A C 1
ATOM 2752 O O . ALA A 1 363 ? -6.230 12.866 -16.434 1.00 94.25 363 ALA A O 1
ATOM 2753 N N . VAL A 1 364 ? -6.542 13.902 -14.465 1.00 94.25 364 VAL A N 1
ATOM 2754 C CA . VAL A 1 364 ? -5.821 15.133 -14.827 1.00 94.25 364 VAL A CA 1
ATOM 2755 C C . VAL A 1 364 ? -4.343 14.834 -15.081 1.00 94.25 364 VAL A C 1
ATOM 2757 O O . VAL A 1 364 ? -3.772 15.364 -16.030 1.00 94.25 364 VAL A O 1
ATOM 2760 N N . GLY A 1 365 ? -3.735 13.947 -14.288 1.00 93.19 365 GLY A N 1
ATOM 2761 C CA . GLY A 1 365 ? -2.356 13.501 -14.475 1.00 93.19 365 GLY A CA 1
ATOM 2762 C C . GLY A 1 365 ? -2.133 12.858 -15.837 1.00 93.19 365 GLY A C 1
ATOM 2763 O O . GLY A 1 365 ? -1.254 13.295 -16.573 1.00 93.19 365 GLY A O 1
ATOM 2764 N N . VAL A 1 366 ? -2.974 11.893 -16.217 1.00 93.44 366 VAL A N 1
ATOM 2765 C CA . VAL A 1 366 ? -2.910 11.242 -17.535 1.00 93.44 366 VAL A CA 1
ATOM 2766 C C . VAL A 1 366 ? -3.102 12.261 -18.659 1.00 93.44 366 VAL A C 1
ATOM 2768 O O . VAL A 1 366 ? -2.302 12.287 -19.589 1.00 93.44 366 VAL A O 1
ATOM 2771 N N . VAL A 1 367 ? -4.108 13.137 -18.568 1.00 94.19 367 VAL A N 1
ATOM 2772 C CA . VAL A 1 367 ? -4.387 14.138 -19.612 1.00 94.19 367 VAL A CA 1
ATOM 2773 C C . VAL A 1 367 ? -3.212 15.097 -19.802 1.00 94.19 367 VAL A C 1
ATOM 2775 O O . VAL A 1 367 ? -2.765 15.295 -20.931 1.00 94.19 367 VAL A O 1
ATOM 2778 N N . ILE A 1 368 ? -2.666 15.669 -18.725 1.00 92.62 368 ILE A N 1
ATOM 2779 C CA . ILE A 1 368 ? -1.539 16.607 -18.835 1.00 92.62 368 ILE A CA 1
ATOM 2780 C C . ILE A 1 368 ? -0.284 15.880 -19.327 1.00 92.62 368 ILE A C 1
ATOM 2782 O O . ILE A 1 368 ? 0.447 16.426 -20.153 1.00 92.62 368 ILE A O 1
ATOM 2786 N N . SER A 1 369 ? -0.034 14.650 -18.873 1.00 93.25 369 SER A N 1
ATOM 2787 C CA . SER A 1 369 ? 1.090 13.844 -19.358 1.00 93.25 369 SER A CA 1
ATOM 2788 C C . SER A 1 369 ? 0.966 13.502 -20.846 1.00 93.25 369 SER A C 1
ATOM 2790 O O . SER A 1 369 ? 1.978 13.492 -21.531 1.00 93.25 369 SER A O 1
ATOM 2792 N N . LEU A 1 370 ? -0.244 13.300 -21.378 1.00 89.88 370 LEU A N 1
ATOM 2793 C CA . LEU A 1 370 ? -0.455 13.122 -22.821 1.00 89.88 370 LEU A CA 1
ATOM 2794 C C . LEU A 1 370 ? -0.237 14.428 -23.603 1.00 89.88 370 LEU A C 1
ATOM 2796 O O . LEU A 1 370 ? 0.378 14.413 -24.665 1.00 89.88 370 LEU A O 1
ATOM 2800 N N . LEU A 1 371 ? -0.698 15.564 -23.070 1.00 89.38 371 LEU A N 1
ATOM 2801 C CA . LEU A 1 371 ? -0.553 16.879 -23.712 1.00 89.38 371 LEU A CA 1
ATOM 2802 C C . LEU A 1 371 ? 0.887 17.404 -23.703 1.00 89.38 371 LEU A C 1
ATOM 2804 O O . LEU A 1 371 ? 1.292 18.120 -24.614 1.00 89.38 371 LEU A O 1
ATOM 2808 N N . THR A 1 372 ? 1.664 17.065 -22.675 1.00 86.00 372 THR A N 1
ATOM 2809 C CA . THR A 1 372 ? 3.071 17.483 -22.542 1.00 86.00 372 THR A CA 1
ATOM 2810 C C . THR A 1 372 ? 4.054 16.556 -23.264 1.00 86.00 372 THR A C 1
ATOM 2812 O O . THR A 1 372 ? 5.262 16.782 -23.187 1.00 86.00 372 THR A O 1
ATOM 2815 N N . GLY A 1 373 ? 3.539 15.571 -24.009 1.00 71.44 373 GLY A N 1
ATOM 2816 C CA . GLY A 1 373 ? 4.309 14.548 -24.714 1.00 71.44 373 GLY A CA 1
ATOM 2817 C C . GLY A 1 373 ? 4.631 13.354 -23.816 1.00 71.44 373 GLY A C 1
ATOM 2818 O O . GLY A 1 373 ? 4.727 13.500 -22.604 1.00 71.44 373 GLY A O 1
ATOM 2819 N N . ILE A 1 374 ? 4.783 12.172 -24.412 1.00 69.50 374 ILE A N 1
ATOM 2820 C CA . ILE A 1 374 ? 5.275 10.947 -23.755 1.00 69.50 374 ILE A CA 1
ATOM 2821 C C . ILE A 1 374 ? 6.815 11.060 -23.695 1.00 69.50 374 ILE A C 1
ATOM 2823 O O . ILE A 1 374 ? 7.380 11.603 -24.648 1.00 69.50 374 ILE A O 1
ATOM 2827 N N . PRO A 1 375 ? 7.487 10.664 -22.595 1.00 58.91 375 PRO A N 1
ATOM 2828 C CA . PRO A 1 375 ? 8.945 10.775 -22.485 1.00 58.91 375 PRO A CA 1
ATOM 2829 C C . PRO A 1 375 ? 9.704 9.947 -23.525 1.00 58.91 375 PRO A C 1
ATOM 2831 O O . PRO A 1 375 ? 9.179 8.888 -23.944 1.00 58.91 375 PRO A O 1
#

Solvent-accessible surface area (backbone atoms only — not comparable to full-atom values): 22115 Å² total; per-residue (Å²): 115,73,70,56,66,68,49,51,80,79,45,59,72,56,52,54,54,50,51,48,53,51,38,48,60,48,12,24,54,52,10,49,53,49,36,58,71,77,36,83,82,54,36,71,69,11,45,52,51,13,33,54,54,37,42,54,53,37,53,53,50,51,51,50,35,60,73,69,60,72,75,79,84,78,79,84,77,85,63,94,81,64,96,70,88,86,76,88,67,81,71,77,74,74,79,82,78,78,88,84,80,80,62,89,85,58,65,70,78,60,74,53,56,65,71,56,48,22,56,51,31,14,52,50,13,34,51,44,10,46,52,46,16,52,51,54,50,54,53,49,50,54,50,48,52,52,50,51,55,61,74,69,61,78,94,55,83,66,55,57,51,41,70,76,50,49,73,75,68,69,54,70,66,67,54,51,50,52,54,52,57,74,67,64,46,76,67,57,53,56,52,49,54,54,45,40,71,75,57,46,76,65,59,57,59,57,54,54,52,49,54,52,48,53,49,47,39,62,67,56,49,48,53,53,45,62,75,67,69,49,93,43,74,69,57,46,47,70,42,91,88,45,81,57,69,82,51,69,61,52,52,50,54,51,53,50,35,32,51,51,15,22,54,52,10,46,53,50,34,60,70,77,37,80,6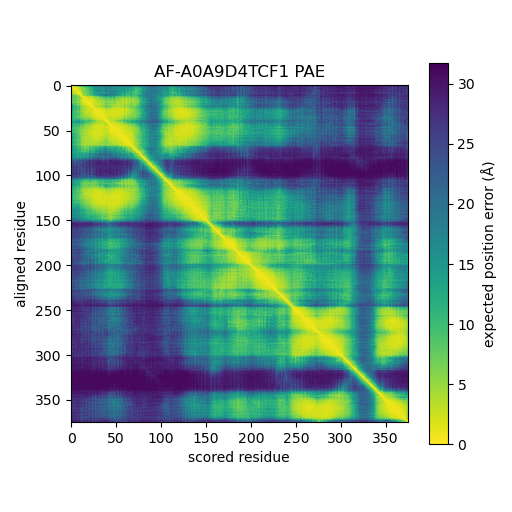5,53,29,71,70,14,44,52,52,19,32,54,53,43,35,52,54,34,50,53,49,50,52,51,38,61,73,66,63,70,71,80,82,74,78,82,79,84,63,91,79,64,83,82,78,83,74,83,74,85,73,93,70,86,70,80,84,74,77,68,81,88,80,78,81,85,84,64,62,72,77,62,76,52,54,64,67,58,52,20,54,51,35,21,53,49,19,31,54,44,12,48,52,42,8,59,75,74,43,70,128

Secondary structure (DSSP, 8-state):
-HHHHHHHHHHHHHHHHHHHHHHHHHHHHHHHHHHHHH-TT--HHHHHHHHHHHHHHHHHHHHHHHHTTPPPPPPPPP-TT--------GGGGSSSSSSSSS-TTS-GGGGS-HHHHHHHHHHHHHHHHHHHHHHHHHHHHHHHHHHHHHHH----THHHHHHHHGGGT--HHHHHHHHHHHH--HHHHHHHHHHHHHHGGGGHHHHHHHHHHHHHIIIIIHHHHHHHT-SSHHHHTTSTTS--STTHHHHHHHHHHHHHHHHHHHHHHHHH-TT--HHHHHHHHHHHHHHHHHHHHHHHHT--PPPPPP---TTS-------------------SSS-SSS-GGGGS-HHHHHHHHHHHHHHHHHHHHHHT---

Foldseek 3Di:
DVVCVVCVVVCPCNVVLVLLVVLLVQQLVLLLVCLVVVPVLFDPVLLVVLSVVLSVVSVVLSVLLVVVVDDDDDDDDDPPPPDDDDDDDPVVVPPPPPPPPDCPPRDVSSVDDSNVSSVVSSVSSNVSRVVVSVVVVVVVVVVVVVVVVVVPDDDDPVCVCCVQCVVVPDDPVVVVVVVVVVPDDPVVVVVVVVCCVPPNPPCVVVVVVVVVVVVCCVPPVVVVCVVVVDSDPVRQQVDPPRDHPLPDVLLVLLLCLLQVLLVLLLVVLVVPPVQQDPVLLVVLSVVLSVVSVVLSVLLVVLSDDQDDDDDDPVPPDDPDPPPDDDDDDPPPPPPDDDPPPRDPSSNDDSNVSSNVSSVSSNVSRVVVSVVVPGD

Mean predicted aligned error: 17.35 Å